Protein 3NYI (pdb70)

InterPro domains:
  IPR003797 DegV [PF02645] (3-288)
  IPR003797 DegV [PS51482] (2-288)
  IPR003797 DegV [TIGR00762] (3-286)
  IPR043168 DegV, C-terminal domain [G3DSA:3.30.1180.10] (157-293)
  IPR050270 DegV domain-containing [PTHR33434] (2-289)

Foldseek 3Di:
DQEEEECQQQFDPVLCVVLVYHYQFKWKAQVVPDIATFPPRDDQLVLLVVCVDPPTQMAIGAGALVSLLVVQQVCQVVVHAYEYEYAAVLLHCNQVSNVSSVVVNCVVVVPHHYHGDRLLHGHLLSLVLVVLVSCVVVVDDPVRSVLSVQLLQKKWWKWFDAQVLQVSVQCPQVDDPVRVDPQKIFGWMGSNHIHGDGMDRDPVVSLVSSLVSVLVSCVVVPVVQKAKEKEWFNDVVVQVVSCVNCVSNVHDHPHSSHRDRGPVVCSRRPRGMITMMMGGNSVVD/DAAAEEEECQQQFDPVLCVVLVYHYQFKWKAFPVPDIATFCPRDDQLVLQVVCVDPPTQMAIAAGALVSLLVVQQVQQVVVHAYEYEYAAPLLHCNLVSNVSSVVVNCVPVVPHHYHGDRLLHGHLLSLVLVVLLSCVVVVDDPVRSVLSVVLLQKKWWKWFQAQVLQVSVQCPQVDDPVRVDPQKIFTWMGSNHIHGDGIDHDPVVSLVSSLVSVLVSCVVVPVVFKAKEKEWFNDVVVQVVSCVNCVSNVHDHPHSSHGDRGDVVCSRRPRGMITMMMGGNSVRD

Sequence (572 aa):
YKIVSDSACDLSKEYLEKHDVTIVPLSVSFDGETYYRDGVDITRDECYQRRVDDPKLFPKTSLPSVESYADVFRRSFVEQGFPVVCFTITTLFSGSYNSAINAKSLVLEDYPDANICVIDSKQNTVTQALLIDQFVRLEDGLSFEQASKLDALASARIFFTVGSLDYLKGGRIGKVATAATGKLGVKPVIIKDGDIGLGGIGRNRNKLKNSVLQVAKKYLDENNKDNFIVSVGYGYDKEEGFEFKEVESTLDVKLDSETNVAIGIVSAVHTGPYPIGLGVIRKYETLNAYKIVSDSACDLSKEYLEKHDVTIVPLSVSFDGETYYRDGVDITRDECYQRVDDPKLFPKTSLPSVESYADVFRSFVEQGFPVVCFTITTLFSGSYNSAINAKSLVLEDYPDANICVIDSKQNTVTQALLIDQFVRLEDGLSFEQASKLDALASARIFFTVGSLDYLKGGRIGKVATAATGKLGVKPVIIKDDGDIGLGGIGRNRNKLKNSVLQVAKKYLDENNKDNFIVSVGYGYDKEEGFEFKEVESTLDVKLDSETNVAIGIVSAVHTGPYPIGLGVIRKYETL

Nearest PDB structures (foldseek):
  3pl5-assembly1_A  TM=8.726E-01  e=5.057E-24  Streptococcus mutans UA159
  5woo-assembly1_A  TM=8.268E-01  e=8.359E-23  Staphylococcus aureus
  7scl-assembly1_A  TM=8.276E-01  e=2.471E-22  Staphylococcus aureus
  7sg3-assembly1_A  TM=8.163E-01  e=9.425E-22  Staphylococcus aureus
  6nm1-assembly1_A  TM=7.911E-01  e=3.398E-22  Staphylococcus aureus

Secondary structure (DSSP, 8-state):
-EEEEEGGG---HHHHHHHTEEEE--EEESSSS-EEEBTTTB-HHHHHH----TT---EEEPPPHHHHHHHHHHHHTTT--EEEEES-TTT-SHHHHHHHHHHHHHHH-TT--EEEEE-S--HHHHHHHHHHHH--TT---TTT---TTT----EEEEE-S-STTT-----GGG--TGGGSTT-EEEE--TTS--EEEEESSHHHHHHHHHHHHHHHHHHH-GGGEEEEEEE-S-HHHHHH--HHHHHHT----GGG-EE--HHHHHHH-S--EEEEEEE-GGG-/---EEEEEGGG---HHHHHHHTEEEE--EEESSSS-EEEBTTTB-HHHHHH----TT---EEEPPPHHHHHHHHHHHHTTT--EEEEES-TTT-THHHHHHHHHHHHHHH-TT--EEEEE-S--HHHHHHHHHHHH--TTS--TTT---TTT----EEEEE-S-STTT-----GGG--HHHHSTT-EEEE--TTS--EEEEESSHHHHHHHHHHHHHHHHHHH-GGGEEEEEEE-S-HHHHHH--HHHHHHT----GGG-EE--HHHHHHH-S--EEEEEEE-GGG-

Structure (mmCIF, N/CA/C/O backbone):
data_3NYI
#
_entry.id   3NYI
#
_cell.length_a   56.725
_cell.length_b   110.221
_cell.length_c   57.127
_cell.angle_alpha   90.00
_cell.angle_beta   108.62
_cell.angle_gamma   90.00
#
_symmetry.space_group_name_H-M   'P 1 21 1'
#
loop_
_entity.id
_entity.type
_entity.pdbx_description
1 polymer 'fat acid-binding protein'
2 non-polymer 'STEARIC ACID'
3 water water
#
loop_
_atom_site.group_PDB
_atom_site.id
_atom_site.type_symbol
_atom_site.label_atom_id
_atom_site.label_alt_id
_atom_site.label_comp_id
_atom_site.label_asym_id
_atom_site.label_entity_id
_atom_site.label_seq_id
_atom_site.pdbx_PDB_ins_code
_atom_site.Cartn_x
_atom_site.Cartn_y
_atom_site.Cartn_z
_atom_site.occupancy
_atom_site.B_iso_or_equiv
_atom_site.auth_seq_id
_atom_site.auth_comp_id
_atom_site.auth_asym_id
_atom_site.auth_atom_id
_atom_site.pdbx_PDB_model_num
ATOM 9 N N . TYR A 1 5 ? 47.012 70.220 29.912 1.00 44.16 2 TYR A N 1
ATOM 10 C CA . TYR A 1 5 ? 46.012 69.355 29.306 1.00 48.33 2 TYR A CA 1
ATOM 11 C C . TYR A 1 5 ? 45.507 68.332 30.301 1.00 48.62 2 TYR A C 1
ATOM 12 O O . TYR A 1 5 ? 46.244 67.877 31.186 1.00 47.80 2 TYR A O 1
ATOM 21 N N . LYS A 1 6 ? 44.236 67.981 30.160 1.00 31.43 3 LYS A N 1
ATOM 22 C CA . LYS A 1 6 ? 43.703 66.872 30.908 1.00 30.85 3 LYS A CA 1
ATOM 23 C C . LYS A 1 6 ? 43.695 65.642 30.000 1.00 37.68 3 LYS A C 1
ATOM 24 O O . LYS A 1 6 ? 42.905 65.559 29.052 1.00 33.65 3 LYS A O 1
ATOM 30 N N . ILE A 1 7 ? 44.608 64.714 30.277 1.00 35.07 4 ILE A N 1
ATOM 31 C CA . ILE A 1 7 ? 44.712 63.468 29.515 1.00 32.69 4 ILE A CA 1
ATOM 32 C C . ILE A 1 7 ? 43.684 62.448 30.016 1.00 34.28 4 ILE A C 1
ATOM 33 O O . ILE A 1 7 ? 43.569 62.209 31.218 1.00 28.11 4 ILE A O 1
ATOM 38 N N . VAL A 1 8 ? 42.918 61.878 29.087 1.00 29.58 5 VAL A N 1
ATOM 39 C CA . VAL A 1 8 ? 41.915 60.873 29.410 1.00 23.92 5 VAL A CA 1
ATOM 40 C C . VAL A 1 8 ? 42.171 59.607 28.575 1.00 26.94 5 VAL A C 1
ATOM 41 O O . VAL A 1 8 ? 42.658 59.686 27.447 1.00 26.82 5 VAL A O 1
ATOM 45 N N . SER A 1 9 ? 41.883 58.443 29.145 1.00 26.20 6 SER A N 1
ATOM 46 C CA . SER A 1 9 ? 41.941 57.191 28.381 1.00 22.08 6 SER A CA 1
ATOM 47 C C . SER A 1 9 ? 40.817 56.290 28.840 1.00 21.42 6 SER A C 1
ATOM 48 O O . SER A 1 9 ? 40.312 56.459 29.956 1.00 23.78 6 SER A O 1
ATOM 51 N N . ASP A 1 10 ? 40.404 55.353 27.983 1.00 21.06 7 ASP A N 1
ATOM 52 C CA . ASP A 1 10 ? 39.502 54.301 28.421 1.00 25.69 7 ASP A CA 1
ATOM 53 C C . ASP A 1 10 ? 40.325 53.290 29.202 1.00 28.03 7 ASP A C 1
ATOM 54 O O . ASP A 1 10 ? 41.564 53.302 29.151 1.00 22.87 7 ASP A O 1
ATOM 59 N N . SER A 1 11 ? 39.651 52.425 29.943 1.00 20.12 8 SER A N 1
ATOM 60 C CA . SER A 1 11 ? 40.357 51.562 30.891 1.00 27.94 8 SER A CA 1
ATOM 61 C C . SER A 1 11 ? 41.171 50.442 30.245 1.00 27.55 8 SER A C 1
ATOM 62 O O . SER A 1 11 ? 41.813 49.661 30.948 1.00 25.26 8 SER A O 1
ATOM 65 N N . ALA A 1 12 ? 41.163 50.363 28.917 1.00 21.79 9 ALA A N 1
ATOM 66 C CA . ALA A 1 12 ? 41.926 49.313 28.241 1.00 22.15 9 ALA A CA 1
ATOM 67 C C . ALA A 1 12 ? 43.430 49.533 28.361 1.00 20.75 9 ALA A C 1
ATOM 68 O O . ALA A 1 12 ? 44.199 48.607 28.117 1.00 19.02 9 ALA A O 1
ATOM 70 N N . CYS A 1 13 ? 43.848 50.745 28.732 1.00 19.18 10 CYS A N 1
ATOM 71 C CA . CYS A 1 13 ? 45.291 51.074 28.777 1.00 21.12 10 CYS A CA 1
ATOM 72 C C . CYS A 1 13 ? 46.022 50.393 29.947 1.00 25.56 10 CYS A C 1
ATOM 73 O O . CYS A 1 13 ? 47.240 50.212 29.914 1.00 22.87 10 CYS A O 1
ATOM 76 N N . ASP A 1 14 ? 45.276 50.026 30.984 1.00 20.94 11 ASP A N 1
ATOM 77 C CA . ASP A 1 14 ? 45.843 49.261 32.109 1.00 23.65 11 ASP A CA 1
ATOM 78 C C . ASP A 1 14 ? 46.959 49.991 32.891 1.00 22.97 11 ASP A C 1
ATOM 79 O O . ASP A 1 14 ? 47.767 49.354 33.567 1.00 25.23 11 ASP A O 1
ATOM 84 N N . LEU A 1 15 ? 47.005 51.313 32.798 1.00 21.90 12 LEU A N 1
ATOM 85 C CA . LEU A 1 15 ? 47.989 52.087 33.548 1.00 26.40 12 LEU A CA 1
ATOM 86 C C . LEU A 1 15 ? 47.787 51.912 35.046 1.00 28.62 12 LEU A C 1
ATOM 87 O O . LEU A 1 15 ? 46.657 51.866 35.519 1.00 27.19 12 LEU A O 1
ATOM 92 N N . SER A 1 16 ? 48.885 51.816 35.791 1.00 26.89 13 SER A N 1
ATOM 93 C CA . SER A 1 16 ? 48.801 51.595 37.237 1.00 36.31 13 SER A CA 1
ATOM 94 C C . SER A 1 16 ? 48.116 52.738 37.992 1.00 35.52 13 SER A C 1
ATOM 95 O O . SER A 1 16 ? 48.126 53.889 37.544 1.00 27.65 13 SER A O 1
ATOM 98 N N . LYS A 1 17 ? 47.538 52.422 39.149 1.00 36.58 14 LYS A N 1
ATOM 99 C CA . LYS A 1 17 ? 46.979 53.447 40.033 1.00 42.76 14 LYS A CA 1
ATOM 100 C C . LYS A 1 17 ? 47.991 54.559 40.288 1.00 40.11 14 LYS A C 1
ATOM 101 O O . LYS A 1 17 ? 47.656 55.742 40.211 1.00 36.62 14 LYS A O 1
ATOM 107 N N . GLU A 1 18 ? 49.227 54.164 40.588 1.00 36.53 15 GLU A N 1
ATOM 108 C CA . GLU A 1 18 ? 50.318 55.111 40.829 1.00 42.22 15 GLU A CA 1
ATOM 109 C C . GLU A 1 18 ? 50.543 56.054 39.655 1.00 38.18 15 GLU A C 1
ATOM 110 O O . GLU A 1 18 ? 50.754 57.253 39.842 1.00 37.11 15 GLU A O 1
ATOM 116 N N . TYR A 1 19 ? 50.547 55.500 38.445 1.00 33.46 16 TYR A N 1
ATOM 117 C CA . TYR A 1 19 ? 50.842 56.294 37.263 1.00 29.90 16 TYR A CA 1
ATOM 118 C C . TYR A 1 19 ? 49.754 57.340 37.071 1.00 33.38 16 TYR A C 1
ATOM 119 O O . TYR A 1 19 ? 50.041 58.496 36.761 1.00 34.86 16 TYR A O 1
ATOM 128 N N . LEU A 1 20 ? 48.504 56.922 37.261 1.00 29.91 17 LEU A N 1
ATOM 129 C CA . LEU A 1 20 ? 47.362 57.808 37.067 1.00 36.70 17 LEU A CA 1
ATOM 130 C C . LEU A 1 20 ? 47.437 59.019 37.996 1.00 38.59 17 LEU A C 1
ATOM 131 O O . LEU A 1 20 ? 47.211 60.150 37.571 1.00 38.27 17 LEU A O 1
ATOM 136 N N . GLU A 1 21 ? 47.750 58.776 39.262 1.00 38.18 18 GLU A N 1
ATOM 137 C CA . GLU A 1 21 ? 47.868 59.865 40.222 1.00 44.56 18 GLU A CA 1
ATOM 138 C C . GLU A 1 21 ? 49.060 60.761 39.896 1.00 41.12 18 GLU A C 1
ATOM 139 O O . GLU A 1 21 ? 48.941 61.987 39.869 1.00 46.05 18 GLU A O 1
ATOM 145 N N . LYS A 1 22 ? 50.203 60.144 39.633 1.00 37.97 19 LYS A N 1
ATOM 146 C CA . LYS A 1 22 ? 51.422 60.889 39.354 1.00 40.36 19 LYS A CA 1
ATOM 147 C C . LYS A 1 22 ? 51.291 61.830 38.166 1.00 45.17 19 LYS A C 1
ATOM 148 O O . LYS A 1 22 ? 51.727 62.979 38.235 1.00 41.31 19 LYS A O 1
ATOM 154 N N . HIS A 1 23 ? 50.675 61.352 37.085 1.00 41.46 20 HIS A N 1
ATOM 155 C CA . HIS A 1 23 ? 50.627 62.116 35.841 1.00 38.82 20 HIS A CA 1
ATOM 156 C C . HIS A 1 23 ? 49.258 62.712 35.504 1.00 40.36 20 HIS A C 1
ATOM 157 O O . HIS A 1 23 ? 49.050 63.202 34.394 1.00 44.39 20 HIS A O 1
ATOM 164 N N . ASP A 1 24 ? 48.331 62.659 36.456 1.00 33.54 21 ASP A N 1
ATOM 165 C CA . ASP A 1 24 ? 47.007 63.251 36.296 1.00 39.21 21 ASP A CA 1
ATOM 166 C C . ASP A 1 24 ? 46.249 62.726 35.063 1.00 40.72 21 ASP A C 1
ATOM 167 O O . ASP A 1 24 ? 45.742 63.508 34.257 1.00 43.83 21 ASP A O 1
ATOM 172 N N . VAL A 1 25 ? 46.185 61.405 34.921 1.00 33.16 22 VAL A N 1
ATOM 173 C CA . VAL A 1 25 ? 45.438 60.779 33.829 1.00 33.94 22 VAL A CA 1
ATOM 174 C C . VAL A 1 25 ? 44.107 60.259 34.365 1.00 33.35 22 VAL A C 1
ATOM 175 O O . VAL A 1 25 ? 44.059 59.609 35.408 1.00 36.46 22 VAL A O 1
ATOM 179 N N . THR A 1 26 ? 43.033 60.562 33.650 1.00 28.74 23 THR A N 1
ATOM 180 C CA . THR A 1 26 ? 41.689 60.176 34.054 1.00 25.74 23 THR A CA 1
ATOM 181 C C . THR A 1 26 ? 41.234 58.994 33.202 1.00 28.64 23 THR A C 1
ATOM 182 O O . THR A 1 26 ? 41.434 58.989 31.986 1.00 27.53 23 THR A O 1
ATOM 186 N N . ILE A 1 27 ? 40.643 57.991 33.843 1.00 24.45 24 ILE A N 1
ATOM 187 C CA . ILE A 1 27 ? 40.190 56.790 33.139 1.00 25.93 24 ILE A CA 1
ATOM 188 C C . ILE A 1 27 ? 38.680 56.729 32.975 1.00 30.94 24 ILE A C 1
ATOM 189 O O . ILE A 1 27 ? 37.932 56.961 33.926 1.00 31.15 24 ILE A O 1
ATOM 194 N N . VAL A 1 28 ? 38.234 56.440 31.752 1.00 26.04 25 VAL A N 1
ATOM 195 C CA . VAL A 1 28 ? 36.824 56.129 31.490 1.00 24.53 25 VAL A CA 1
ATOM 196 C C . VAL A 1 28 ? 36.692 54.613 31.344 1.00 27.31 25 VAL A C 1
ATOM 197 O O . VAL A 1 28 ? 37.246 54.008 30.414 1.00 25.25 25 VAL A O 1
ATOM 201 N N . PRO A 1 29 ? 35.966 53.983 32.272 1.00 24.62 26 PRO A N 1
ATOM 202 C CA . PRO A 1 29 ? 35.923 52.512 32.327 1.00 24.06 26 PRO A CA 1
ATOM 203 C C . PRO A 1 29 ? 35.069 51.825 31.257 1.00 28.05 26 PRO A C 1
ATOM 204 O O . PRO A 1 29 ? 33.957 52.277 30.936 1.00 25.67 26 PRO A O 1
ATOM 208 N N . LEU A 1 30 ? 35.573 50.706 30.741 1.00 24.14 27 LEU A N 1
ATOM 209 C CA . LEU A 1 30 ? 34.711 49.751 30.048 1.00 23.89 27 LEU A CA 1
ATOM 210 C C . LEU A 1 30 ? 33.990 48.923 31.109 1.00 25.76 27 LEU A C 1
ATOM 211 O O . LEU A 1 30 ? 34.281 49.060 32.298 1.00 24.17 27 LEU A O 1
ATOM 216 N N . SER A 1 31 ? 33.053 48.075 30.693 1.00 23.23 28 SER A N 1
ATOM 217 C CA . SER A 1 31 ? 32.356 47.208 31.643 1.00 27.51 28 SER A CA 1
ATOM 218 C C . SER A 1 31 ? 32.525 45.741 31.284 1.00 28.84 28 SER A C 1
ATOM 219 O O . SER A 1 31 ? 32.830 45.391 30.136 1.00 25.84 28 SER A O 1
ATOM 222 N N . VAL A 1 32 ? 32.352 44.887 32.283 1.00 26.15 29 VAL A N 1
ATOM 223 C CA . VAL A 1 32 ? 32.359 43.447 32.072 1.00 22.18 29 VAL A CA 1
ATOM 224 C C . VAL A 1 32 ? 31.092 42.817 32.664 1.00 30.80 29 VAL A C 1
ATOM 225 O O . VAL A 1 32 ? 30.543 43.327 33.642 1.00 27.07 29 VAL A O 1
ATOM 229 N N . SER A 1 33 ? 30.611 41.740 32.042 1.00 27.24 30 SER A N 1
ATOM 230 C CA . SER A 1 33 ? 29.459 40.999 32.553 1.00 33.44 30 SER A CA 1
ATOM 231 C C . SER A 1 33 ? 29.762 39.512 32.524 1.00 33.76 30 SER A C 1
ATOM 232 O O . SER A 1 33 ? 30.358 39.012 31.575 1.00 32.30 30 SER A O 1
ATOM 235 N N . PHE A 1 34 ? 29.348 38.809 33.571 1.00 32.65 31 PHE A N 1
ATOM 236 C CA . PHE A 1 34 ? 29.537 37.368 33.635 1.00 30.40 31 PHE A CA 1
ATOM 237 C C . PHE A 1 34 ? 28.305 36.588 33.199 1.00 40.97 31 PHE A C 1
ATOM 238 O O . PHE A 1 34 ? 28.417 35.459 32.731 1.00 41.07 31 PHE A O 1
ATOM 246 N N . ASP A 1 35 ? 27.133 37.197 33.334 1.00 41.92 32 ASP A N 1
ATOM 247 C CA . ASP A 1 35 ? 25.894 36.523 32.963 1.00 45.65 32 ASP A CA 1
ATOM 248 C C . ASP A 1 35 ? 25.249 37.118 31.719 1.00 47.48 32 ASP A C 1
ATOM 249 O O . ASP A 1 35 ? 24.245 36.603 31.232 1.00 50.19 32 ASP A O 1
ATOM 254 N N . GLY A 1 36 ? 25.827 38.202 31.209 1.00 36.75 33 GLY A N 1
ATOM 255 C CA . GLY A 1 36 ? 25.266 38.888 30.059 1.00 40.81 33 GLY A CA 1
ATOM 256 C C . GLY A 1 36 ? 24.110 39.818 30.386 1.00 43.34 33 GLY A C 1
ATOM 257 O O . GLY A 1 36 ? 23.554 40.452 29.492 1.00 42.09 33 GLY A O 1
ATOM 258 N N . GLU A 1 37 ? 23.746 39.904 31.665 1.00 34.85 34 GLU A N 1
ATOM 259 C CA . GLU A 1 37 ? 22.666 40.788 32.097 1.00 37.89 34 GLU A CA 1
ATOM 260 C C . GLU A 1 37 ? 23.197 41.957 32.913 1.00 37.10 34 GLU A C 1
ATOM 261 O O . GLU A 1 37 ? 22.966 43.119 32.583 1.00 35.77 34 GLU A O 1
ATOM 267 N N . THR A 1 38 ? 23.909 41.638 33.986 1.00 33.02 35 THR A N 1
ATOM 268 C CA . THR A 1 38 ? 24.469 42.660 34.854 1.00 30.29 35 THR A CA 1
ATOM 269 C C . THR A 1 38 ? 25.908 42.979 34.444 1.00 27.26 35 THR A C 1
ATOM 270 O O . THR A 1 38 ? 26.720 42.069 34.292 1.00 31.08 35 THR A O 1
ATOM 274 N N . TYR A 1 39 ? 26.211 44.273 34.304 1.00 27.61 36 TYR A N 1
ATOM 275 C CA . TYR A 1 39 ? 27.557 44.740 33.954 1.00 32.26 36 TYR A CA 1
ATOM 276 C C . TYR A 1 39 ? 28.186 45.546 35.084 1.00 34.14 36 TYR A C 1
ATOM 277 O O . TYR A 1 39 ? 27.488 46.247 35.829 1.00 31.98 36 TYR A O 1
ATOM 286 N N . TYR A 1 40 ? 29.510 45.450 35.181 1.00 26.69 37 TYR A N 1
ATOM 287 C CA . TYR A 1 40 ? 30.311 46.113 36.206 1.00 30.14 37 TYR A CA 1
ATOM 288 C C . TYR A 1 40 ? 31.418 46.920 35.557 1.00 33.67 37 TYR A C 1
ATOM 289 O O . TYR A 1 40 ? 32.183 46.378 34.764 1.00 31.51 37 TYR A O 1
ATOM 298 N N . ARG A 1 41 ? 31.507 48.206 35.905 1.00 30.51 38 ARG A N 1
ATOM 299 C CA . ARG A 1 41 ? 32.555 49.069 35.390 1.00 28.11 38 ARG A CA 1
ATOM 300 C C . ARG A 1 41 ? 33.938 48.651 35.872 1.00 28.00 38 ARG A C 1
ATOM 301 O O . ARG A 1 41 ? 34.187 48.506 37.072 1.00 31.00 38 ARG A O 1
ATOM 309 N N . ASP A 1 42 ? 34.814 48.445 34.892 1.00 24.45 39 ASP A N 1
ATOM 310 C CA . ASP A 1 42 ? 36.191 47.995 35.079 1.00 25.57 39 ASP A CA 1
ATOM 311 C C . ASP A 1 42 ? 36.906 48.806 36.156 1.00 28.72 39 ASP A C 1
ATOM 312 O O . ASP A 1 42 ? 37.052 50.017 36.044 1.00 34.57 39 ASP A O 1
ATOM 317 N N . GLY A 1 43 ? 37.354 48.137 37.206 1.00 29.96 40 GLY A N 1
ATOM 318 C CA . GLY A 1 43 ? 38.129 48.815 38.225 1.00 31.68 40 GLY A CA 1
ATOM 319 C C . GLY A 1 43 ? 37.295 49.616 39.214 1.00 44.65 40 GLY A C 1
ATOM 320 O O . GLY A 1 43 ? 37.764 49.919 40.308 1.00 45.67 40 GLY A O 1
ATOM 321 N N . VAL A 1 44 ? 36.068 49.968 38.833 1.00 38.48 41 VAL A N 1
ATOM 322 C CA . VAL A 1 44 ? 35.206 50.779 39.694 1.00 41.99 41 VAL A CA 1
ATOM 323 C C . VAL A 1 44 ? 34.200 49.909 40.446 1.00 46.64 41 VAL A C 1
ATOM 324 O O . VAL A 1 44 ? 34.142 49.953 41.677 1.00 50.89 41 VAL A O 1
ATOM 328 N N . ASP A 1 45 ? 33.419 49.119 39.711 1.00 41.12 42 ASP A N 1
ATOM 329 C CA . ASP A 1 45 ? 32.413 48.241 40.322 1.00 46.66 42 ASP A CA 1
ATOM 330 C C . ASP A 1 45 ? 32.962 46.840 40.591 1.00 40.99 42 ASP A C 1
ATOM 331 O O . ASP A 1 45 ? 32.299 46.006 41.203 1.00 37.39 42 ASP A O 1
ATOM 336 N N . ILE A 1 46 ? 34.173 46.579 40.120 1.00 37.02 43 ILE A N 1
ATOM 337 C CA . ILE A 1 46 ? 34.787 45.265 40.263 1.00 38.08 43 ILE A CA 1
ATOM 338 C C . ILE A 1 46 ? 36.276 45.428 40.042 1.00 37.15 43 ILE A C 1
ATOM 339 O O . ILE A 1 46 ? 36.696 46.359 39.361 1.00 37.21 43 ILE A O 1
ATOM 344 N N . THR A 1 47 ? 37.078 44.541 40.620 1.00 40.01 44 THR A N 1
ATOM 345 C CA . THR A 1 47 ? 38.530 44.675 40.497 1.00 39.69 44 THR A CA 1
ATOM 346 C C . THR A 1 47 ? 39.116 43.702 39.490 1.00 35.48 44 THR A C 1
ATOM 347 O O . THR A 1 47 ? 38.540 42.649 39.188 1.00 36.14 44 THR A O 1
ATOM 351 N N . ARG A 1 48 ? 40.292 44.060 38.994 1.00 36.74 45 ARG A N 1
ATOM 352 C CA . ARG A 1 48 ? 40.978 43.260 38.007 1.00 31.65 45 ARG A CA 1
ATOM 353 C C . ARG A 1 48 ? 41.238 41.852 38.541 1.00 40.81 45 ARG A C 1
ATOM 354 O O . ARG A 1 48 ? 40.971 40.857 37.865 1.00 31.19 45 ARG A O 1
ATOM 362 N N . ASP A 1 49 ? 41.740 41.761 39.768 1.00 39.54 46 ASP A N 1
ATOM 363 C CA . ASP A 1 49 ? 42.040 40.454 40.339 1.00 38.27 46 ASP A CA 1
ATOM 364 C C . ASP A 1 49 ? 40.803 39.555 40.483 1.00 41.68 46 ASP A C 1
ATOM 365 O O . ASP A 1 49 ? 40.886 38.353 40.223 1.00 43.94 46 ASP A O 1
ATOM 370 N N . GLU A 1 50 ? 39.664 40.132 40.875 1.00 39.47 47 GLU A N 1
ATOM 371 C CA . GLU A 1 50 ? 38.428 39.360 41.032 1.00 48.71 47 GLU A CA 1
ATOM 372 C C . GLU A 1 50 ? 37.995 38.752 39.710 1.00 46.60 47 GLU A C 1
ATOM 373 O O . GLU A 1 50 ? 37.549 37.607 39.653 1.00 44.46 47 GLU A O 1
ATOM 379 N N . CYS A 1 51 ? 38.088 39.544 38.649 1.00 38.04 48 CYS A N 1
ATOM 380 C CA . CYS A 1 51 ? 37.685 39.073 37.335 1.00 38.30 48 CYS A CA 1
ATOM 381 C C . CYS A 1 51 ? 38.529 37.882 36.889 1.00 40.61 48 CYS A C 1
ATOM 382 O O . CYS A 1 51 ? 37.998 36.897 36.382 1.00 38.96 48 CYS A O 1
ATOM 385 N N . TYR A 1 52 ? 39.846 37.975 37.060 1.00 35.59 49 TYR A N 1
ATOM 386 C CA . TYR A 1 52 ? 40.711 36.874 36.673 1.00 33.09 49 TYR A CA 1
ATOM 387 C C . TYR A 1 52 ? 40.317 35.620 37.456 1.00 39.45 49 TYR A C 1
ATOM 388 O O . TYR A 1 52 ? 40.324 34.507 36.921 1.00 38.23 49 TYR A O 1
ATOM 397 N N . GLN A 1 53 ? 39.988 35.809 38.730 1.00 43.81 50 GLN A N 1
ATOM 398 C CA . GLN A 1 53 ? 39.595 34.694 39.592 1.00 54.84 50 GLN A CA 1
ATOM 399 C C . GLN A 1 53 ? 38.365 33.969 39.064 1.00 51.54 50 GLN A C 1
ATOM 400 O O . GLN A 1 53 ? 38.358 32.739 38.978 1.00 53.14 50 GLN A O 1
ATOM 406 N N . ARG A 1 54 ? 37.328 34.725 38.711 1.00 43.71 51 ARG A N 1
ATOM 407 C CA A ARG A 1 54 ? 36.113 34.125 38.174 0.53 45.85 51 ARG A CA 1
ATOM 408 C CA B ARG A 1 54 ? 36.110 34.129 38.174 0.47 45.89 51 ARG A CA 1
ATOM 409 C C . ARG A 1 54 ? 36.441 33.230 36.988 1.00 42.61 51 ARG A C 1
ATOM 410 O O . ARG A 1 54 ? 35.914 32.137 36.865 1.00 40.19 51 ARG A O 1
ATOM 433 N N . VAL A 1 56 ? 39.447 31.861 36.240 1.00 42.57 53 VAL A N 1
ATOM 434 C CA . VAL A 1 56 ? 40.315 30.765 36.659 1.00 43.23 53 VAL A CA 1
ATOM 435 C C . VAL A 1 56 ? 39.519 29.677 37.394 1.00 51.99 53 VAL A C 1
ATOM 436 O O . VAL A 1 56 ? 39.761 28.481 37.211 1.00 50.74 53 VAL A O 1
ATOM 440 N N . ASP A 1 57 ? 38.563 30.101 38.214 1.00 52.98 54 ASP A N 1
ATOM 441 C CA . ASP A 1 57 ? 37.705 29.167 38.942 1.00 56.56 54 ASP A CA 1
ATOM 442 C C . ASP A 1 57 ? 36.752 28.416 38.016 1.00 57.57 54 ASP A C 1
ATOM 443 O O . ASP A 1 57 ? 36.264 27.346 38.363 1.00 61.04 54 ASP A O 1
ATOM 448 N N . ASP A 1 58 ? 36.478 28.976 36.842 1.00 57.41 55 ASP A N 1
ATOM 449 C CA . ASP A 1 58 ? 35.489 28.381 35.945 1.00 56.84 55 ASP A CA 1
ATOM 450 C C . ASP A 1 58 ? 35.892 28.491 34.474 1.00 49.43 55 ASP A C 1
ATOM 451 O O . ASP A 1 58 ? 35.543 29.461 33.796 1.00 40.81 55 ASP A O 1
ATOM 456 N N . PRO A 1 59 ? 36.612 27.479 33.972 1.00 53.73 56 PRO A N 1
ATOM 457 C CA . PRO A 1 59 ? 37.184 27.447 32.620 1.00 56.84 56 PRO A CA 1
ATOM 458 C C . PRO A 1 59 ? 36.131 27.474 31.518 1.00 56.52 56 PRO A C 1
ATOM 459 O O . PRO A 1 59 ? 36.482 27.591 30.341 1.00 52.60 56 PRO A O 1
ATOM 463 N N . LYS A 1 60 ? 34.862 27.361 31.894 1.00 55.59 57 LYS A N 1
ATOM 464 C CA . LYS A 1 60 ? 33.768 27.357 30.926 1.00 55.64 57 LYS A CA 1
ATOM 465 C C . LYS A 1 60 ? 33.071 28.712 30.863 1.00 47.50 57 LYS A C 1
ATOM 466 O O . LYS A 1 60 ? 32.184 28.927 30.038 1.00 46.21 57 LYS A O 1
ATOM 472 N N . LEU A 1 61 ? 33.461 29.609 31.762 1.00 48.00 58 LEU A N 1
ATOM 473 C CA . LEU A 1 61 ? 32.872 30.941 31.861 1.00 47.27 58 LEU A CA 1
ATOM 474 C C . LEU A 1 61 ? 33.490 31.871 30.815 1.00 40.98 58 LEU A C 1
ATOM 475 O O . LEU A 1 61 ? 34.690 32.109 30.840 1.00 37.41 58 LEU A O 1
ATOM 480 N N . PHE A 1 62 ? 32.678 32.385 29.897 1.00 37.65 59 PHE A N 1
ATOM 481 C CA . PHE A 1 62 ? 33.148 33.398 28.950 1.00 38.24 59 PHE A CA 1
ATOM 482 C C . PHE A 1 62 ? 32.440 34.736 29.187 1.00 35.18 59 PHE A C 1
ATOM 483 O O . PHE A 1 62 ? 31.295 34.931 28.755 1.00 37.12 59 PHE A O 1
ATOM 491 N N . PRO A 1 63 ? 33.111 35.656 29.902 1.00 31.91 60 PRO A N 1
ATOM 492 C CA . PRO A 1 63 ? 32.496 36.955 30.198 1.00 33.69 60 PRO A CA 1
ATOM 493 C C . PRO A 1 63 ? 32.367 37.804 28.946 1.00 33.67 60 PRO A C 1
ATOM 494 O O . PRO A 1 63 ? 32.966 37.473 27.915 1.00 25.61 60 PRO A O 1
ATOM 498 N N . LYS A 1 64 ? 31.602 38.888 29.043 1.00 29.71 61 LYS A N 1
ATOM 499 C CA . LYS A 1 64 ? 31.460 39.824 27.936 1.00 29.94 61 LYS A CA 1
ATOM 500 C C . LYS A 1 64 ? 31.945 41.200 28.355 1.00 33.01 61 LYS A C 1
ATOM 501 O O . LYS A 1 64 ? 31.807 41.583 29.511 1.00 26.68 61 LYS A O 1
ATOM 507 N N . THR A 1 65 ? 32.544 41.927 27.418 1.00 23.33 62 THR A N 1
ATOM 508 C CA . THR A 1 65 ? 32.929 43.310 27.674 1.00 25.49 62 THR A CA 1
ATOM 509 C C . THR A 1 65 ? 31.919 44.208 27.000 1.00 24.35 62 THR A C 1
ATOM 510 O O . THR A 1 65 ? 31.195 43.790 26.089 1.00 21.46 62 THR A O 1
ATOM 514 N N . SER A 1 66 ? 31.903 45.463 27.421 1.00 27.00 63 SER A N 1
ATOM 515 C CA . SER A 1 66 ? 31.066 46.450 26.781 1.00 21.47 63 SER A CA 1
ATOM 516 C C . SER A 1 66 ? 31.818 47.772 26.753 1.00 29.16 63 SER A C 1
ATOM 517 O O . SER A 1 66 ? 32.466 48.139 27.733 1.00 22.71 63 SER A O 1
ATOM 520 N N . LEU A 1 67 ? 31.763 48.454 25.607 1.00 26.43 64 LEU A N 1
ATOM 521 C CA . LEU A 1 67 ? 32.370 49.769 25.427 1.00 29.12 64 LEU A CA 1
ATOM 522 C C . LEU A 1 67 ? 31.795 50.790 26.421 1.00 27.96 64 LEU A C 1
ATOM 523 O O . LEU A 1 67 ? 30.684 50.598 26.922 1.00 26.42 64 LEU A O 1
ATOM 528 N N . PRO A 1 68 ? 32.528 51.889 26.699 1.00 27.04 65 PRO A N 1
ATOM 529 C CA . PRO A 1 68 ? 31.946 52.878 27.626 1.00 27.03 65 PRO A CA 1
ATOM 530 C C . PRO A 1 68 ? 30.799 53.594 26.945 1.00 25.32 65 PRO A C 1
ATOM 531 O O . PRO A 1 68 ? 30.820 53.735 25.716 1.00 26.53 65 PRO A O 1
ATOM 535 N N . SER A 1 69 ? 29.811 54.038 27.717 1.00 25.63 66 SER A N 1
ATOM 536 C CA . SER A 1 69 ? 28.670 54.723 27.139 1.00 33.05 66 SER A CA 1
ATOM 537 C C . SER A 1 69 ? 29.125 56.101 26.686 1.00 28.61 66 SER A C 1
ATOM 538 O O . SER A 1 69 ? 30.028 56.677 27.280 1.00 28.27 66 SER A O 1
ATOM 541 N N . VAL A 1 70 ? 28.475 56.637 25.661 1.00 24.72 67 VAL A N 1
ATOM 542 C CA . VAL A 1 70 ? 28.665 58.038 25.289 1.00 26.09 67 VAL A CA 1
ATOM 543 C C . VAL A 1 70 ? 28.546 58.993 26.504 1.00 32.72 67 VAL A C 1
ATOM 544 O O . VAL A 1 70 ? 29.331 59.932 26.646 1.00 25.99 67 VAL A O 1
ATOM 548 N N . GLU A 1 71 ? 27.565 58.764 27.373 1.00 27.58 68 GLU A N 1
ATOM 549 C CA . GLU A 1 71 ? 27.366 59.649 28.530 1.00 29.23 68 GLU A CA 1
ATOM 550 C C . GLU A 1 71 ? 28.541 59.642 29.507 1.00 27.40 68 GLU A C 1
ATOM 551 O O . GLU A 1 71 ? 28.860 60.675 30.108 1.00 30.91 68 GLU A O 1
ATOM 557 N N . SER A 1 72 ? 29.180 58.482 29.672 1.00 29.71 69 SER A N 1
ATOM 558 C CA . SER A 1 72 ? 30.355 58.354 30.547 1.00 30.54 69 SER A CA 1
ATOM 559 C C . SER A 1 72 ? 31.525 59.232 30.102 1.00 31.42 69 SER A C 1
ATOM 560 O O . SER A 1 72 ? 32.145 59.929 30.908 1.00 36.05 69 SER A O 1
ATOM 563 N N . TYR A 1 73 ? 31.841 59.171 28.819 1.00 24.37 70 TYR A N 1
ATOM 564 C CA . TYR A 1 73 ? 32.826 60.082 28.247 1.00 29.09 70 TYR A CA 1
ATOM 565 C C . TYR A 1 73 ? 32.363 61.533 28.391 1.00 24.60 70 TYR A C 1
ATOM 566 O O . TYR A 1 73 ? 33.126 62.395 28.804 1.00 33.59 70 TYR A O 1
ATOM 575 N N . ALA A 1 74 ? 31.107 61.792 28.033 1.00 28.57 71 ALA A N 1
ATOM 576 C CA . ALA A 1 74 ? 30.597 63.159 27.988 1.00 29.72 71 ALA A CA 1
ATOM 577 C C . ALA A 1 74 ? 30.697 63.860 29.346 1.00 34.28 71 ALA A C 1
ATOM 578 O O . ALA A 1 74 ? 31.083 65.020 29.416 1.00 39.04 71 ALA A O 1
ATOM 580 N N . ASP A 1 75 ? 30.333 63.162 30.416 1.00 35.85 72 ASP A N 1
ATOM 581 C CA . ASP A 1 75 ? 30.426 63.738 31.758 1.00 41.04 72 ASP A CA 1
ATOM 582 C C . ASP A 1 75 ? 31.874 64.097 32.140 1.00 39.21 72 ASP A C 1
ATOM 583 O O . ASP A 1 75 ? 32.126 65.122 32.775 1.00 43.29 72 ASP A O 1
ATOM 588 N N . VAL A 1 76 ? 32.831 63.265 31.746 1.00 38.63 73 VAL A N 1
ATOM 589 C CA . VAL A 1 76 ? 34.237 63.592 31.984 1.00 32.61 73 VAL A CA 1
ATOM 590 C C . VAL A 1 76 ? 34.665 64.794 31.139 1.00 37.69 73 VAL A C 1
ATOM 591 O O . VAL A 1 76 ? 35.230 65.762 31.664 1.00 37.76 73 VAL A O 1
ATOM 595 N N . PHE A 1 77 ? 34.385 64.750 29.836 1.00 30.39 74 PHE A N 1
ATOM 596 C CA . PHE A 1 77 ? 34.749 65.871 28.970 1.00 39.94 74 PHE A CA 1
ATOM 597 C C . PHE A 1 77 ? 34.146 67.176 29.491 1.00 42.24 74 PHE A C 1
ATOM 598 O O . PHE A 1 77 ? 34.822 68.202 29.561 1.00 39.91 74 PHE A O 1
ATOM 606 N N . ARG A 1 78 ? 32.869 67.124 29.852 1.00 39.43 75 ARG A N 1
ATOM 607 C CA A ARG A 1 78 ? 32.139 68.307 30.292 0.47 40.92 75 ARG A CA 1
ATOM 608 C CA B ARG A 1 78 ? 32.143 68.309 30.293 0.53 40.86 75 ARG A CA 1
ATOM 609 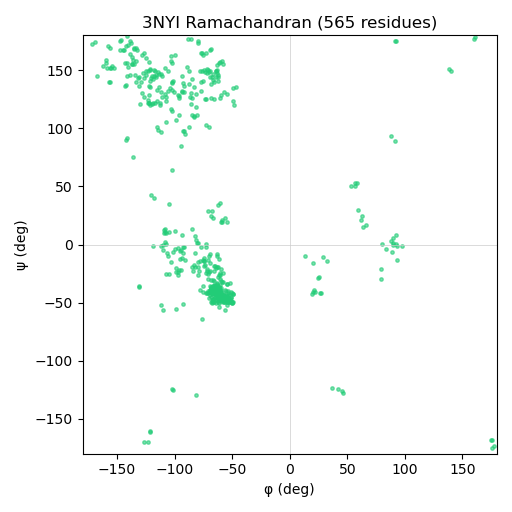C C . ARG A 1 78 ? 32.760 68.947 31.535 1.00 44.32 75 ARG A C 1
ATOM 610 O O . ARG A 1 78 ? 32.951 70.162 31.590 1.00 43.22 75 ARG A O 1
ATOM 625 N N . SER A 1 79 ? 33.080 68.131 32.532 1.00 45.17 76 SER A N 1
ATOM 626 C CA . SER A 1 79 ? 33.609 68.659 33.785 1.00 46.70 76 SER A CA 1
ATOM 627 C C . SER A 1 79 ? 34.956 69.360 33.597 1.00 52.42 76 SER A C 1
ATOM 628 O O . SER A 1 79 ? 35.216 70.390 34.220 1.00 54.59 76 SER A O 1
ATOM 631 N N . PHE A 1 80 ? 35.812 68.811 32.739 1.00 40.74 77 PHE A N 1
ATOM 632 C CA . PHE A 1 80 ? 37.082 69.461 32.440 1.00 40.96 77 PHE A CA 1
ATOM 633 C C . PHE A 1 80 ? 36.874 70.739 31.624 1.00 44.29 77 PHE A C 1
ATOM 634 O O . PHE A 1 80 ? 37.458 71.781 31.931 1.00 42.54 77 PHE A O 1
ATOM 642 N N . VAL A 1 81 ? 36.036 70.654 30.592 1.00 40.66 78 VAL A N 1
ATOM 643 C CA . VAL A 1 81 ? 35.806 71.776 29.678 1.00 45.52 78 VAL A CA 1
ATOM 644 C C . VAL A 1 81 ? 35.185 73.019 30.345 1.00 48.61 78 VAL A C 1
ATOM 645 O O . VAL A 1 81 ? 35.523 74.157 30.006 1.00 45.24 78 VAL A O 1
ATOM 649 N N . GLU A 1 82 ? 34.276 72.811 31.287 1.00 48.66 79 GLU A N 1
ATOM 650 C CA . GLU A 1 82 ? 33.679 73.956 31.965 1.00 56.41 79 GLU A CA 1
ATOM 651 C C . GLU A 1 82 ? 34.697 74.618 32.892 1.00 57.11 79 GLU A C 1
ATOM 652 O O . GLU A 1 82 ? 34.488 75.737 33.365 1.00 63.05 79 GLU A O 1
ATOM 658 N N . GLN A 1 83 ? 35.804 73.925 33.136 1.00 50.16 80 GLN A N 1
ATOM 659 C CA . GLN A 1 83 ? 36.911 74.491 33.900 1.00 58.62 80 GLN A CA 1
ATOM 660 C C . GLN A 1 83 ? 37.936 75.158 32.985 1.00 58.01 80 GLN A C 1
ATOM 661 O O . GLN A 1 83 ? 38.930 75.710 33.457 1.00 58.25 80 GLN A O 1
ATOM 667 N N . GLY A 1 84 ? 37.706 75.085 31.677 1.00 54.17 81 GLY A N 1
ATOM 668 C CA . GLY A 1 84 ? 38.592 75.714 30.714 1.00 52.10 81 GLY A CA 1
ATOM 669 C C . GLY A 1 84 ? 39.760 74.850 30.272 1.00 54.00 81 GLY A C 1
ATOM 670 O O . GLY A 1 84 ? 40.619 75.303 29.507 1.00 48.07 81 GLY A O 1
ATOM 671 N N . PHE A 1 85 ? 39.800 73.610 30.753 1.00 51.91 82 PHE A N 1
ATOM 672 C CA . PHE A 1 85 ? 40.873 72.683 30.388 1.00 45.65 82 PHE A CA 1
ATOM 673 C C . PHE A 1 85 ? 40.668 72.107 28.989 1.00 47.25 82 PHE A C 1
ATOM 674 O O . PHE A 1 85 ? 39.572 71.636 28.663 1.00 47.89 82 PHE A O 1
ATOM 682 N N . PRO A 1 86 ? 41.729 72.122 28.163 1.00 43.21 83 PRO A N 1
ATOM 683 C CA . PRO A 1 86 ? 41.706 71.375 26.904 1.00 34.85 83 PRO A CA 1
ATOM 684 C C . PRO A 1 86 ? 41.798 69.887 27.247 1.00 28.34 83 PRO A C 1
ATOM 685 O O . PRO A 1 86 ? 42.433 69.533 28.234 1.00 36.25 83 PRO A O 1
ATOM 689 N N . VAL A 1 87 ? 41.172 69.032 26.450 1.00 36.70 84 VAL A N 1
ATOM 690 C CA . VAL A 1 87 ? 41.128 67.606 26.760 1.00 31.08 84 VAL A CA 1
ATOM 691 C C . VAL A 1 87 ? 41.748 66.776 25.645 1.00 29.97 84 VAL A C 1
ATOM 692 O O . VAL A 1 87 ? 41.494 67.019 24.468 1.00 33.98 84 VAL A O 1
ATOM 696 N N . VAL A 1 88 ? 42.567 65.794 26.011 1.00 29.25 85 VAL A N 1
ATOM 697 C CA . VAL A 1 88 ? 43.037 64.817 25.043 1.00 23.40 85 VAL A CA 1
ATOM 698 C C . VAL A 1 88 ? 42.676 63.419 25.503 1.00 27.42 85 VAL A C 1
ATOM 699 O O . VAL A 1 88 ? 43.051 63.003 26.592 1.00 31.51 85 VAL A O 1
ATOM 703 N N . CYS A 1 89 ? 41.962 62.684 24.657 1.00 28.84 86 CYS A N 1
ATOM 704 C CA . CYS A 1 89 ? 41.401 61.402 25.058 1.00 24.34 86 CYS A CA 1
ATOM 705 C C . CYS A 1 89 ? 41.864 60.246 24.163 1.00 24.69 86 CYS A C 1
ATOM 706 O O . CYS A 1 89 ? 41.636 60.277 22.956 1.00 27.21 86 CYS A O 1
ATOM 709 N N . PHE A 1 90 ? 42.499 59.232 24.761 1.00 22.23 87 PHE A N 1
ATOM 710 C CA . PHE A 1 90 ? 42.965 58.046 24.023 1.00 23.90 87 PHE A CA 1
ATOM 711 C C . PHE A 1 90 ? 42.025 56.861 24.221 1.00 24.16 87 PHE A C 1
ATOM 712 O O . PHE A 1 90 ? 41.538 56.618 25.321 1.00 23.48 87 PHE A O 1
ATOM 720 N N . THR A 1 91 ? 41.790 56.102 23.158 1.00 18.65 88 THR A N 1
ATOM 721 C CA . THR A 1 91 ? 40.946 54.925 23.275 1.00 17.83 88 THR A CA 1
ATOM 722 C C . THR A 1 91 ? 41.666 53.729 22.705 1.00 25.93 88 THR A C 1
ATOM 723 O O . THR A 1 91 ? 42.643 53.864 21.955 1.00 22.84 88 THR A O 1
ATOM 727 N N . ILE A 1 92 ? 41.165 52.556 23.066 1.00 18.12 89 ILE A N 1
ATOM 728 C CA . ILE A 1 92 ? 41.628 51.309 22.476 1.00 16.62 89 ILE A CA 1
ATOM 729 C C . ILE A 1 92 ? 41.418 51.379 20.952 1.00 20.14 89 ILE A C 1
ATOM 730 O O . ILE A 1 92 ? 40.553 52.126 20.471 1.00 20.99 89 ILE A O 1
ATOM 735 N N . THR A 1 93 ? 42.204 50.614 20.194 1.00 19.34 90 THR A N 1
ATOM 736 C CA . THR A 1 93 ? 42.044 50.550 18.735 1.00 14.39 90 THR A CA 1
ATOM 737 C C . THR A 1 93 ? 40.593 50.367 18.280 1.00 17.34 90 THR A C 1
ATOM 738 O O . THR A 1 93 ? 39.853 49.555 18.830 1.00 20.38 90 THR A O 1
ATOM 742 N N . THR A 1 94 ? 40.194 51.128 17.262 1.00 16.12 91 THR A N 1
ATOM 743 C CA . THR A 1 94 ? 38.836 51.046 16.731 1.00 18.04 91 THR A CA 1
ATOM 744 C C . THR A 1 94 ? 38.553 49.682 16.142 1.00 23.66 91 THR A C 1
ATOM 745 O O . THR A 1 94 ? 37.399 49.325 15.940 1.00 21.69 91 THR A O 1
ATOM 749 N N . LEU A 1 95 ? 39.606 48.934 15.825 1.00 21.38 92 LEU A N 1
ATOM 750 C CA . LEU A 1 95 ? 39.423 47.582 15.284 1.00 18.05 92 LEU A CA 1
ATOM 751 C C . LEU A 1 95 ? 38.994 46.554 16.334 1.00 24.24 92 LEU A C 1
ATOM 752 O O . LEU A 1 95 ? 38.572 45.463 15.960 1.00 24.43 92 LEU A O 1
ATOM 757 N N . PHE A 1 96 ? 39.107 46.882 17.631 1.00 19.86 93 PHE A N 1
ATOM 758 C CA . PHE A 1 96 ? 38.667 45.970 18.695 1.00 17.92 93 PHE A CA 1
ATOM 759 C C . PHE A 1 96 ? 37.345 46.411 19.331 1.00 21.54 93 PHE A C 1
ATOM 760 O O . PHE A 1 96 ? 36.651 45.603 19.929 1.00 20.74 93 PHE A O 1
ATOM 768 N N . SER A 1 97 ? 37.041 47.703 19.280 1.00 22.61 94 SER A N 1
ATOM 769 C CA . SER A 1 97 ? 35.967 48.223 20.126 1.00 24.39 94 SER A CA 1
ATOM 770 C C . SER A 1 97 ? 35.379 49.488 19.548 1.00 23.74 94 SER A C 1
ATOM 771 O O . SER A 1 97 ? 36.067 50.237 18.870 1.00 21.06 94 SER A O 1
ATOM 774 N N . GLY A 1 98 ? 34.110 49.742 19.846 1.00 20.85 95 GLY A N 1
ATOM 775 C CA . GLY A 1 98 ? 33.506 51.004 19.474 1.00 19.78 95 GLY A CA 1
ATOM 776 C C . GLY A 1 98 ? 33.751 52.112 20.493 1.00 18.35 95 GLY A C 1
ATOM 777 O O . GLY A 1 98 ? 33.130 53.169 20.421 1.00 21.16 95 GLY A O 1
ATOM 778 N N . SER A 1 99 ? 34.676 51.882 21.423 1.00 19.20 96 SER A N 1
ATOM 779 C CA . SER A 1 99 ? 35.037 52.893 22.416 1.00 17.93 96 SER A CA 1
ATOM 780 C C . SER A 1 99 ? 35.358 54.259 21.794 1.00 22.68 96 SER A C 1
ATOM 781 O O . SER A 1 99 ? 34.865 55.290 22.245 1.00 20.80 96 SER A O 1
ATOM 784 N N . TYR A 1 100 ? 36.212 54.270 20.770 1.00 22.52 97 TYR A N 1
ATOM 785 C CA . TYR A 1 100 ? 36.567 55.501 20.093 1.00 20.17 97 TYR A CA 1
ATOM 786 C C . TYR A 1 100 ? 35.333 56.246 19.603 1.00 23.40 97 TYR A C 1
ATOM 787 O O . TYR A 1 100 ? 35.217 57.465 19.761 1.00 19.42 97 TYR A O 1
ATOM 796 N N . ASN A 1 101 ? 34.404 55.527 18.992 1.00 17.05 98 ASN A N 1
ATOM 797 C CA . ASN A 1 101 ? 33.246 56.214 18.447 1.00 22.28 98 ASN A CA 1
ATOM 798 C C . ASN A 1 101 ? 32.262 56.707 19.514 1.00 20.80 98 ASN A C 1
ATOM 799 O O . ASN A 1 101 ? 31.533 57.668 19.282 1.00 21.10 98 ASN A O 1
ATOM 804 N N . SER A 1 102 ? 32.262 56.068 20.680 1.00 21.49 99 SER A N 1
ATOM 805 C CA . SER A 1 102 ? 31.509 56.630 21.811 1.00 23.83 99 SER A CA 1
ATOM 806 C C . SER A 1 102 ? 32.109 57.960 22.217 1.00 18.44 99 SER A C 1
ATOM 807 O O . SER A 1 102 ? 31.395 58.924 22.491 1.00 20.76 99 SER A O 1
ATOM 810 N N . ALA A 1 103 ? 33.442 58.031 22.230 1.00 22.92 100 ALA A N 1
ATOM 811 C CA . ALA A 1 103 ? 34.097 59.266 22.637 1.00 21.36 100 ALA A CA 1
ATOM 812 C C . ALA A 1 103 ? 33.865 60.370 21.607 1.00 19.22 100 ALA A C 1
ATOM 813 O O . ALA A 1 103 ? 33.735 61.539 21.957 1.00 24.09 100 ALA A O 1
ATOM 815 N N . ILE A 1 104 ? 33.837 60.005 20.329 1.00 23.78 101 ILE A N 1
ATOM 816 C CA . ILE A 1 104 ? 33.557 60.984 19.284 1.00 22.78 101 ILE A CA 1
ATOM 817 C C . ILE A 1 104 ? 32.144 61.545 19.475 1.00 25.00 101 ILE A C 1
ATOM 818 O O . ILE A 1 104 ? 31.923 62.762 19.429 1.00 27.65 101 ILE A O 1
ATOM 823 N N . ASN A 1 105 ? 31.183 60.657 19.675 1.00 21.60 102 ASN A N 1
ATOM 824 C CA . ASN A 1 105 ? 29.817 61.121 19.943 1.00 27.31 102 ASN A CA 1
ATOM 825 C C . ASN A 1 105 ? 29.740 61.981 21.201 1.00 30.54 102 ASN A C 1
ATOM 826 O O . ASN A 1 105 ? 28.979 62.942 21.254 1.00 29.37 102 ASN A O 1
ATOM 831 N N . ALA A 1 106 ? 30.552 61.654 22.201 1.00 29.87 103 ALA A N 1
ATOM 832 C CA . ALA A 1 106 ? 30.532 62.406 23.456 1.00 28.84 103 ALA A CA 1
ATOM 833 C C . ALA A 1 106 ? 31.129 63.800 23.279 1.00 32.62 103 ALA A C 1
ATOM 834 O O . ALA A 1 106 ? 30.627 64.781 23.844 1.00 30.00 103 ALA A O 1
ATOM 836 N N . LYS A 1 107 ? 32.210 63.893 22.503 1.00 26.11 104 LYS A N 1
ATOM 837 C CA . LYS A 1 107 ? 32.771 65.196 22.160 1.00 26.11 104 LYS A CA 1
ATOM 838 C C . LYS A 1 107 ? 31.703 66.088 21.512 1.00 35.87 104 LYS A C 1
ATOM 839 O O . LYS A 1 107 ? 31.550 67.265 21.869 1.00 35.43 104 LYS A O 1
ATOM 845 N N . SER A 1 108 ? 30.955 65.523 20.569 1.00 30.74 105 SER A N 1
ATOM 846 C CA . SER A 1 108 ? 29.903 66.281 19.890 1.00 36.09 105 SER A CA 1
ATOM 847 C C . SER A 1 108 ? 28.823 66.745 20.861 1.00 35.62 105 SER A C 1
ATOM 848 O O . SER A 1 108 ? 28.391 67.893 20.813 1.00 41.03 105 SER A O 1
ATOM 851 N N . LEU A 1 109 ? 28.393 65.848 21.742 1.00 37.84 106 LEU A N 1
ATOM 852 C CA . LEU A 1 109 ? 27.431 66.194 22.787 1.00 36.37 106 LEU A CA 1
ATOM 853 C C . LEU A 1 109 ? 27.882 67.414 23.598 1.00 41.41 106 LEU A C 1
ATOM 854 O O . LEU A 1 109 ? 27.106 68.346 23.829 1.00 39.37 106 LEU A O 1
ATOM 859 N N . VAL A 1 110 ? 29.140 67.409 24.038 1.00 35.47 107 VAL A N 1
ATOM 860 C CA . VAL A 1 110 ? 29.631 68.455 24.932 1.00 32.30 107 VAL A CA 1
ATOM 861 C C . VAL A 1 110 ? 29.739 69.782 24.199 1.00 42.27 107 VAL A C 1
ATOM 862 O O . VAL A 1 110 ? 29.481 70.842 24.769 1.00 46.97 107 VAL A O 1
ATOM 866 N N . LEU A 1 111 ? 30.105 69.718 22.925 1.00 48.18 108 LEU A N 1
ATOM 867 C CA . LEU A 1 111 ? 30.232 70.915 22.107 1.00 54.10 108 LEU A CA 1
ATOM 868 C C . LEU A 1 111 ? 28.945 71.742 22.104 1.00 66.02 108 LEU A C 1
ATOM 869 O O . LEU A 1 111 ? 28.990 72.975 22.158 1.00 67.39 108 LEU A O 1
ATOM 874 N N . GLU A 1 112 ? 27.803 71.062 22.040 1.00 66.61 109 GLU A N 1
ATOM 875 C CA . GLU A 1 112 ? 26.510 71.737 22.076 1.00 65.26 109 GLU A CA 1
ATOM 876 C C . GLU A 1 112 ? 26.432 72.715 23.240 1.00 67.61 109 GLU A C 1
ATOM 877 O O . GLU A 1 112 ? 26.064 73.873 23.065 1.00 75.33 109 GLU A O 1
ATOM 883 N N . ASP A 1 113 ? 26.785 72.241 24.430 1.00 63.21 110 ASP A N 1
ATOM 884 C CA . ASP A 1 113 ? 26.707 73.056 25.636 1.00 64.27 110 ASP A CA 1
ATOM 885 C C . ASP A 1 113 ? 27.939 73.945 25.850 1.00 68.22 110 ASP A C 1
ATOM 886 O O . ASP A 1 113 ? 27.862 74.956 26.550 1.00 73.70 110 ASP A O 1
ATOM 891 N N . TYR A 1 114 ? 29.072 73.570 25.258 1.00 60.81 111 TYR A N 1
ATOM 892 C CA . TYR A 1 114 ? 30.298 74.362 25.392 1.00 60.44 111 TYR A CA 1
ATOM 893 C C . TYR A 1 114 ? 31.032 74.506 24.060 1.00 58.82 111 TYR A C 1
ATOM 894 O O . TYR A 1 114 ? 32.069 73.880 23.847 1.00 55.81 111 TYR A O 1
ATOM 903 N N . PRO A 1 115 ? 30.513 75.364 23.171 1.00 62.19 112 PRO A N 1
ATOM 904 C CA . PRO A 1 115 ? 30.964 75.470 21.776 1.00 65.03 112 PRO A CA 1
ATOM 905 C C . PRO A 1 115 ? 32.428 75.897 21.620 1.00 63.19 112 PRO A C 1
ATOM 906 O O . PRO A 1 115 ? 33.009 75.707 20.550 1.00 52.16 112 PRO A O 1
ATOM 910 N N . ASP A 1 116 ? 33.012 76.486 22.656 1.00 66.00 113 ASP A N 1
ATOM 911 C CA . ASP A 1 116 ? 34.415 76.889 22.578 1.00 83.19 113 ASP A CA 1
ATOM 912 C C . ASP A 1 116 ? 35.323 75.945 23.368 1.00 84.33 113 ASP A C 1
ATOM 913 O O . ASP A 1 116 ? 36.317 76.367 23.958 1.00 93.86 113 ASP A O 1
ATOM 918 N N . ALA A 1 117 ? 34.975 74.662 23.366 1.00 69.06 114 ALA A N 1
ATOM 919 C CA . ALA A 1 117 ? 35.724 73.663 24.118 1.00 66.29 114 ALA A CA 1
ATOM 920 C C . ALA A 1 117 ? 36.772 72.999 23.239 1.00 55.27 114 ALA A C 1
ATOM 921 O O . ALA A 1 117 ? 36.545 72.792 22.047 1.00 47.77 114 ALA A O 1
ATOM 923 N N . ASN A 1 118 ? 37.917 72.663 23.826 1.00 52.04 115 ASN A N 1
ATOM 924 C CA . ASN A 1 118 ? 38.953 71.945 23.086 1.00 46.18 115 ASN A CA 1
ATOM 925 C C . ASN A 1 118 ? 39.069 70.479 23.509 1.00 39.81 115 ASN A C 1
ATOM 926 O O . ASN A 1 118 ? 39.598 70.170 24.573 1.00 37.91 115 ASN A O 1
ATOM 931 N N . ILE A 1 119 ? 38.569 69.587 22.664 1.00 35.74 116 ILE A N 1
ATOM 932 C CA . ILE A 1 119 ? 38.574 68.160 22.952 1.00 31.94 116 ILE A CA 1
ATOM 933 C C . ILE A 1 119 ? 39.154 67.430 21.752 1.00 39.34 116 ILE A C 1
ATOM 934 O O . ILE A 1 119 ? 38.630 67.532 20.647 1.00 40.21 116 ILE A O 1
ATOM 939 N N . CYS A 1 120 ? 40.243 66.703 21.976 1.00 30.53 117 CYS A N 1
ATOM 940 C CA . CYS A 1 120 ? 40.880 65.910 20.931 1.00 29.86 117 CYS A CA 1
ATOM 941 C C . CYS A 1 120 ? 40.735 64.414 21.257 1.00 32.15 117 CYS A C 1
ATOM 942 O O . CYS A 1 120 ? 41.177 63.962 22.310 1.00 34.30 117 CYS A O 1
ATOM 945 N N . VAL A 1 121 ? 40.094 63.656 20.372 1.00 31.16 118 VAL A N 1
ATOM 946 C CA . VAL A 1 121 ? 39.880 62.225 20.618 1.00 25.75 118 VAL A CA 1
ATOM 947 C C . VAL A 1 121 ? 40.808 61.450 19.695 1.00 30.18 118 VAL A C 1
ATOM 948 O O . VAL A 1 121 ? 40.827 61.682 18.487 1.00 31.91 118 VAL A O 1
ATOM 952 N N . ILE A 1 122 ? 41.595 60.551 20.276 1.00 22.89 119 ILE A N 1
ATOM 953 C CA . ILE A 1 122 ? 42.571 59.790 19.517 1.00 21.46 119 ILE A CA 1
ATOM 954 C C . ILE A 1 122 ? 42.314 58.287 19.565 1.00 22.45 119 ILE A C 1
ATOM 955 O O . ILE A 1 122 ? 42.286 57.685 20.643 1.00 25.94 119 ILE A O 1
ATOM 960 N N . ASP A 1 123 ? 42.130 57.692 18.390 1.00 18.54 120 ASP A N 1
ATOM 961 C CA . ASP A 1 123 ? 42.201 56.235 18.221 1.00 20.00 120 ASP A CA 1
ATOM 962 C C . ASP A 1 123 ? 43.663 55.818 18.389 1.00 28.07 120 ASP A C 1
ATOM 963 O O . ASP A 1 123 ? 44.477 55.978 17.476 1.00 28.24 120 ASP A O 1
ATOM 968 N N . SER A 1 124 ? 44.016 55.298 19.555 1.00 21.29 121 SER A N 1
ATOM 969 C CA . SER A 1 124 ? 45.420 54.983 19.826 1.00 22.79 121 SER A CA 1
ATOM 970 C C . SER A 1 124 ? 46.017 53.950 18.864 1.00 21.26 121 SER A C 1
ATOM 971 O O . SER A 1 124 ? 47.233 53.918 18.674 1.00 20.47 121 SER A O 1
ATOM 974 N N . LYS A 1 125 ? 45.152 53.120 18.278 1.00 19.08 122 LYS A N 1
ATOM 975 C CA . LYS A 1 125 ? 45.533 51.948 17.487 1.00 20.86 122 LYS A CA 1
ATOM 976 C C . LYS A 1 125 ? 46.270 50.907 18.325 1.00 23.70 122 LYS A C 1
ATOM 977 O O . LYS A 1 125 ? 46.888 49.993 17.783 1.00 20.34 122 LYS A O 1
ATOM 983 N N . GLN A 1 126 ? 46.195 51.043 19.644 1.00 18.78 123 GLN A N 1
ATOM 984 C CA . GLN A 1 126 ? 46.864 50.114 20.551 1.00 20.24 123 GLN A CA 1
ATOM 985 C C . GLN A 1 126 ? 45.874 49.470 21.531 1.00 22.02 123 GLN A C 1
ATOM 986 O O . GLN A 1 126 ? 44.646 49.616 21.411 1.00 20.96 123 GLN A O 1
ATOM 992 N N . ASN A 1 127 ? 46.431 48.772 22.512 1.00 19.48 124 ASN A N 1
ATOM 993 C CA . ASN A 1 127 ? 45.649 48.191 23.605 1.00 18.33 124 ASN A CA 1
ATOM 994 C C . ASN A 1 127 ? 46.627 47.937 24.731 1.00 21.94 124 ASN A C 1
ATOM 995 O O . ASN A 1 127 ? 47.851 47.848 24.498 1.00 19.75 124 ASN A O 1
ATOM 1000 N N . THR A 1 128 ? 46.102 47.832 25.947 1.00 18.36 125 THR A N 1
ATOM 1001 C CA . THR A 1 128 ? 46.904 47.476 27.117 1.00 22.29 125 THR A CA 1
ATOM 1002 C C . THR A 1 128 ? 48.323 48.095 27.061 1.00 20.49 125 THR A C 1
ATOM 1003 O O . THR A 1 128 ? 48.443 49.328 26.955 1.00 19.94 125 THR A O 1
ATOM 1007 N N . VAL A 1 129 ? 49.372 47.274 27.145 1.00 19.19 126 VAL A N 1
ATOM 1008 C CA . VAL A 1 129 ? 50.741 47.810 27.277 1.00 21.37 126 VAL A CA 1
ATOM 1009 C C . VAL A 1 129 ? 51.109 48.908 26.240 1.00 17.71 126 VAL A C 1
ATOM 1010 O O . VAL A 1 129 ? 51.746 49.895 26.600 1.00 19.13 126 VAL A O 1
ATOM 1014 N N . THR A 1 130 ? 50.723 48.742 24.971 1.00 18.60 127 THR A N 1
ATOM 1015 C CA . THR A 1 130 ? 51.116 49.734 23.971 1.00 22.78 127 THR A CA 1
ATOM 1016 C C . THR A 1 130 ? 50.230 50.965 24.039 1.00 19.31 127 THR A C 1
ATOM 1017 O O . THR A 1 130 ? 50.633 52.024 23.638 1.00 18.29 127 THR A O 1
ATOM 1021 N N . GLN A 1 131 ? 48.997 50.818 24.523 1.00 18.65 128 GLN A N 1
ATOM 1022 C CA . GLN A 1 131 ? 48.196 51.984 24.764 1.00 16.73 128 GLN A CA 1
ATOM 1023 C C . GLN A 1 131 ? 48.813 52.755 25.923 1.00 17.67 128 GLN A C 1
ATOM 1024 O O . GLN A 1 131 ? 48.898 53.978 25.871 1.00 17.45 128 GLN A O 1
ATOM 1030 N N . ALA A 1 132 ? 49.252 52.048 26.967 1.00 16.87 129 ALA A N 1
ATOM 1031 C CA . ALA A 1 132 ? 49.961 52.705 28.076 1.00 18.48 129 ALA A CA 1
ATOM 1032 C C . ALA A 1 132 ? 51.272 53.389 27.610 1.00 21.01 129 ALA A C 1
ATOM 1033 O O . ALA A 1 132 ? 51.570 54.535 27.994 1.00 18.91 129 ALA A O 1
ATOM 1035 N N . LEU A 1 133 ? 52.036 52.695 26.772 1.00 19.71 130 LEU A N 1
ATOM 1036 C CA . LEU A 1 133 ? 53.282 53.278 26.220 1.00 21.25 130 LEU A CA 1
ATOM 1037 C C . LEU A 1 133 ? 53.022 54.542 25.403 1.00 22.34 130 LEU A C 1
ATOM 1038 O O . LEU A 1 133 ? 53.779 55.512 25.493 1.00 22.87 130 LEU A O 1
ATOM 1043 N N . LEU A 1 134 ? 51.957 54.533 24.596 1.00 20.06 131 LEU A N 1
ATOM 1044 C CA . LEU A 1 134 ? 51.641 55.707 23.793 1.00 18.67 131 LEU A CA 1
ATOM 1045 C C . LEU A 1 134 ? 51.221 56.879 24.674 1.00 22.53 131 LEU A C 1
ATOM 1046 O O . LEU A 1 134 ? 51.677 58.000 24.486 1.00 21.22 131 LEU A O 1
ATOM 1051 N N . ILE A 1 135 ? 50.330 56.627 25.629 1.00 20.76 132 ILE A N 1
ATOM 1052 C CA . ILE A 1 135 ? 49.929 57.680 26.531 1.00 19.03 132 ILE A CA 1
ATOM 1053 C C . ILE A 1 135 ? 51.148 58.256 27.242 1.00 21.07 132 ILE A C 1
ATOM 1054 O O . ILE A 1 135 ? 51.310 59.468 27.355 1.00 23.53 132 ILE A O 1
ATOM 1059 N N . ASP A 1 136 ? 52.013 57.371 27.703 1.00 22.53 133 ASP A N 1
ATOM 1060 C CA . ASP A 1 136 ? 53.230 57.802 28.384 1.00 24.01 133 ASP A CA 1
ATOM 1061 C C . ASP A 1 136 ? 54.165 58.635 27.491 1.00 26.53 133 ASP A C 1
ATOM 1062 O O . ASP A 1 136 ? 54.772 59.595 27.957 1.00 25.39 133 ASP A O 1
ATOM 1067 N N . GLN A 1 137 ? 54.273 58.297 26.211 1.00 24.38 134 GLN A N 1
ATOM 1068 C CA . GLN A 1 137 ? 55.056 59.151 25.316 1.00 23.24 134 GLN A CA 1
ATOM 1069 C C . GLN A 1 137 ? 54.423 60.540 25.261 1.00 27.04 134 GLN A C 1
ATOM 1070 O O . GLN A 1 137 ? 55.119 61.543 25.284 1.00 25.36 134 GLN A O 1
ATOM 1076 N N . PHE A 1 138 ? 53.092 60.597 25.218 1.00 25.38 135 PHE A N 1
ATOM 1077 C CA . PHE A 1 138 ? 52.393 61.875 25.182 1.00 24.34 135 PHE A CA 1
ATOM 1078 C C . PHE A 1 138 ? 52.612 62.653 26.478 1.00 24.68 135 PHE A C 1
ATOM 1079 O O . PHE A 1 138 ? 52.886 63.848 26.450 1.00 26.11 135 PHE A O 1
ATOM 1087 N N . VAL A 1 139 ? 52.483 61.967 27.612 1.00 23.20 136 VAL A N 1
ATOM 1088 C CA . VAL A 1 139 ? 52.754 62.577 28.914 1.00 28.45 136 VAL A CA 1
ATOM 1089 C C . VAL A 1 139 ? 54.180 63.132 28.964 1.00 33.04 136 VAL A C 1
ATOM 1090 O O . VAL A 1 139 ? 54.407 64.250 29.437 1.00 36.77 136 VAL A O 1
ATOM 1094 N N . ARG A 1 140 ? 55.130 62.354 28.461 1.00 33.21 137 ARG A N 1
ATOM 1095 C CA . ARG A 1 140 ? 56.530 62.797 28.393 1.00 36.25 137 ARG A CA 1
ATOM 1096 C C . ARG A 1 140 ? 56.697 64.072 27.568 1.00 36.14 137 ARG A C 1
ATOM 1097 O O . ARG A 1 140 ? 57.340 65.030 28.010 1.00 32.86 137 ARG A O 1
ATOM 1113 N N . LEU A 1 142 ? 54.581 66.465 26.702 1.00 30.81 139 LEU A N 1
ATOM 1114 C CA . LEU A 1 142 ? 54.003 67.622 27.363 1.00 36.82 139 LEU A CA 1
ATOM 1115 C C . LEU A 1 142 ? 54.812 68.053 28.578 1.00 36.53 139 LEU A C 1
ATOM 1116 O O . LEU A 1 142 ? 55.009 69.239 28.793 1.00 39.55 139 LEU A O 1
ATOM 1121 N N . GLU A 1 143 ? 55.289 67.100 29.370 1.00 37.15 140 GLU A N 1
ATOM 1122 C CA . GLU A 1 143 ? 56.120 67.452 30.519 1.00 49.25 140 GLU A CA 1
ATOM 1123 C C . GLU A 1 143 ? 57.477 68.016 30.092 1.00 49.60 140 GLU A C 1
ATOM 1124 O O . GLU A 1 143 ? 58.048 68.871 30.776 1.00 49.79 140 GLU A O 1
ATOM 1130 N N . ASP A 1 144 ? 57.981 67.561 28.950 1.00 39.48 141 ASP A N 1
ATOM 1131 C CA . ASP A 1 144 ? 59.248 68.080 28.431 1.00 44.08 141 ASP A CA 1
ATOM 1132 C C . ASP A 1 144 ? 59.059 69.425 27.719 1.00 45.05 141 ASP A C 1
ATOM 1133 O O . ASP A 1 144 ? 60.007 69.997 27.185 1.00 43.35 141 ASP A O 1
ATOM 1138 N N . GLY A 1 145 ? 57.826 69.923 27.702 1.00 44.97 142 GLY A N 1
ATOM 1139 C CA . GLY A 1 145 ? 57.575 71.266 27.211 1.00 44.64 142 GLY A CA 1
ATOM 1140 C C . GLY A 1 145 ? 57.227 71.409 25.740 1.00 43.72 142 GLY A C 1
ATOM 1141 O O . GLY A 1 145 ? 57.154 72.523 25.231 1.00 43.85 142 GLY A O 1
ATOM 1142 N N . LEU A 1 146 ? 57.011 70.297 25.046 1.00 36.38 143 LEU A N 1
ATOM 1143 C CA . LEU A 1 146 ? 56.488 70.368 23.684 1.00 36.26 143 LEU A CA 1
ATOM 1144 C C . LEU A 1 146 ? 55.068 70.906 23.720 1.00 43.59 143 LEU A C 1
ATOM 1145 O O . LEU A 1 146 ? 54.329 70.637 24.664 1.00 38.70 143 LEU A O 1
ATOM 1150 N N . SER A 1 147 ? 54.686 71.654 22.688 1.00 48.54 144 SER A N 1
ATOM 1151 C CA . SER A 1 147 ? 53.305 72.108 22.536 1.00 41.49 144 SER A CA 1
ATOM 1152 C C . SER A 1 147 ? 52.425 70.955 22.072 1.00 41.82 144 SER A C 1
ATOM 1153 O O . SER A 1 147 ? 52.927 69.956 21.556 1.00 33.36 144 SER A O 1
ATOM 1156 N N . PHE A 1 148 ? 51.107 71.100 22.222 1.00 38.95 145 PHE A N 1
ATOM 1157 C CA . PHE A 1 148 ? 50.199 70.079 21.724 1.00 39.66 145 PHE A CA 1
ATOM 1158 C C . PHE A 1 148 ? 50.462 69.785 20.247 1.00 39.42 145 PHE A C 1
ATOM 1159 O O . PHE A 1 148 ? 50.484 68.630 19.832 1.00 35.28 145 PHE A O 1
ATOM 1167 N N . GLU A 1 149 ? 50.670 70.831 19.456 1.00 41.77 146 GLU A N 1
ATOM 1168 C CA . GLU A 1 149 ? 50.902 70.653 18.025 1.00 47.41 146 GLU A CA 1
ATOM 1169 C C . GLU A 1 149 ? 52.178 69.863 17.739 1.00 41.19 146 GLU A C 1
ATOM 1170 O O . GLU A 1 149 ? 52.194 68.993 16.869 1.00 40.33 146 GLU A O 1
ATOM 1176 N N . GLN A 1 150 ? 53.243 70.172 18.470 1.00 33.34 147 GLN A N 1
ATOM 1177 C CA . GLN A 1 150 ? 54.506 69.461 18.292 1.00 36.99 147 GLN A CA 1
ATOM 1178 C C . GLN A 1 150 ? 54.349 67.980 18.624 1.00 36.99 147 GLN A C 1
ATOM 1179 O O . GLN A 1 150 ? 54.939 67.122 17.968 1.00 33.28 147 GLN A O 1
ATOM 1185 N N . ALA A 1 151 ? 53.552 67.684 19.648 1.00 35.15 148 ALA A N 1
ATOM 1186 C CA . ALA A 1 151 ? 53.361 66.304 20.070 1.00 33.91 148 ALA A CA 1
ATOM 1187 C C . ALA A 1 151 ? 52.538 65.554 19.029 1.00 30.99 148 ALA A C 1
ATOM 1188 O O . ALA A 1 151 ? 52.827 64.404 18.698 1.00 28.51 148 ALA A O 1
ATOM 1198 N N . SER A 1 153 ? 52.375 66.075 15.914 1.00 36.33 150 SER A N 1
ATOM 1199 C CA . SER A 1 153 ? 53.173 65.829 14.713 1.00 41.35 150 SER A CA 1
ATOM 1200 C C . SER A 1 153 ? 54.053 64.581 14.834 1.00 38.14 150 SER A C 1
ATOM 1201 O O . SER A 1 153 ? 54.654 64.140 13.851 1.00 44.46 150 SER A O 1
ATOM 1204 N N . LYS A 1 154 ? 54.157 64.027 16.036 1.00 30.67 151 LYS A N 1
ATOM 1205 C CA . LYS A 1 154 ? 54.932 62.795 16.229 1.00 30.70 151 LYS A CA 1
ATOM 1206 C C . LYS A 1 154 ? 54.041 61.582 16.442 1.00 30.73 151 LYS A C 1
ATOM 1207 O O . LYS A 1 154 ? 54.510 60.437 16.426 1.00 26.65 151 LYS A O 1
ATOM 1213 N N . LEU A 1 155 ? 52.750 61.830 16.634 1.00 30.29 152 LEU A N 1
ATOM 1214 C CA . LEU A 1 155 ? 51.827 60.757 16.985 1.00 27.91 152 LEU A CA 1
ATOM 1215 C C . LEU A 1 155 ? 51.774 59.599 15.976 1.00 24.87 152 LEU A C 1
ATOM 1216 O O . LEU A 1 155 ? 51.810 58.442 16.370 1.00 26.22 152 LEU A O 1
ATOM 1221 N N . ASP A 1 156 ? 51.676 59.900 14.684 1.00 29.36 153 ASP A N 1
ATOM 1222 C CA . ASP A 1 156 ? 51.577 58.838 13.681 1.00 26.54 153 ASP A CA 1
ATOM 1223 C C . ASP A 1 156 ? 52.760 57.878 13.734 1.00 29.39 153 ASP A C 1
ATOM 1224 O O . ASP A 1 156 ? 52.586 56.657 13.722 1.00 29.35 153 ASP A O 1
ATOM 1229 N N . ALA A 1 157 ? 53.965 58.434 13.750 1.00 27.92 154 ALA A N 1
ATOM 1230 C CA . ALA A 1 157 ? 55.169 57.625 13.796 1.00 25.71 154 ALA A CA 1
ATOM 1231 C C . ALA A 1 157 ? 55.235 56.794 15.083 1.00 24.08 154 ALA A C 1
ATOM 1232 O O . ALA A 1 157 ? 55.627 55.621 15.058 1.00 24.25 154 ALA A O 1
ATOM 1234 N N . LEU A 1 158 ? 54.835 57.393 16.202 1.00 26.08 155 LEU A N 1
ATOM 1235 C CA . LEU A 1 158 ? 54.809 56.657 17.467 1.00 24.34 155 LEU A CA 1
ATOM 1236 C C . LEU A 1 158 ? 53.875 55.453 17.368 1.00 18.99 155 LEU A C 1
ATOM 1237 O O . LEU A 1 158 ? 54.233 54.323 17.735 1.00 19.37 155 LEU A O 1
ATOM 1250 N N . ALA A 1 160 ? 52.737 53.884 14.699 1.00 24.59 157 ALA A N 1
ATOM 1251 C CA . ALA A 1 160 ? 53.246 52.907 13.730 1.00 30.50 157 ALA A CA 1
ATOM 1252 C C . ALA A 1 160 ? 54.376 52.031 14.303 1.00 26.93 157 ALA A C 1
ATOM 1253 O O . ALA A 1 160 ? 54.557 50.879 13.889 1.00 22.55 157 ALA A O 1
ATOM 1255 N N . SER A 1 161 ? 55.125 52.574 15.261 1.00 22.34 158 SER A N 1
ATOM 1256 C CA . SER A 1 161 ? 56.292 51.883 15.805 1.00 23.95 158 SER A CA 1
ATOM 1257 C C . SER A 1 161 ? 55.906 50.922 16.915 1.00 20.49 158 SER A C 1
ATOM 1258 O O . SER A 1 161 ? 56.676 50.018 17.246 1.00 19.64 158 SER A O 1
ATOM 1261 N N . ALA A 1 162 ? 54.718 51.108 17.503 1.00 20.56 159 ALA A N 1
ATOM 1262 C CA . ALA A 1 162 ? 54.322 50.293 18.637 1.00 17.08 159 ALA A CA 1
ATOM 1263 C C . ALA A 1 162 ? 54.115 48.831 18.263 1.00 16.50 159 ALA A C 1
ATOM 1264 O O . ALA A 1 162 ? 53.567 48.524 17.197 1.00 18.37 159 ALA A O 1
ATOM 1266 N N . ARG A 1 163 ? 54.526 47.922 19.146 1.00 15.14 160 ARG A N 1
ATOM 1267 C CA . ARG A 1 163 ? 54.255 46.491 18.953 1.00 23.26 160 ARG A CA 1
ATOM 1268 C C . ARG A 1 163 ? 53.928 45.832 20.282 1.00 22.16 160 ARG A C 1
ATOM 1269 O O . ARG A 1 163 ? 54.534 46.163 21.300 1.00 20.97 160 ARG A O 1
ATOM 1277 N N . ILE A 1 164 ? 53.020 44.859 20.268 1.00 17.02 161 ILE A N 1
ATOM 1278 C CA . ILE A 1 164 ? 52.935 43.930 21.383 1.00 22.06 161 ILE A CA 1
ATOM 1279 C C . ILE A 1 164 ? 53.332 42.564 20.876 1.00 19.44 161 ILE A C 1
ATOM 1280 O O . ILE A 1 164 ? 52.877 42.138 19.814 1.00 19.56 161 ILE A O 1
ATOM 1285 N N . PHE A 1 165 ? 54.161 41.871 21.645 1.00 17.36 162 PHE A N 1
ATOM 1286 C CA . PHE A 1 165 ? 54.529 40.497 21.351 1.00 19.74 162 PHE A CA 1
ATOM 1287 C C . PHE A 1 165 ? 54.087 39.658 22.535 1.00 22.42 162 PHE A C 1
ATOM 1288 O O . PHE A 1 165 ? 54.506 39.908 23.658 1.00 21.50 162 PHE A O 1
ATOM 1296 N N . PHE A 1 166 ? 53.229 38.676 22.306 1.00 23.98 163 PHE A N 1
ATOM 1297 C CA . PHE A 1 166 ? 52.646 37.978 23.450 1.00 21.35 163 PHE A CA 1
ATOM 1298 C C . PHE A 1 166 ? 52.129 36.603 23.131 1.00 21.22 163 PHE A C 1
ATOM 1299 O O . PHE A 1 166 ? 52.058 36.204 21.960 1.00 21.41 163 PHE A O 1
ATOM 1307 N N . THR A 1 167 ? 51.776 35.876 24.188 1.00 21.09 164 THR A N 1
ATOM 1308 C CA . THR A 1 167 ? 51.124 34.592 24.025 1.00 22.71 164 THR A CA 1
ATOM 1309 C C . THR A 1 167 ? 49.954 34.486 25.006 1.00 26.56 164 THR A C 1
ATOM 1310 O O . THR A 1 167 ? 49.805 35.325 25.892 1.00 27.35 164 THR A O 1
ATOM 1314 N N . VAL A 1 168 ? 49.106 33.481 24.813 1.00 24.29 165 VAL A N 1
ATOM 1315 C CA . VAL A 1 168 ? 47.934 33.279 25.667 1.00 25.70 165 VAL A CA 1
ATOM 1316 C C . VAL A 1 168 ? 47.784 31.789 25.977 1.00 31.48 165 VAL A C 1
ATOM 1317 O O . VAL A 1 168 ? 48.521 30.979 25.437 1.00 28.46 165 VAL A O 1
ATOM 1321 N N . GLY A 1 169 ? 46.843 31.426 26.847 1.00 34.19 166 GLY A N 1
ATOM 1322 C CA . GLY A 1 169 ? 46.717 30.037 27.273 1.00 34.84 166 GLY A CA 1
ATOM 1323 C C . GLY A 1 169 ? 45.934 29.131 26.334 1.00 35.26 166 GLY A C 1
ATOM 1324 O O . GLY A 1 169 ? 46.038 27.907 26.408 1.00 35.97 166 GLY A O 1
ATOM 1325 N N . SER A 1 170 ? 45.153 29.730 25.443 1.00 32.37 167 SER A N 1
ATOM 1326 C CA . SER A 1 170 ? 44.289 28.982 24.533 1.00 29.94 167 SER A CA 1
ATOM 1327 C C . SER A 1 170 ? 43.703 29.968 23.544 1.00 33.02 167 SER A C 1
ATOM 1328 O O . SER A 1 170 ? 43.864 31.177 23.708 1.00 34.20 167 SER A O 1
ATOM 1331 N N . LEU A 1 171 ? 43.008 29.465 22.530 1.00 29.29 168 LEU A N 1
ATOM 1332 C CA . LEU A 1 171 ? 42.331 30.340 21.578 1.00 34.90 168 LEU A CA 1
ATOM 1333 C C . LEU A 1 171 ? 40.861 30.552 21.948 1.00 34.19 168 LEU A C 1
ATOM 1334 O O . LEU A 1 171 ? 40.166 31.324 21.293 1.00 32.62 168 LEU A O 1
ATOM 1339 N N . ASP A 1 172 ? 40.397 29.849 22.980 1.00 29.28 169 ASP A N 1
ATOM 1340 C CA . ASP A 1 172 ? 38.971 29.820 23.330 1.00 36.51 169 ASP A CA 1
ATOM 1341 C C . ASP A 1 172 ? 38.356 31.207 23.526 1.00 30.66 169 ASP A C 1
ATOM 1342 O O . ASP A 1 172 ? 37.296 31.512 22.978 1.00 29.07 169 ASP A O 1
ATOM 1347 N N . TYR A 1 173 ? 39.016 32.044 24.318 1.00 28.47 170 TYR A N 1
ATOM 1348 C CA . TYR A 1 173 ? 38.473 33.371 24.613 1.00 21.93 170 TYR A CA 1
ATOM 1349 C C . TYR A 1 173 ? 38.530 34.324 23.425 1.00 26.07 170 TYR A C 1
ATOM 1350 O O . TYR A 1 173 ? 37.581 35.072 23.184 1.00 24.85 170 TYR A O 1
ATOM 1359 N N . LEU A 1 174 ? 39.644 34.309 22.688 1.00 24.33 171 LEU A N 1
ATOM 1360 C CA . LEU A 1 174 ? 39.768 35.120 21.484 1.00 26.10 171 LEU A CA 1
ATOM 1361 C C . LEU A 1 174 ? 38.660 34.807 20.489 1.00 25.43 171 LEU A C 1
ATOM 1362 O O . LEU A 1 174 ? 38.059 35.717 19.934 1.00 26.48 171 LEU A O 1
ATOM 1367 N N . LYS A 1 175 ? 38.398 33.522 20.252 1.00 26.49 172 LYS A N 1
ATOM 1368 C CA . LYS A 1 175 ? 37.373 33.153 19.283 1.00 30.85 172 LYS A CA 1
ATOM 1369 C C . LYS A 1 175 ? 35.987 33.540 19.798 1.00 27.04 172 LYS A C 1
ATOM 1370 O O . LYS A 1 175 ? 35.195 34.146 19.081 1.00 32.09 172 LYS A O 1
ATOM 1384 N N . GLY A 1 177 ? 35.081 35.781 21.899 1.00 29.43 174 GLY A N 1
ATOM 1385 C CA . GLY A 1 177 ? 34.871 37.220 21.997 1.00 26.08 174 GLY A CA 1
ATOM 1386 C C . GLY A 1 177 ? 34.838 37.956 20.659 1.00 34.04 174 GLY A C 1
ATOM 1387 O O . GLY A 1 177 ? 34.522 39.148 20.610 1.00 31.34 174 GLY A O 1
ATOM 1388 N N . GLY A 1 178 ? 35.191 37.266 19.577 1.00 28.87 175 GLY A N 1
ATOM 1389 C CA . GLY A 1 178 ? 35.052 37.819 18.235 1.00 30.36 175 GLY A CA 1
ATOM 1390 C C . GLY A 1 178 ? 36.227 38.610 17.658 1.00 31.22 175 GLY A C 1
ATOM 1391 O O . GLY A 1 178 ? 36.152 39.091 16.525 1.00 26.50 175 GLY A O 1
ATOM 1392 N N . ARG A 1 179 ? 37.311 38.757 18.412 1.00 26.88 176 ARG A N 1
ATOM 1393 C CA . ARG A 1 179 ? 38.430 39.584 17.929 1.00 23.49 176 ARG A CA 1
ATOM 1394 C C . ARG A 1 179 ? 39.634 38.771 17.455 1.00 26.10 176 ARG A C 1
ATOM 1395 O O . ARG A 1 179 ? 40.699 39.321 17.207 1.00 25.89 176 ARG A O 1
ATOM 1403 N N . ILE A 1 180 ? 39.460 37.464 17.318 1.00 31.27 177 ILE A N 1
ATOM 1404 C CA . ILE A 1 180 ? 40.588 36.601 17.004 1.00 28.46 177 ILE A CA 1
ATOM 1405 C C . ILE A 1 180 ? 41.206 36.945 15.642 1.00 34.11 177 ILE A C 1
ATOM 1406 O O . ILE A 1 180 ? 42.421 36.904 15.468 1.00 27.63 177 ILE A O 1
ATOM 1411 N N . GLY A 1 181 ? 40.360 37.306 14.685 1.00 31.26 178 GLY A N 1
ATOM 1412 C CA . GLY A 1 181 ? 40.812 37.663 13.355 1.00 31.46 178 GLY A CA 1
ATOM 1413 C C . GLY A 1 181 ? 41.852 36.732 12.747 1.00 28.78 178 GLY A C 1
ATOM 1414 O O . GLY A 1 181 ? 41.671 35.507 12.673 1.00 30.00 178 GLY A O 1
ATOM 1415 N N . LYS A 1 182 ? 42.961 37.320 12.320 1.00 27.14 179 LYS A N 1
ATOM 1416 C CA . LYS A 1 182 ? 43.994 36.571 11.594 1.00 32.30 179 LYS A CA 1
ATOM 1417 C C . LYS A 1 182 ? 44.771 35.549 12.434 1.00 39.19 179 LYS A C 1
ATOM 1418 O O . LYS A 1 182 ? 45.566 34.760 11.904 1.00 34.43 179 LYS A O 1
ATOM 1424 N N . VAL A 1 183 ? 44.558 35.566 13.743 1.00 29.41 180 VAL A N 1
ATOM 1425 C CA . VAL A 1 183 ? 45.195 34.572 14.602 1.00 30.71 180 VAL A CA 1
ATOM 1426 C C . VAL A 1 183 ? 44.521 33.194 14.447 1.00 36.10 180 VAL A C 1
ATOM 1427 O O . VAL A 1 183 ? 45.104 32.170 14.798 1.00 35.75 180 VAL A O 1
ATOM 1431 N N . ALA A 1 184 ? 43.299 33.164 13.915 1.00 32.68 181 ALA A N 1
ATOM 1432 C CA . ALA A 1 184 ? 42.643 31.879 13.628 1.00 35.04 181 ALA A CA 1
ATOM 1433 C C . ALA A 1 184 ? 43.110 31.336 12.282 1.00 40.84 181 ALA A C 1
ATOM 1434 O O . ALA A 1 184 ? 42.789 31.896 11.235 1.00 44.16 181 ALA A O 1
ATOM 1436 N N . THR A 1 185 ? 43.883 30.257 12.311 1.00 40.27 182 THR A N 1
ATOM 1437 C CA . THR A 1 185 ? 44.319 29.608 11.077 1.00 45.05 182 THR A CA 1
ATOM 1438 C C . THR A 1 185 ? 44.232 28.095 11.245 1.00 48.78 182 THR A C 1
ATOM 1439 O O . THR A 1 185 ? 43.915 27.604 12.327 1.00 47.09 182 THR A O 1
ATOM 1443 N N . ALA A 1 186 ? 44.506 27.357 10.177 1.00 52.21 183 ALA A N 1
ATOM 1444 C CA . ALA A 1 186 ? 44.459 25.906 10.256 1.00 54.11 183 ALA A CA 1
ATOM 1445 C C . ALA A 1 186 ? 45.431 25.434 11.331 1.00 56.57 183 ALA A C 1
ATOM 1446 O O . ALA A 1 186 ? 45.077 24.618 12.181 1.00 59.79 183 ALA A O 1
ATOM 1448 N N . ALA A 1 187 ? 46.646 25.977 11.304 1.00 49.11 184 ALA A N 1
ATOM 1449 C CA . ALA A 1 187 ? 47.680 25.601 12.262 1.00 46.32 184 ALA A CA 1
ATOM 1450 C C . ALA A 1 187 ? 47.301 25.865 13.729 1.00 41.76 184 ALA A C 1
ATOM 1451 O O . ALA A 1 187 ? 47.548 25.027 14.593 1.00 52.19 184 ALA A O 1
ATOM 1453 N N . THR A 1 188 ? 46.707 27.017 14.016 1.00 40.59 185 THR A N 1
ATOM 1454 C CA . THR A 1 188 ? 46.393 27.354 15.406 1.00 40.45 185 THR A CA 1
ATOM 1455 C C . THR A 1 188 ? 45.149 26.627 15.907 1.00 40.50 185 THR A C 1
ATOM 1456 O O . THR A 1 188 ? 44.888 26.590 17.107 1.00 47.77 185 THR A O 1
ATOM 1460 N N . GLY A 1 189 ? 44.385 26.047 14.988 1.00 38.33 186 GLY A N 1
ATOM 1461 C CA . GLY A 1 189 ? 43.151 25.376 15.356 1.00 39.78 186 GLY A CA 1
ATOM 1462 C C . GLY A 1 189 ? 43.390 23.957 15.844 1.00 45.26 186 GLY A C 1
ATOM 1463 O O . GLY A 1 189 ? 42.477 23.288 16.325 1.00 48.55 186 GLY A O 1
ATOM 1464 N N . LYS A 1 190 ? 44.627 23.494 15.716 1.00 48.13 187 LYS A N 1
ATOM 1465 C CA . LYS A 1 190 ? 44.973 22.132 16.107 1.00 53.90 187 LYS A CA 1
ATOM 1466 C C . LYS A 1 190 ? 45.026 21.962 17.630 1.00 52.04 187 LYS A C 1
ATOM 1467 O O . LYS A 1 190 ? 45.346 22.893 18.367 1.00 49.78 187 LYS A O 1
ATOM 1473 N N . LEU A 1 191 ? 44.692 20.766 18.095 1.00 50.71 188 LEU A N 1
ATOM 1474 C CA . LEU A 1 191 ? 44.645 20.488 19.525 1.00 49.01 188 LEU A CA 1
ATOM 1475 C C . LEU A 1 191 ? 46.004 20.710 20.196 1.00 40.11 188 LEU A C 1
ATOM 1476 O O . LEU A 1 191 ? 47.026 20.180 19.754 1.00 43.25 188 LEU A O 1
ATOM 1481 N N . GLY A 1 192 ? 45.999 21.489 21.272 1.00 38.87 189 GLY A N 1
ATOM 1482 C CA . GLY A 1 192 ? 47.197 21.718 22.061 1.00 45.38 189 GLY A CA 1
ATOM 1483 C C . GLY A 1 192 ? 48.010 22.949 21.686 1.00 43.45 189 GLY A C 1
ATOM 1484 O O . GLY A 1 192 ? 48.893 23.359 22.437 1.00 41.18 189 GLY A O 1
ATOM 1485 N N . VAL A 1 193 ? 47.720 23.542 20.533 1.00 38.43 190 VAL A N 1
ATOM 1486 C CA . VAL A 1 193 ? 48.536 24.651 20.043 1.00 39.33 190 VAL A CA 1
ATOM 1487 C C . VAL A 1 193 ? 48.113 26.002 20.614 1.00 39.57 190 VAL A C 1
ATOM 1488 O O . VAL A 1 193 ? 46.927 26.259 20.828 1.00 39.74 190 VAL A O 1
ATOM 1492 N N . LYS A 1 194 ? 49.104 26.848 20.888 1.00 31.30 191 LYS A N 1
ATOM 1493 C CA . LYS A 1 194 ? 48.869 28.241 21.254 1.00 34.02 191 LYS A CA 1
ATOM 1494 C C . LYS A 1 194 ? 49.663 29.130 20.312 1.00 33.23 191 LYS A C 1
ATOM 1495 O O . LYS A 1 194 ? 50.724 28.736 19.809 1.00 33.77 191 LYS A O 1
ATOM 1501 N N . PRO A 1 195 ? 49.140 30.330 20.056 1.00 29.86 192 PRO A N 1
ATOM 1502 C CA . PRO A 1 195 ? 49.783 31.294 19.157 1.00 26.04 192 PRO A CA 1
ATOM 1503 C C . PRO A 1 195 ? 50.791 32.189 19.854 1.00 30.56 192 PRO A C 1
ATOM 1504 O O . PRO A 1 195 ? 50.673 32.482 21.046 1.00 29.01 192 PRO A O 1
ATOM 1508 N N . VAL A 1 196 ? 51.812 32.592 19.102 1.00 26.76 193 VAL A N 1
ATOM 1509 C CA . VAL A 1 196 ? 52.578 33.766 19.458 1.00 20.97 193 VAL A CA 1
ATOM 1510 C C . VAL A 1 196 ? 51.916 34.845 18.620 1.00 25.44 193 VAL A C 1
ATOM 1511 O O . VAL A 1 196 ? 51.753 34.682 17.407 1.00 26.14 193 VAL A O 1
ATOM 1515 N N . ILE A 1 197 ? 51.525 35.937 19.260 1.00 23.54 194 ILE A N 1
ATOM 1516 C CA . ILE A 1 197 ? 50.709 36.943 18.598 1.00 19.10 194 ILE A CA 1
ATOM 1517 C C . ILE A 1 197 ? 51.444 38.273 18.545 1.00 21.50 194 ILE A C 1
ATOM 1518 O O . ILE A 1 197 ? 52.161 38.634 19.473 1.00 23.50 194 ILE A O 1
ATOM 1523 N N . ILE A 1 198 ? 51.246 39.012 17.459 1.00 20.68 195 ILE A N 1
ATOM 1524 C CA . ILE A 1 198 ? 51.823 40.331 17.330 1.00 21.69 195 ILE A CA 1
ATOM 1525 C C . ILE A 1 198 ? 50.711 41.331 17.126 1.00 21.90 195 ILE A C 1
ATOM 1526 O O . ILE A 1 198 ? 49.874 41.140 16.249 1.00 21.95 195 ILE A O 1
ATOM 1539 N N . LYS A 1 200 ? 50.062 45.006 15.785 1.00 20.41 197 LYS A N 1
ATOM 1540 C CA . LYS A 1 200 ? 50.674 46.112 15.080 1.00 22.02 197 LYS A CA 1
ATOM 1541 C C . LYS A 1 200 ? 49.659 46.712 14.150 1.00 21.69 197 LYS A C 1
ATOM 1542 O O . LYS A 1 200 ? 48.749 46.015 13.662 1.00 20.17 197 LYS A O 1
ATOM 1548 N N . ASP A 1 201 ? 49.798 48.011 13.924 1.00 19.70 198 ASP A N 1
ATOM 1549 C CA . ASP A 1 201 ? 48.917 48.694 12.993 1.00 23.36 198 ASP A CA 1
ATOM 1550 C C . ASP A 1 201 ? 47.447 48.571 13.423 1.00 24.15 198 ASP A C 1
ATOM 1551 O O . ASP A 1 201 ? 46.554 48.530 12.577 1.00 27.69 198 ASP A O 1
ATOM 1556 N N . GLY A 1 202 ? 47.202 48.472 14.727 1.00 22.83 199 GLY A N 1
ATOM 1557 C CA . GLY A 1 202 ? 45.830 48.478 15.231 1.00 19.01 199 GLY A CA 1
ATOM 1558 C C . GLY A 1 202 ? 45.112 47.148 15.355 1.00 24.87 199 GLY A C 1
ATOM 1559 O O . GLY A 1 202 ? 43.944 47.105 15.791 1.00 20.65 199 GLY A O 1
ATOM 1560 N N . ASP A 1 203 ? 45.792 46.054 15.013 1.00 20.32 200 ASP A N 1
ATOM 1561 C CA . ASP A 1 203 ? 45.151 44.746 15.015 1.00 22.13 200 ASP A CA 1
ATOM 1562 C C . ASP A 1 203 ? 46.143 43.634 15.397 1.00 23.66 200 ASP A C 1
ATOM 1563 O O . ASP A 1 203 ? 47.343 43.887 15.522 1.00 24.60 200 ASP A O 1
ATOM 1568 N N . ILE A 1 204 ? 45.654 42.400 15.539 1.00 20.41 201 ILE A N 1
ATOM 1569 C CA . ILE A 1 204 ? 46.533 41.256 15.839 1.00 22.01 201 ILE A CA 1
ATOM 1570 C C . ILE A 1 204 ? 46.766 40.317 14.658 1.00 27.32 201 ILE A C 1
ATOM 1571 O O . ILE A 1 204 ? 45.905 40.150 13.795 1.00 24.39 201 ILE A O 1
ATOM 1576 N N . GLY A 1 205 ? 47.947 39.707 14.639 1.00 22.55 202 GLY A N 1
ATOM 1577 C CA . GLY A 1 205 ? 48.319 38.750 13.615 1.00 26.13 202 GLY A CA 1
ATOM 1578 C C . GLY A 1 205 ? 49.183 37.662 14.225 1.00 28.43 202 GLY A C 1
ATOM 1579 O O . GLY A 1 205 ? 49.657 37.793 15.356 1.00 22.90 202 GLY A O 1
ATOM 1580 N N . LEU A 1 206 ? 49.392 36.581 13.480 1.00 21.30 203 LEU A N 1
ATOM 1581 C CA . LEU A 1 206 ? 50.107 35.430 14.014 1.00 23.84 203 LEU A CA 1
ATOM 1582 C C . LEU A 1 206 ? 51.611 35.596 13.818 1.00 31.98 203 LEU A C 1
ATOM 1583 O O . LEU A 1 206 ? 52.065 35.869 12.709 1.00 32.58 203 LEU A O 1
ATOM 1588 N N . GLY A 1 207 ? 52.381 35.457 14.895 1.00 28.47 204 GLY A N 1
ATOM 1589 C CA . GLY A 1 207 ? 53.830 35.551 14.799 1.00 28.73 204 GLY A CA 1
ATOM 1590 C C . GLY A 1 207 ? 54.575 34.242 15.017 1.00 32.20 204 GLY A C 1
ATOM 1591 O O . GLY A 1 207 ? 55.801 34.210 14.959 1.00 35.80 204 GLY A O 1
ATOM 1592 N N . GLY A 1 208 ? 53.842 33.164 15.280 1.00 32.06 205 GLY A N 1
ATOM 1593 C CA . GLY A 1 208 ? 54.447 31.867 15.557 1.00 27.62 205 GLY A CA 1
ATOM 1594 C C . GLY A 1 208 ? 53.459 30.965 16.290 1.00 30.55 205 GLY A C 1
ATOM 1595 O O . GLY A 1 208 ? 52.344 31.388 16.595 1.00 29.30 205 GLY A O 1
ATOM 1596 N N . ILE A 1 209 ? 53.849 29.719 16.551 1.00 34.44 206 ILE A N 1
ATOM 1597 C CA . ILE A 1 209 ? 53.015 28.798 17.336 1.00 36.98 206 ILE A CA 1
ATOM 1598 C C . ILE A 1 209 ? 53.865 27.919 18.255 1.00 38.93 206 ILE A C 1
ATOM 1599 O O . ILE A 1 209 ? 55.092 27.902 18.157 1.00 37.12 206 ILE A O 1
ATOM 1604 N N . GLY A 1 210 ? 53.203 27.191 19.146 1.00 33.31 207 GLY A N 1
ATOM 1605 C CA . GLY A 1 210 ? 53.893 26.268 20.035 1.00 34.48 207 GLY A CA 1
ATOM 1606 C C . GLY A 1 210 ? 52.920 25.609 20.994 1.00 37.19 207 GLY A C 1
ATOM 1607 O O . GLY A 1 210 ? 51.708 25.815 20.890 1.00 35.86 207 GLY A O 1
ATOM 1608 N N . ARG A 1 211 ? 53.447 24.842 21.944 1.00 37.97 208 ARG A N 1
ATOM 1609 C CA . ARG A 1 211 ? 52.609 24.046 22.847 1.00 40.63 208 ARG A CA 1
ATOM 1610 C C . ARG A 1 211 ? 52.991 24.234 24.309 1.00 45.20 208 ARG A C 1
ATOM 1611 O O . ARG A 1 211 ? 52.135 24.239 25.191 1.00 48.60 208 ARG A O 1
ATOM 1619 N N . ASN A 1 212 ? 54.286 24.374 24.559 1.00 40.33 209 ASN A N 1
ATOM 1620 C CA . ASN A 1 212 ? 54.794 24.501 25.915 1.00 39.65 209 ASN A CA 1
ATOM 1621 C C . ASN A 1 212 ? 54.880 25.971 26.327 1.00 39.42 209 ASN A C 1
ATOM 1622 O O . ASN A 1 212 ? 55.413 26.792 25.591 1.00 37.72 209 ASN A O 1
ATOM 1627 N N . ARG A 1 213 ? 54.348 26.295 27.502 1.00 36.47 210 ARG A N 1
ATOM 1628 C CA . ARG A 1 213 ? 54.353 27.668 27.999 1.00 38.80 210 ARG A CA 1
ATOM 1629 C C . ARG A 1 213 ? 55.740 28.316 27.941 1.00 36.58 210 ARG A C 1
ATOM 1630 O O . ARG A 1 213 ? 55.894 29.428 27.429 1.00 37.84 210 ARG A O 1
ATOM 1638 N N . ASN A 1 214 ? 56.746 27.628 28.472 1.00 37.92 211 ASN A N 1
ATOM 1639 C CA . ASN A 1 214 ? 58.091 28.193 28.503 1.00 39.97 211 ASN A CA 1
ATOM 1640 C C . ASN A 1 214 ? 58.680 28.404 27.114 1.00 35.02 211 ASN A C 1
ATOM 1641 O O . ASN A 1 214 ? 59.343 29.411 26.861 1.00 38.46 211 ASN A O 1
ATOM 1646 N N . LYS A 1 215 ? 58.443 27.455 26.215 1.00 32.54 212 LYS A N 1
ATOM 1647 C CA . LYS A 1 215 ? 58.914 27.594 24.839 1.00 36.62 212 LYS A CA 1
ATOM 1648 C C . LYS A 1 215 ? 58.184 28.732 24.117 1.00 36.04 212 LYS A C 1
ATOM 1649 O O . LYS A 1 215 ? 58.773 29.465 23.324 1.00 31.71 212 LYS A O 1
ATOM 1655 N N . LEU A 1 216 ? 56.895 28.878 24.389 1.00 28.12 213 LEU A N 1
ATOM 1656 C CA . LEU A 1 216 ? 56.137 29.966 23.782 1.00 27.20 213 LEU A CA 1
ATOM 1657 C C . LEU A 1 216 ? 56.670 31.316 24.238 1.00 28.51 213 LEU A C 1
ATOM 1658 O O . LEU A 1 216 ? 56.778 32.234 23.436 1.00 29.08 213 LEU A O 1
ATOM 1663 N N . LYS A 1 217 ? 57.001 31.441 25.523 1.00 29.75 214 LYS A N 1
ATOM 1664 C CA . LYS A 1 217 ? 57.539 32.702 26.025 1.00 28.73 214 LYS A CA 1
ATOM 1665 C C . LYS A 1 217 ? 58.906 32.974 25.400 1.00 29.21 214 LYS A C 1
ATOM 1666 O O . LYS A 1 217 ? 59.252 34.122 25.121 1.00 30.17 214 LYS A O 1
ATOM 1672 N N . ASN A 1 218 ? 59.680 31.926 25.164 1.00 29.99 215 ASN A N 1
ATOM 1673 C CA . ASN A 1 218 ? 60.954 32.117 24.478 1.00 35.54 215 ASN A CA 1
ATOM 1674 C C . ASN A 1 218 ? 60.753 32.577 23.036 1.00 34.56 215 ASN A C 1
ATOM 1675 O O . ASN A 1 218 ? 61.519 33.385 22.527 1.00 32.25 215 ASN A O 1
ATOM 1680 N N . SER A 1 219 ? 59.710 32.075 22.384 1.00 32.07 216 SER A N 1
ATOM 1681 C CA . SER A 1 219 ? 59.422 32.489 21.014 1.00 32.47 216 SER A CA 1
ATOM 1682 C C . SER A 1 219 ? 58.952 33.933 20.963 1.00 38.14 216 SER A C 1
ATOM 1683 O O . SER A 1 219 ? 59.326 34.664 20.044 1.00 32.30 216 SER A O 1
ATOM 1686 N N . VAL A 1 220 ? 58.114 34.330 21.927 1.00 28.06 217 VAL A N 1
ATOM 1687 C CA . VAL A 1 220 ? 57.730 35.735 22.058 1.00 27.37 217 VAL A CA 1
ATOM 1688 C C . VAL A 1 220 ? 58.975 36.623 22.073 1.00 26.49 217 VAL A C 1
ATOM 1689 O O . VAL A 1 220 ? 59.040 37.614 21.347 1.00 26.74 217 VAL A O 1
ATOM 1693 N N . LEU A 1 221 ? 59.957 36.262 22.899 1.00 29.21 218 LEU A N 1
ATOM 1694 C CA . LEU A 1 221 ? 61.189 37.044 23.025 1.00 28.07 218 LEU A CA 1
ATOM 1695 C C . LEU A 1 221 ? 61.983 37.076 21.721 1.00 29.19 218 LEU A C 1
ATOM 1696 O O . LEU A 1 221 ? 62.555 38.104 21.35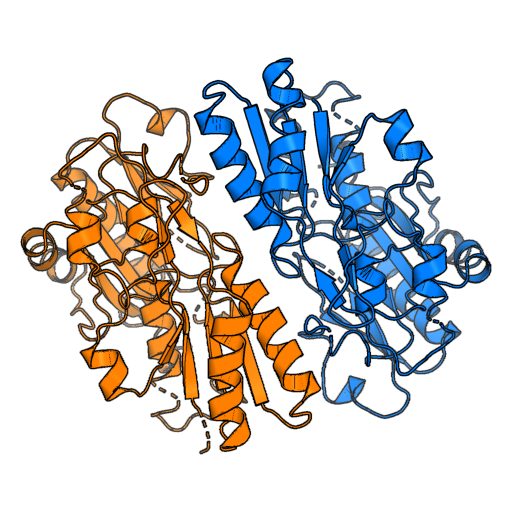6 1.00 28.09 218 LEU A O 1
ATOM 1701 N N . GLN A 1 222 ? 62.016 35.959 21.011 1.00 26.74 219 GLN A N 1
ATOM 1702 C CA . GLN A 1 222 ? 62.772 35.928 19.764 1.00 31.11 219 GLN A CA 1
ATOM 1703 C C . GLN A 1 222 ? 62.118 36.799 18.694 1.00 33.34 219 GLN A C 1
ATOM 1704 O O . GLN A 1 222 ? 62.806 37.485 17.938 1.00 25.17 219 GLN A O 1
ATOM 1710 N N . VAL A 1 223 ? 60.788 36.797 18.640 1.00 28.51 220 VAL A N 1
ATOM 1711 C CA . VAL A 1 223 ? 60.096 37.664 17.700 1.00 24.24 220 VAL A CA 1
ATOM 1712 C C . VAL A 1 223 ? 60.316 39.151 18.041 1.00 26.01 220 VAL A C 1
ATOM 1713 O O . VAL A 1 223 ? 60.499 39.995 17.152 1.00 23.47 220 VAL A O 1
ATOM 1717 N N . ALA A 1 224 ? 60.296 39.483 19.326 1.00 25.72 221 ALA A N 1
ATOM 1718 C CA . ALA A 1 224 ? 60.511 40.877 19.710 1.00 28.12 221 ALA A CA 1
ATOM 1719 C C . ALA A 1 224 ? 61.951 41.275 19.371 1.00 28.13 221 ALA A C 1
ATOM 1720 O O . ALA A 1 224 ? 62.202 42.383 18.911 1.00 27.43 221 ALA A O 1
ATOM 1722 N N . LYS A 1 225 ? 62.881 40.363 19.618 1.00 29.09 222 LYS A N 1
ATOM 1723 C CA . LYS A 1 225 ? 64.306 40.660 19.440 1.00 28.55 222 LYS A CA 1
ATOM 1724 C C . LYS A 1 225 ? 64.616 41.009 17.987 1.00 31.27 222 LYS A C 1
ATOM 1725 O O . LYS A 1 225 ? 65.345 41.966 17.710 1.00 35.29 222 LYS A O 1
ATOM 1731 N N . LYS A 1 226 ? 64.034 40.241 17.072 1.00 30.97 223 LYS A N 1
ATOM 1732 C CA . LYS A 1 226 ? 64.153 40.500 15.646 1.00 34.31 223 LYS A CA 1
ATOM 1733 C C . LYS A 1 226 ? 63.650 41.898 15.274 1.00 27.68 223 LYS A C 1
ATOM 1734 O O . LYS A 1 226 ? 64.294 42.626 14.530 1.00 28.12 223 LYS A O 1
ATOM 1740 N N . TYR A 1 227 ? 62.485 42.278 15.787 1.00 23.58 224 TYR A N 1
ATOM 1741 C CA . TYR A 1 227 ? 61.950 43.593 15.506 1.00 20.50 224 TYR A CA 1
ATOM 1742 C C . TYR A 1 227 ? 62.827 44.709 16.090 1.00 28.31 224 TYR A C 1
ATOM 1743 O O . TYR A 1 227 ? 63.105 45.717 15.425 1.00 30.00 224 TYR A O 1
ATOM 1752 N N . LEU A 1 228 ? 63.258 44.542 17.336 1.00 24.70 225 LEU A N 1
ATOM 1753 C CA . LEU A 1 228 ? 64.088 45.567 17.961 1.00 30.40 225 LEU A CA 1
ATOM 1754 C C . LEU A 1 228 ? 65.439 45.696 17.260 1.00 38.36 225 LEU A C 1
ATOM 1755 O O . LEU A 1 228 ? 65.923 46.804 17.036 1.00 41.23 225 LEU A O 1
ATOM 1760 N N . ASP A 1 229 ? 66.038 44.566 16.908 1.00 31.33 226 ASP A N 1
ATOM 1761 C CA . ASP A 1 229 ? 67.322 44.591 16.212 1.00 38.76 226 ASP A CA 1
ATOM 1762 C C . ASP A 1 229 ? 67.227 45.274 14.854 1.00 41.18 226 ASP A C 1
ATOM 1763 O O . ASP A 1 229 ? 68.118 46.033 14.468 1.00 44.70 226 ASP A O 1
ATOM 1768 N N . GLU A 1 230 ? 66.139 45.018 14.135 1.00 35.98 227 GLU A N 1
ATOM 1769 C CA . GLU A 1 230 ? 65.917 45.659 12.846 1.00 42.60 227 GLU A CA 1
ATOM 1770 C C . GLU A 1 230 ? 65.809 47.170 12.977 1.00 41.05 227 GLU A C 1
ATOM 1771 O O . GLU A 1 230 ? 66.311 47.897 12.127 1.00 36.65 227 GLU A O 1
ATOM 1777 N N . ASN A 1 231 ? 65.178 47.634 14.055 1.00 27.71 228 ASN A N 1
ATOM 1778 C CA . ASN A 1 231 ? 64.758 49.027 14.153 1.00 29.62 228 ASN A CA 1
ATOM 1779 C C . ASN A 1 231 ? 65.556 49.914 15.118 1.00 30.18 228 ASN A C 1
ATOM 1780 O O . ASN A 1 231 ? 65.252 51.097 15.282 1.00 43.04 228 ASN A O 1
ATOM 1785 N N . ASN A 1 232 ? 66.556 49.320 15.753 1.00 28.30 229 ASN A N 1
ATOM 1786 C CA . ASN A 1 232 ? 67.487 50.042 16.611 1.00 37.34 229 ASN A CA 1
ATOM 1787 C C . ASN A 1 232 ? 66.946 49.999 18.027 1.00 33.73 229 ASN A C 1
ATOM 1788 O O . ASN A 1 232 ? 66.191 50.867 18.442 1.00 34.21 229 ASN A O 1
ATOM 1793 N N . LYS A 1 233 ? 67.332 48.957 18.742 1.00 26.90 230 LYS A N 1
ATOM 1794 C CA . LYS A 1 233 ? 66.822 48.690 20.071 1.00 36.28 230 LYS A CA 1
ATOM 1795 C C . LYS A 1 233 ? 66.982 49.879 21.032 1.00 32.06 230 LYS A C 1
ATOM 1796 O O . LYS A 1 233 ? 66.126 50.104 21.894 1.00 29.37 230 LYS A O 1
ATOM 1802 N N . ASP A 1 234 ? 68.065 50.638 20.866 1.00 29.35 231 ASP A N 1
ATOM 1803 C CA . ASP A 1 234 ? 68.359 51.755 21.764 1.00 28.44 231 ASP A CA 1
ATOM 1804 C C . ASP A 1 234 ? 67.296 52.838 21.661 1.00 28.52 231 ASP A C 1
ATOM 1805 O O . ASP A 1 234 ? 67.165 53.673 22.555 1.00 24.50 231 ASP A O 1
ATOM 1810 N N . ASN A 1 235 ? 66.553 52.842 20.560 1.00 27.83 232 ASN A N 1
ATOM 1811 C CA . ASN A 1 235 ? 65.585 53.900 20.327 1.00 29.78 232 ASN A CA 1
ATOM 1812 C C . ASN A 1 235 ? 64.175 53.574 20.809 1.00 26.10 232 ASN A C 1
ATOM 1813 O O . ASN A 1 235 ? 63.259 54.339 20.545 1.00 26.94 232 ASN A O 1
ATOM 1818 N N . PHE A 1 236 ? 64.025 52.460 21.521 1.00 20.57 233 PHE A N 1
ATOM 1819 C CA . PHE A 1 236 ? 62.701 52.010 22.007 1.00 23.22 233 PHE A CA 1
ATOM 1820 C C . PHE A 1 236 ? 62.574 51.967 23.528 1.00 22.99 233 PHE A C 1
ATOM 1821 O O . PHE A 1 236 ? 63.556 51.746 24.238 1.00 25.74 233 PHE A O 1
ATOM 1829 N N . ILE A 1 237 ? 61.353 52.196 24.005 1.00 23.30 234 ILE A N 1
ATOM 1830 C CA . ILE A 1 237 ? 60.947 51.917 25.380 1.00 24.18 234 ILE A CA 1
ATOM 1831 C C . ILE A 1 237 ? 60.351 50.512 25.419 1.00 26.50 234 ILE A C 1
ATOM 1832 O O . ILE A 1 237 ? 59.622 50.132 24.519 1.00 24.39 234 ILE A O 1
ATOM 1837 N N . VAL A 1 238 ? 60.650 49.734 26.452 1.00 21.58 235 VAL A N 1
ATOM 1838 C CA . VAL A 1 238 ? 60.131 48.373 26.530 1.00 22.76 235 VAL A CA 1
ATOM 1839 C C . VAL A 1 238 ? 59.454 48.134 27.890 1.00 29.63 235 VAL A C 1
ATOM 1840 O O . VAL A 1 238 ? 60.017 48.475 28.935 1.00 25.08 235 VAL A O 1
ATOM 1844 N N . SER A 1 239 ? 58.232 47.602 27.872 1.00 22.93 236 SER A N 1
ATOM 1845 C CA . SER A 1 239 ? 57.525 47.255 29.116 1.00 22.95 236 SER A CA 1
ATOM 1846 C C . SER A 1 239 ? 56.852 45.900 28.988 1.00 26.99 236 SER A C 1
ATOM 1847 O O . SER A 1 239 ? 56.626 45.417 27.873 1.00 26.89 236 SER A O 1
ATOM 1850 N N . VAL A 1 240 ? 56.520 45.298 30.130 1.00 28.73 237 VAL A N 1
ATOM 1851 C CA . VAL A 1 240 ? 55.932 43.958 30.162 1.00 24.18 237 VAL A CA 1
ATOM 1852 C C . VAL A 1 240 ? 54.486 43.988 30.678 1.00 26.45 237 VAL A C 1
ATOM 1853 O O . VAL A 1 240 ? 54.137 44.821 31.525 1.00 23.56 237 VAL A O 1
ATOM 1857 N N . GLY A 1 241 ? 53.654 43.084 30.157 1.00 21.99 238 GLY A N 1
ATOM 1858 C CA . GLY A 1 241 ? 52.312 42.852 30.693 1.00 25.39 238 GLY A CA 1
ATOM 1859 C C . GLY A 1 241 ? 52.142 41.402 31.134 1.00 25.11 238 GLY A C 1
ATOM 1860 O O . GLY A 1 241 ? 52.620 40.474 30.468 1.00 26.46 238 GLY A O 1
ATOM 1861 N N . TYR A 1 242 ? 51.459 41.197 32.255 1.00 25.12 239 TYR A N 1
ATOM 1862 C CA . TYR A 1 242 ? 51.249 39.853 32.782 1.00 23.24 239 TYR A CA 1
ATOM 1863 C C . TYR A 1 242 ? 49.796 39.648 33.193 1.00 24.23 239 TYR A C 1
ATOM 1864 O O . TYR A 1 242 ? 49.069 40.610 33.448 1.00 26.98 239 TYR A O 1
ATOM 1873 N N . GLY A 1 243 ? 49.388 38.387 33.255 1.00 25.77 240 GLY A N 1
ATOM 1874 C CA . GLY A 1 243 ? 48.009 38.039 33.534 1.00 24.73 240 GLY A CA 1
ATOM 1875 C C . GLY A 1 243 ? 47.827 37.600 34.971 1.00 31.65 240 GLY A C 1
ATOM 1876 O O . GLY A 1 243 ? 48.185 38.323 35.904 1.00 32.58 240 GLY A O 1
ATOM 1877 N N . TYR A 1 244 ? 47.283 36.403 35.144 1.00 27.53 241 TYR A N 1
ATOM 1878 C CA . TYR A 1 244 ? 46.878 35.928 36.461 1.00 34.14 241 TYR A CA 1
ATOM 1879 C C . TYR A 1 244 ? 48.063 35.716 37.398 1.00 38.89 241 TYR A C 1
ATOM 1880 O O . TYR A 1 244 ? 48.009 36.056 38.583 1.00 36.15 241 TYR A O 1
ATOM 1889 N N . ASP A 1 245 ? 49.137 35.155 36.858 1.00 39.95 242 ASP A N 1
ATOM 1890 C CA . ASP A 1 245 ? 50.292 34.779 37.666 1.00 43.99 242 ASP A CA 1
ATOM 1891 C C . ASP A 1 245 ? 51.335 35.892 37.704 1.00 39.84 242 ASP A C 1
ATOM 1892 O O . ASP A 1 245 ? 52.150 36.016 36.792 1.00 38.84 242 ASP A O 1
ATOM 1897 N N . LYS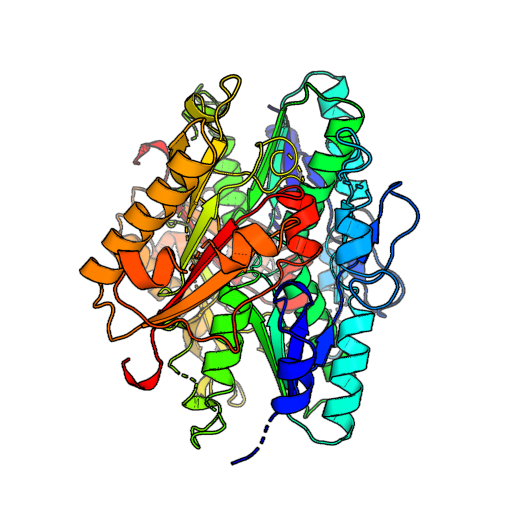 A 1 246 ? 51.307 36.686 38.772 1.00 40.11 243 LYS A N 1
ATOM 1898 C CA . LYS A 1 246 ? 52.239 37.798 38.940 1.00 39.38 243 LYS A CA 1
ATOM 1899 C C . LYS A 1 246 ? 53.705 37.357 39.009 1.00 39.87 243 LYS A C 1
ATOM 1900 O O . LYS A 1 246 ? 54.583 38.040 38.481 1.00 37.29 243 LYS A O 1
ATOM 1906 N N . GLU A 1 247 ? 53.960 36.219 39.656 1.00 41.76 244 GLU A N 1
ATOM 1907 C CA . GLU A 1 247 ? 55.322 35.710 39.813 1.00 43.67 244 GLU A CA 1
ATOM 1908 C C . GLU A 1 247 ? 55.943 35.389 38.469 1.00 41.85 244 GLU A C 1
ATOM 1909 O O . GLU A 1 247 ? 57.125 35.666 38.229 1.00 37.11 244 GLU A O 1
ATOM 1915 N N . GLU A 1 248 ? 55.144 34.768 37.609 1.00 43.04 245 GLU A N 1
ATOM 1916 C CA . GLU A 1 248 ? 55.576 34.459 36.257 1.00 37.23 245 GLU A CA 1
ATOM 1917 C C . GLU A 1 248 ? 55.916 35.762 35.561 1.00 35.05 245 GLU A C 1
ATOM 1918 O O . GLU A 1 248 ? 56.929 35.867 34.866 1.00 44.85 245 GLU A O 1
ATOM 1924 N N . GLY A 1 249 ? 55.065 36.761 35.756 1.00 32.59 246 GLY A N 1
ATOM 1925 C CA . GLY A 1 249 ? 55.314 38.079 35.198 1.00 30.25 246 GLY A CA 1
ATOM 1926 C C . GLY A 1 249 ? 56.669 38.651 35.591 1.00 33.11 246 GLY A C 1
ATOM 1927 O O . GLY A 1 249 ? 57.443 39.084 34.732 1.00 31.09 246 GLY A O 1
ATOM 1928 N N . PHE A 1 250 ? 56.959 38.667 36.890 1.00 27.69 247 PHE A N 1
ATOM 1929 C CA . PHE A 1 250 ? 58.228 39.227 37.361 1.00 31.77 247 PHE A CA 1
ATOM 1930 C C . PHE A 1 250 ? 59.412 38.445 36.795 1.00 35.26 247 PHE A C 1
ATOM 1931 O O . PHE A 1 250 ? 60.433 39.025 36.432 1.00 38.66 247 PHE A O 1
ATOM 1939 N N . GLU A 1 251 ? 59.267 37.127 36.736 1.00 37.29 248 GLU A N 1
ATOM 1940 C CA . GLU A 1 251 ? 60.312 36.265 36.207 1.00 37.78 248 GLU A CA 1
ATOM 1941 C C . GLU A 1 251 ? 60.468 36.515 34.712 1.00 33.80 248 GLU A C 1
ATOM 1942 O O . GLU A 1 251 ? 61.573 36.519 34.177 1.00 35.60 248 GLU A O 1
ATOM 1948 N N . PHE A 1 252 ? 59.347 36.710 34.032 1.00 26.69 249 PHE A N 1
ATOM 1949 C CA . PHE A 1 252 ? 59.399 37.019 32.611 1.00 30.75 249 PHE A CA 1
ATOM 1950 C C . PHE A 1 252 ? 60.164 38.319 32.380 1.00 31.31 249 PHE A C 1
ATOM 1951 O O . PHE A 1 252 ? 60.949 38.420 31.435 1.00 35.88 249 PHE A O 1
ATOM 1967 N N . LYS A 1 254 ? 62.595 39.409 33.902 1.00 32.45 251 LYS A N 1
ATOM 1968 C CA . LYS A 1 254 ? 64.027 39.154 34.000 1.00 39.47 251 LYS A CA 1
ATOM 1969 C C . LYS A 1 254 ? 64.537 38.554 32.697 1.00 35.51 251 LYS A C 1
ATOM 1970 O O . LYS A 1 254 ? 65.606 38.924 32.209 1.00 36.99 251 LYS A O 1
ATOM 1976 N N . GLU A 1 255 ? 63.759 37.633 32.134 1.00 34.87 252 GLU A N 1
ATOM 1977 C CA . GLU A 1 255 ? 64.099 37.003 30.861 1.00 44.65 252 GLU A CA 1
ATOM 1978 C C . GLU A 1 255 ? 64.135 38.027 29.736 1.00 38.33 252 GLU A C 1
ATOM 1979 O O . GLU A 1 255 ? 64.982 37.946 28.846 1.00 38.22 252 GLU A O 1
ATOM 1985 N N . VAL A 1 256 ? 63.201 38.975 29.764 1.00 33.88 253 VAL A N 1
ATOM 1986 C CA . VAL A 1 256 ? 63.167 40.030 28.752 1.00 32.87 253 VAL A CA 1
ATOM 1987 C C . VAL A 1 256 ? 64.437 40.875 28.812 1.00 34.88 253 VAL A C 1
ATOM 1988 O O . VAL A 1 256 ? 65.086 41.113 27.790 1.00 33.03 253 VAL A O 1
ATOM 1992 N N . GLU A 1 257 ? 64.795 41.318 30.014 1.00 30.65 254 GLU A N 1
ATOM 1993 C CA . GLU A 1 257 ? 65.940 42.201 30.168 1.00 32.33 254 GLU A CA 1
ATOM 1994 C C . GLU A 1 257 ? 67.212 41.491 29.729 1.00 36.33 254 GLU A C 1
ATOM 1995 O O . GLU A 1 257 ? 68.056 42.073 29.049 1.00 38.07 254 GLU A O 1
ATOM 2001 N N . SER A 1 258 ? 67.324 40.227 30.124 1.00 30.25 255 SER A N 1
ATOM 2002 C CA . SER A 1 258 ? 68.470 39.394 29.810 1.00 37.20 255 SER A CA 1
ATOM 2003 C C . SER A 1 258 ? 68.552 39.102 28.312 1.00 40.10 255 SER A C 1
ATOM 2004 O O . SER A 1 258 ? 69.602 39.267 27.689 1.00 39.34 255 SER A O 1
ATOM 2007 N N . THR A 1 259 ? 67.438 38.675 27.732 1.00 30.73 256 THR A N 1
ATOM 2008 C CA . THR A 1 259 ? 67.440 38.269 26.329 1.00 35.09 256 THR A CA 1
ATOM 2009 C C . THR A 1 259 ? 67.630 39.449 25.378 1.00 34.86 256 THR A C 1
ATOM 2010 O O . THR A 1 259 ? 68.381 39.365 24.400 1.00 36.90 256 THR A O 1
ATOM 2014 N N . LEU A 1 260 ? 66.974 40.558 25.685 1.00 34.25 257 LEU A N 1
ATOM 2015 C CA . LEU A 1 260 ? 67.011 41.727 24.820 1.00 34.00 257 LEU A CA 1
ATOM 2016 C C . LEU A 1 260 ? 68.137 42.690 25.184 1.00 38.60 257 LEU A C 1
ATOM 2017 O O . LEU A 1 260 ? 68.456 43.591 24.408 1.00 40.88 257 LEU A O 1
ATOM 2022 N N . ASP A 1 261 ? 68.734 42.500 26.360 1.00 36.20 258 ASP A N 1
ATOM 2023 C CA . ASP A 1 261 ? 69.761 43.414 26.859 1.00 38.67 258 ASP A CA 1
ATOM 2024 C C . ASP A 1 261 ? 69.203 44.833 26.964 1.00 42.77 258 ASP A C 1
ATOM 2025 O O . ASP A 1 261 ? 69.762 45.787 26.418 1.00 42.88 258 ASP A O 1
ATOM 2030 N N . VAL A 1 262 ? 68.073 44.963 27.651 1.00 37.56 259 VAL A N 1
ATOM 2031 C CA . VAL A 1 262 ? 67.505 46.268 27.919 1.00 37.74 259 VAL A CA 1
ATOM 2032 C C . VAL A 1 262 ? 67.098 46.345 29.378 1.00 40.15 259 VAL A C 1
ATOM 2033 O O . VAL A 1 262 ? 67.083 45.340 30.086 1.00 34.14 259 VAL A O 1
ATOM 2037 N N . LYS A 1 263 ? 66.775 47.546 29.825 1.00 36.27 260 LYS A N 1
ATOM 2038 C CA . LYS A 1 263 ? 66.149 47.718 31.122 1.00 33.33 260 LYS A CA 1
ATOM 2039 C C . LYS A 1 263 ? 64.716 48.170 30.876 1.00 32.20 260 LYS A C 1
ATOM 2040 O O . LYS A 1 263 ? 64.481 49.133 30.149 1.00 36.31 260 LYS A O 1
ATOM 2046 N N . LEU A 1 264 ? 63.758 47.469 31.468 1.00 32.59 261 LEU A N 1
ATOM 2047 C CA . LEU A 1 264 ? 62.354 47.817 31.268 1.00 30.42 261 LEU A CA 1
ATOM 2048 C C . LEU A 1 264 ? 62.039 49.206 31.795 1.00 29.43 261 LEU A C 1
ATOM 2049 O O . LEU A 1 264 ? 62.623 49.652 32.784 1.00 30.39 261 LEU A O 1
ATOM 2054 N N . ASP A 1 265 ? 61.104 49.895 31.152 1.00 28.35 262 ASP A N 1
ATOM 2055 C CA . ASP A 1 265 ? 60.562 51.103 31.750 1.00 35.28 262 ASP A CA 1
ATOM 2056 C C . ASP A 1 265 ? 59.409 50.697 32.647 1.00 38.10 262 ASP A C 1
ATOM 2057 O O . ASP A 1 265 ? 58.311 50.426 32.175 1.00 32.95 262 ASP A O 1
ATOM 2062 N N . SER A 1 266 ? 59.673 50.644 33.948 1.00 31.12 263 SER A N 1
ATOM 2063 C CA . SER A 1 266 ? 58.755 49.997 34.874 1.00 32.37 263 SER A CA 1
ATOM 2064 C C . SER A 1 266 ? 57.453 50.759 35.063 1.00 34.10 263 SER A C 1
ATOM 2065 O O . SER A 1 266 ? 56.437 50.171 35.439 1.00 36.00 263 SER A O 1
ATOM 2068 N N . GLU A 1 267 ? 57.474 52.063 34.806 1.00 30.12 264 GLU A N 1
ATOM 2069 C CA . GLU A 1 267 ? 56.265 52.863 34.971 1.00 33.58 264 GLU A CA 1
ATOM 2070 C C . GLU A 1 267 ? 55.124 52.341 34.104 1.00 27.64 264 GLU A C 1
ATOM 2071 O O . GLU A 1 267 ? 53.953 52.433 34.484 1.00 24.27 264 GLU A O 1
ATOM 2077 N N . THR A 1 268 ? 55.475 51.789 32.945 1.00 25.99 265 THR A N 1
ATOM 2078 C CA . THR A 1 268 ? 54.470 51.328 31.981 1.00 27.69 265 THR A CA 1
ATOM 2079 C C . THR A 1 268 ? 54.351 49.809 31.865 1.00 26.93 265 THR A C 1
ATOM 2080 O O . THR A 1 268 ? 53.701 49.304 30.954 1.00 30.01 265 THR A O 1
ATOM 2084 N N . ASN A 1 269 ? 54.977 49.079 32.782 1.00 25.16 266 ASN A N 1
ATOM 2085 C CA . ASN A 1 269 ? 54.645 47.673 32.953 1.00 24.22 266 ASN A CA 1
ATOM 2086 C C . ASN A 1 269 ? 53.175 47.641 33.369 1.00 26.93 266 ASN A C 1
ATOM 2087 O O . ASN A 1 269 ? 52.718 48.542 34.057 1.00 24.67 266 ASN A O 1
ATOM 2092 N N . VAL A 1 270 ? 52.433 46.627 32.955 1.00 25.28 267 VAL A N 1
ATOM 2093 C CA . VAL A 1 270 ? 51.023 46.571 33.345 1.00 22.44 267 VAL A CA 1
ATOM 2094 C C . VAL A 1 270 ? 50.591 45.204 33.834 1.00 26.29 267 VAL A C 1
ATOM 2095 O O . VAL A 1 270 ? 51.062 44.174 33.350 1.00 25.61 267 VAL A O 1
ATOM 2099 N N . ALA A 1 271 ? 49.679 45.203 34.800 1.00 27.45 268 ALA A N 1
ATOM 2100 C CA . ALA A 1 271 ? 48.909 44.014 35.094 1.00 26.13 268 ALA A 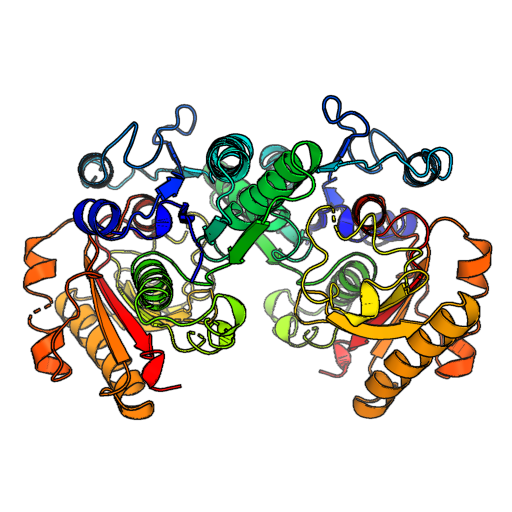CA 1
ATOM 2101 C C . ALA A 1 271 ? 47.779 44.048 34.072 1.00 25.05 268 ALA A C 1
ATOM 2102 O O . ALA A 1 271 ? 46.898 44.911 34.137 1.00 30.47 268 ALA A O 1
ATOM 2104 N N . ILE A 1 272 ? 47.823 43.137 33.110 1.00 23.96 269 ILE A N 1
ATOM 2105 C CA . ILE A 1 272 ? 46.891 43.189 31.985 1.00 19.12 269 ILE A CA 1
ATOM 2106 C C . ILE A 1 272 ? 45.466 43.218 32.536 1.00 22.65 269 ILE A C 1
ATOM 2107 O O . ILE A 1 272 ? 45.110 42.423 33.415 1.00 27.55 269 ILE A O 1
ATOM 2112 N N . GLY A 1 273 ? 44.672 44.164 32.057 1.00 22.03 270 GLY A N 1
ATOM 2113 C CA . GLY A 1 273 ? 43.370 44.402 32.658 1.00 23.58 270 GLY A CA 1
ATOM 2114 C C . GLY A 1 273 ? 42.242 43.547 32.139 1.00 25.57 270 GLY A C 1
ATOM 2115 O O . GLY A 1 273 ? 42.406 42.746 31.218 1.00 23.90 270 GLY A O 1
ATOM 2116 N N . ILE A 1 274 ? 41.080 43.746 32.759 1.00 23.74 271 ILE A N 1
ATOM 2117 C CA . ILE A 1 274 ? 39.841 43.080 32.410 1.00 24.07 271 ILE A CA 1
ATOM 2118 C C . ILE A 1 274 ? 39.482 43.164 30.934 1.00 25.27 271 ILE A C 1
ATOM 2119 O O . ILE A 1 274 ? 39.091 42.164 30.334 1.00 23.40 271 ILE A O 1
ATOM 2124 N N . VAL A 1 275 ? 39.602 44.349 30.341 1.00 20.90 272 VAL A N 1
ATOM 2125 C CA . VAL A 1 275 ? 39.250 44.502 28.918 1.00 20.24 272 VAL A CA 1
ATOM 2126 C C . VAL A 1 275 ? 39.969 43.453 28.034 1.00 24.73 272 VAL A C 1
ATOM 2127 O O . VAL A 1 275 ? 39.347 42.785 27.206 1.00 24.57 272 VAL A O 1
ATOM 2131 N N . SER A 1 276 ? 41.277 43.313 28.200 1.00 21.11 273 SER A N 1
ATOM 2132 C CA . SER A 1 276 ? 42.007 42.322 27.417 1.00 21.95 273 SER A CA 1
ATOM 2133 C C . SER A 1 276 ? 41.782 40.901 27.902 1.00 26.11 273 SER A C 1
ATOM 2134 O O . SER A 1 276 ? 41.636 39.971 27.097 1.00 22.90 273 SER A O 1
ATOM 2137 N N . ALA A 1 277 ? 41.764 40.722 29.219 1.00 24.83 274 ALA A N 1
ATOM 2138 C CA . ALA A 1 277 ? 41.693 39.375 29.773 1.00 26.91 274 ALA A CA 1
ATOM 2139 C C . ALA A 1 277 ? 40.402 38.644 29.410 1.00 29.29 274 ALA A C 1
ATOM 2140 O O . ALA A 1 277 ? 40.406 37.426 29.246 1.00 25.38 274 ALA A O 1
ATOM 2142 N N . VAL A 1 278 ? 39.298 39.374 29.297 1.00 24.02 275 VAL A N 1
ATOM 2143 C CA . VAL A 1 278 ? 38.051 38.734 28.903 1.00 23.73 275 VAL A CA 1
ATOM 2144 C C . VAL A 1 278 ? 38.246 38.074 27.538 1.00 29.14 275 VAL A C 1
ATOM 2145 O O . VAL A 1 278 ? 37.681 37.018 27.252 1.00 22.86 275 VAL A O 1
ATOM 2149 N N . HIS A 1 279 ? 39.095 38.682 26.717 1.00 23.86 276 HIS A N 1
ATOM 2150 C CA . HIS A 1 279 ? 39.293 38.216 25.357 1.00 20.97 276 HIS A CA 1
ATOM 2151 C C . HIS A 1 279 ? 40.505 37.299 25.170 1.00 28.99 276 HIS A C 1
ATOM 2152 O O . HIS A 1 279 ? 40.522 36.500 24.233 1.00 25.95 276 HIS A O 1
ATOM 2159 N N . THR A 1 280 ? 41.499 37.392 26.055 1.00 23.93 277 THR A N 1
ATOM 2160 C CA . THR A 1 280 ? 42.669 36.513 25.951 1.00 26.20 277 THR A CA 1
ATOM 2161 C C . THR A 1 280 ? 42.558 35.265 26.804 1.00 27.60 277 THR A C 1
ATOM 2162 O O . THR A 1 280 ? 43.240 34.276 26.540 1.00 26.05 277 THR A O 1
ATOM 2166 N N . GLY A 1 281 ? 41.704 35.318 27.828 1.00 23.21 278 GLY A N 1
ATOM 2167 C CA . GLY A 1 281 ? 41.749 34.346 28.896 1.00 23.57 278 GLY A CA 1
ATOM 2168 C C . GLY A 1 281 ? 42.650 34.878 29.990 1.00 25.10 278 GLY A C 1
ATOM 2169 O O . GLY A 1 281 ? 43.281 35.918 29.821 1.00 26.18 278 GLY A O 1
ATOM 2170 N N . PRO A 1 282 ? 42.736 34.159 31.117 1.00 28.85 279 PRO A N 1
ATOM 2171 C CA . PRO A 1 282 ? 43.486 34.675 32.263 1.00 25.37 279 PRO A CA 1
ATOM 2172 C C . PRO A 1 282 ? 45.002 34.488 32.156 1.00 27.72 279 PRO A C 1
ATOM 2173 O O . PRO A 1 282 ? 45.697 34.886 33.092 1.00 30.29 279 PRO A O 1
ATOM 2177 N N . TYR A 1 283 ? 45.519 33.923 31.065 1.00 27.18 280 TYR A N 1
ATOM 2178 C CA . TYR A 1 283 ? 46.970 33.671 31.004 1.00 23.89 280 TYR A CA 1
ATOM 2179 C C . TYR A 1 283 ? 47.769 34.386 29.903 1.00 30.46 280 TYR A C 1
ATOM 2180 O O . TYR A 1 283 ? 48.687 33.797 29.339 1.00 31.38 280 TYR A O 1
ATOM 2189 N N . PRO A 1 284 ? 47.461 35.664 29.622 1.00 31.10 281 PRO A N 1
ATOM 2190 C CA . PRO A 1 284 ? 48.296 36.349 28.627 1.00 24.91 281 PRO A CA 1
ATOM 2191 C C . PRO A 1 284 ? 49.626 36.777 29.240 1.00 26.62 281 PRO A C 1
ATOM 2192 O O . PRO A 1 284 ? 49.675 37.059 30.435 1.00 27.70 281 PRO A O 1
ATOM 2196 N N . ILE A 1 285 ? 50.686 36.828 28.439 1.00 23.79 282 ILE A N 1
ATOM 2197 C CA . ILE A 1 285 ? 51.960 37.343 28.929 1.00 21.79 282 ILE A CA 1
ATOM 2198 C C . ILE A 1 285 ? 52.782 37.812 27.739 1.00 22.58 282 ILE A C 1
ATOM 2199 O O . ILE A 1 285 ? 52.763 37.196 26.681 1.00 23.37 282 ILE A O 1
ATOM 2204 N N . GLY A 1 286 ? 53.465 38.934 27.888 1.00 21.69 283 GLY A N 1
ATOM 2205 C CA . GLY A 1 286 ? 54.163 39.485 26.742 1.00 25.86 283 GLY A CA 1
ATOM 2206 C C . GLY A 1 286 ? 54.806 40.808 27.041 1.00 26.51 283 GLY A C 1
ATOM 2207 O O . GLY A 1 286 ? 54.927 41.206 28.199 1.00 26.35 283 GLY A O 1
ATOM 2208 N N . LEU A 1 287 ? 55.241 41.481 25.985 1.00 25.02 284 LEU A N 1
ATOM 2209 C CA . LEU A 1 287 ? 55.911 42.758 26.132 1.00 23.40 284 LEU A CA 1
ATOM 2210 C C . LEU A 1 287 ? 55.447 43.692 25.034 1.00 21.15 284 LEU A C 1
ATOM 2211 O O . LEU A 1 287 ? 55.010 43.249 23.970 1.00 22.26 284 LEU A O 1
ATOM 2216 N N . GLY A 1 288 ? 55.502 44.988 25.326 1.00 20.90 285 GLY A N 1
ATOM 2217 C CA . GLY A 1 288 ? 55.192 46.025 24.363 1.00 21.21 285 GLY A CA 1
ATOM 2218 C C . GLY A 1 288 ? 56.392 46.933 24.182 1.00 25.52 285 GLY A C 1
ATOM 2219 O O . GLY A 1 288 ? 57.217 47.099 25.094 1.00 20.40 285 GLY A O 1
ATOM 2220 N N . VAL A 1 289 ? 56.514 47.509 22.995 1.00 19.62 286 VAL A N 1
ATOM 2221 C CA . VAL A 1 289 ? 57.610 48.431 22.735 1.00 21.21 286 VAL A CA 1
ATOM 2222 C C . VAL A 1 289 ? 57.059 49.613 21.970 1.00 20.74 286 VAL A C 1
ATOM 2223 O O . VAL A 1 289 ? 56.030 49.506 21.297 1.00 19.83 286 VAL A O 1
ATOM 2227 N N . ILE A 1 290 ? 57.738 50.742 22.075 1.00 21.60 287 ILE A N 1
ATOM 2228 C CA . ILE A 1 290 ? 57.373 51.910 21.288 1.00 18.34 287 ILE A CA 1
ATOM 2229 C C . ILE A 1 290 ? 58.602 52.775 21.123 1.00 17.16 287 ILE A C 1
ATOM 2230 O O . ILE A 1 290 ? 59.505 52.734 21.965 1.00 19.32 287 ILE A O 1
ATOM 2235 N N . ARG A 1 291 ? 58.644 53.561 20.049 1.00 20.48 288 ARG A N 1
ATOM 2236 C CA . ARG A 1 291 ? 59.791 54.433 19.801 1.00 29.41 288 ARG A CA 1
ATOM 2237 C C . ARG A 1 291 ? 59.806 55.552 20.830 1.00 30.62 288 ARG A C 1
ATOM 2238 O O . ARG A 1 291 ? 58.753 56.034 21.234 1.00 23.59 288 ARG A O 1
ATOM 2246 N N . LYS A 1 292 ? 60.998 55.966 21.253 1.00 21.82 289 LYS A N 1
ATOM 2247 C CA . LYS A 1 292 ? 61.112 57.175 22.073 1.00 23.08 289 LYS A CA 1
ATOM 2248 C C . LYS A 1 292 ? 60.887 58.386 21.181 1.00 29.19 289 LYS A C 1
ATOM 2249 O O . LYS A 1 292 ? 61.571 58.546 20.169 1.00 33.20 289 LYS A O 1
ATOM 2255 N N . TYR A 1 293 ? 59.935 59.243 21.544 1.00 21.34 290 TYR A N 1
ATOM 2256 C CA . TYR A 1 293 ? 59.625 60.395 20.690 1.00 26.63 290 TYR A CA 1
ATOM 2257 C C . TYR A 1 293 ? 60.865 61.228 20.325 1.00 32.47 290 TYR A C 1
ATOM 2258 O O . TYR A 1 293 ? 60.929 61.781 19.233 1.00 30.84 290 TYR A O 1
ATOM 2267 N N . GLU A 1 294 ? 61.830 61.310 21.241 1.00 26.84 291 GLU A N 1
ATOM 2268 C CA . GLU A 1 294 ? 63.047 62.121 21.045 1.00 38.66 291 GLU A CA 1
ATOM 2269 C C . GLU A 1 294 ? 63.828 61.715 19.808 1.00 36.11 291 GLU A C 1
ATOM 2270 O O . GLU A 1 294 ? 64.608 62.503 19.263 1.00 40.46 291 GLU A O 1
ATOM 2276 N N . THR A 1 295 ? 63.640 60.471 19.389 1.00 29.20 292 THR A N 1
ATOM 2277 C CA . THR A 1 295 ? 64.444 59.892 18.325 1.00 31.09 292 THR A CA 1
ATOM 2278 C C . THR A 1 295 ? 63.779 60.037 16.958 1.00 34.34 292 THR A C 1
ATOM 2279 O O . THR A 1 295 ? 64.368 59.703 15.927 1.00 36.96 292 THR A O 1
ATOM 2283 N N . LEU A 1 296 ? 62.556 60.556 16.944 1.00 33.17 293 LEU A N 1
ATOM 2284 C CA . LEU A 1 296 ? 61.786 60.603 15.706 1.00 41.66 293 LEU A CA 1
ATOM 2285 C C . LEU A 1 296 ? 62.182 61.769 14.812 1.00 57.88 293 LEU A C 1
ATOM 2286 O O . LEU A 1 296 ? 62.626 62.810 15.296 1.00 61.39 293 LEU A O 1
ATOM 2291 N N . ASN B 1 2 ? 29.225 25.915 -5.505 1.00 104.99 -1 ASN B N 1
ATOM 2292 C CA . ASN B 1 2 ? 28.998 27.272 -5.018 1.00 104.83 -1 ASN B CA 1
ATOM 2293 C C . ASN B 1 2 ? 27.921 27.347 -3.942 1.00 104.82 -1 ASN B C 1
ATOM 2294 O O . ASN B 1 2 ? 26.777 26.957 -4.169 1.00 109.03 -1 ASN B O 1
ATOM 2299 N N . ALA B 1 3 ? 28.292 27.854 -2.770 1.00 98.05 0 ALA B N 1
ATOM 2300 C CA . ALA B 1 3 ? 27.333 28.057 -1.691 1.00 90.37 0 ALA B CA 1
ATOM 2301 C C . ALA B 1 3 ? 26.572 29.362 -1.896 1.00 78.38 0 ALA B C 1
ATOM 2302 O O . ALA B 1 3 ? 27.080 30.288 -2.527 1.00 74.32 0 ALA B O 1
ATOM 2312 N N . TYR B 1 5 ? 25.438 32.657 -0.299 1.00 51.38 2 TYR B N 1
ATOM 2313 C CA . TYR B 1 5 ? 25.703 33.528 0.836 1.00 49.56 2 TYR B CA 1
ATOM 2314 C C . TYR B 1 5 ? 24.604 34.560 0.979 1.00 49.07 2 TYR B C 1
ATOM 2315 O O . TYR B 1 5 ? 24.036 35.018 -0.017 1.00 47.66 2 TYR B O 1
ATOM 2324 N N . LYS B 1 6 ? 24.290 34.905 2.224 1.00 33.14 3 LYS B N 1
ATOM 2325 C CA . LYS B 1 6 ? 23.420 36.030 2.476 1.00 34.18 3 LYS B CA 1
ATOM 2326 C C . LYS B 1 6 ? 24.297 37.251 2.750 1.00 38.56 3 LYS B C 1
ATOM 2327 O O . LYS B 1 6 ? 24.995 37.314 3.769 1.00 36.71 3 LYS B O 1
ATOM 2333 N N . ILE B 1 7 ? 24.280 38.203 1.822 1.00 33.21 4 ILE B N 1
ATOM 2334 C CA . ILE B 1 7 ? 25.051 39.439 1.972 1.00 32.40 4 ILE B CA 1
ATOM 2335 C C . ILE B 1 7 ? 24.243 40.452 2.780 1.00 30.76 4 ILE B C 1
ATOM 2336 O O . ILE B 1 7 ? 23.061 40.676 2.511 1.00 29.85 4 ILE B O 1
ATOM 2341 N N . VAL B 1 8 ? 24.875 41.031 3.802 1.00 28.97 5 VAL B N 1
ATOM 2342 C CA . VAL B 1 8 ? 24.228 42.005 4.676 1.00 24.26 5 VAL B CA 1
ATOM 2343 C C . VAL B 1 8 ? 25.103 43.262 4.719 1.00 28.76 5 VAL B C 1
ATOM 2344 O O . VAL B 1 8 ? 26.335 43.174 4.661 1.00 26.43 5 VAL B O 1
ATOM 2348 N N . SER B 1 9 ? 24.476 44.430 4.769 1.00 24.38 6 SER B N 1
ATOM 2349 C CA . SER B 1 9 ? 25.232 45.671 4.948 1.00 21.85 6 SER B CA 1
ATOM 2350 C C . SER B 1 9 ? 24.458 46.590 5.863 1.00 19.73 6 SER B C 1
ATOM 2351 O O . SER B 1 9 ? 23.244 46.453 5.991 1.00 24.12 6 SER B O 1
ATOM 2354 N N . ASP B 1 10 ? 25.155 47.510 6.523 1.00 20.28 7 ASP B N 1
ATOM 2355 C CA . ASP B 1 10 ? 24.464 48.574 7.228 1.00 21.90 7 ASP B CA 1
ATOM 2356 C C . ASP B 1 10 ? 23.983 49.578 6.183 1.00 26.63 7 ASP B C 1
ATOM 2357 O O . ASP B 1 10 ? 24.403 49.534 5.009 1.00 23.72 7 ASP B O 1
ATOM 2362 N N . SER B 1 11 ? 23.077 50.458 6.585 1.00 22.79 8 SER B N 1
ATOM 2363 C CA . SER B 1 11 ? 22.404 51.328 5.626 1.00 29.44 8 SER B CA 1
ATOM 2364 C C . SER B 1 11 ? 23.291 52.439 5.064 1.00 26.88 8 SER B C 1
ATOM 2365 O O . SER B 1 11 ? 22.857 53.201 4.200 1.00 22.71 8 SER B O 1
ATOM 2368 N N . ALA B 1 12 ? 24.537 52.520 5.523 1.00 21.84 9 ALA B N 1
ATOM 2369 C CA . ALA B 1 12 ? 25.445 53.538 5.001 1.00 21.62 9 ALA B CA 1
ATOM 2370 C C . ALA B 1 12 ? 25.787 53.321 3.527 1.00 21.96 9 ALA B C 1
ATOM 2371 O O . ALA B 1 12 ? 26.227 54.259 2.850 1.00 18.69 9 ALA B O 1
ATOM 2373 N N . CYS B 1 13 ? 25.572 52.103 3.024 1.00 19.00 10 CYS B N 1
ATOM 2374 C CA . CYS B 1 13 ? 25.972 51.776 1.644 1.00 22.18 10 CYS B CA 1
ATOM 2375 C C . CYS B 1 13 ? 25.103 52.464 0.589 1.00 28.85 10 CYS B C 1
ATOM 2376 O O . CYS B 1 13 ? 25.549 52.665 -0.537 1.00 22.77 10 CYS B O 1
ATOM 2379 N N . ASP B 1 14 ? 23.863 52.808 0.948 1.00 20.28 11 ASP B N 1
ATOM 2380 C CA . ASP B 1 14 ? 22.985 53.582 0.052 1.00 22.71 11 ASP B CA 1
ATOM 2381 C C . ASP B 1 14 ? 22.633 52.863 -1.258 1.00 21.11 11 ASP B C 1
ATOM 2382 O O . ASP B 1 14 ? 22.324 53.507 -2.268 1.00 25.19 11 ASP B O 1
ATOM 2387 N N . LEU B 1 15 ? 22.691 51.540 -1.256 1.00 21.66 12 LEU B N 1
ATOM 2388 C CA . LEU B 1 15 ? 22.309 50.782 -2.448 1.00 24.60 12 LEU B CA 1
ATOM 2389 C C . LEU B 1 15 ? 20.818 50.967 -2.723 1.00 27.52 12 LEU B C 1
ATOM 2390 O O . LEU B 1 15 ? 20.006 50.993 -1.797 1.00 25.82 12 LEU B O 1
ATOM 2395 N N . SER B 1 16 ? 20.466 51.102 -3.996 1.00 27.50 13 SER B N 1
ATOM 2396 C CA . SER B 1 16 ? 19.068 51.310 -4.372 1.00 36.32 13 SER B CA 1
ATOM 2397 C C . SER B 1 16 ? 18.194 50.115 -3.993 1.00 33.60 13 SER B C 1
ATOM 2398 O O . SER B 1 16 ? 18.663 48.974 -3.975 1.00 28.35 13 SER B O 1
ATOM 2401 N N . LYS B 1 17 ? 16.918 50.372 -3.710 1.00 35.47 14 LYS B N 1
ATOM 2402 C CA . LYS B 1 17 ? 15.964 49.295 -3.433 1.00 40.01 14 LYS B CA 1
ATOM 2403 C C . LYS B 1 17 ? 16.004 48.235 -4.536 1.00 39.71 14 LYS B C 1
ATOM 2404 O O . LYS B 1 17 ? 15.969 47.027 -4.274 1.00 33.45 14 LYS B O 1
ATOM 2410 N N . GLU B 1 18 ? 16.099 48.707 -5.770 1.00 32.71 15 GLU B N 1
ATOM 2411 C CA . GLU B 1 18 ? 16.156 47.832 -6.924 1.00 39.97 15 GLU B CA 1
ATOM 2412 C C . GLU B 1 18 ? 17.365 46.905 -6.853 1.00 39.75 15 GLU B C 1
ATOM 2413 O O . GLU B 1 18 ? 17.259 45.708 -7.127 1.00 36.85 15 GLU B O 1
ATOM 2419 N N . TYR B 1 19 ? 18.517 47.454 -6.477 1.00 32.26 16 TYR B N 1
ATOM 2420 C CA . TYR B 1 19 ? 19.718 46.646 -6.392 1.00 32.57 16 TYR B CA 1
ATOM 2421 C C . TYR B 1 19 ? 19.519 45.586 -5.320 1.00 33.89 16 TYR B C 1
ATOM 2422 O O . TYR B 1 19 ? 19.844 44.418 -5.524 1.00 31.80 16 TYR B O 1
ATOM 2431 N N . LEU B 1 20 ? 18.983 46.008 -4.177 1.00 29.66 17 LEU B N 1
ATOM 2432 C CA . LEU B 1 20 ? 18.797 45.115 -3.036 1.00 39.82 17 LEU B CA 1
ATOM 2433 C C . LEU B 1 20 ? 17.946 43.901 -3.400 1.00 39.37 17 LEU B C 1
ATOM 2434 O O . LEU B 1 20 ? 18.263 42.772 -3.029 1.00 37.75 17 LEU B O 1
ATOM 2439 N N . GLU B 1 21 ? 16.856 44.138 -4.119 1.00 38.10 18 GLU B N 1
ATOM 2440 C CA . GLU B 1 21 ? 15.978 43.049 -4.505 1.00 43.26 18 GLU B CA 1
ATOM 2441 C C . GLU B 1 21 ? 16.654 42.145 -5.527 1.00 43.94 18 GLU B C 1
ATOM 2442 O O . GLU B 1 21 ? 16.589 40.921 -5.419 1.00 48.50 18 GLU B O 1
ATOM 2448 N N . LYS B 1 22 ? 17.319 42.753 -6.504 1.00 41.82 19 LYS B N 1
ATOM 2449 C CA . LYS B 1 22 ? 17.948 41.999 -7.585 1.00 43.72 19 LYS B CA 1
ATOM 2450 C C . LYS B 1 22 ? 19.036 41.066 -7.085 1.00 44.92 19 LYS B C 1
ATOM 2451 O O . LYS B 1 22 ? 19.138 39.926 -7.538 1.00 39.10 19 LYS B O 1
ATOM 2457 N N . HIS B 1 23 ? 19.840 41.542 -6.138 1.00 40.17 20 HIS B N 1
ATOM 2458 C CA . HIS B 1 23 ? 21.008 40.788 -5.702 1.00 36.82 20 HIS B CA 1
ATOM 2459 C C . HIS B 1 23 ? 20.867 40.209 -4.296 1.00 37.59 20 HIS B C 1
ATOM 2460 O O . HIS B 1 23 ? 21.836 39.711 -3.729 1.00 43.34 20 HIS B O 1
ATOM 2467 N N . ASP B 1 24 ? 19.659 40.275 -3.743 1.00 35.61 21 ASP B N 1
ATOM 2468 C CA . ASP B 1 24 ? 19.367 39.708 -2.432 1.00 39.48 21 ASP B CA 1
ATOM 2469 C C . ASP B 1 24 ? 20.310 40.192 -1.313 1.00 39.00 21 ASP B C 1
ATOM 2470 O O . ASP B 1 24 ? 20.865 39.387 -0.562 1.00 43.93 21 ASP B O 1
ATOM 2475 N N . VAL B 1 25 ? 20.474 41.505 -1.207 1.00 37.69 22 VAL B N 1
ATOM 2476 C CA . VAL B 1 25 ? 21.287 42.112 -0.149 1.00 32.48 22 VAL B CA 1
ATOM 2477 C C . VAL B 1 25 ? 20.345 42.633 0.930 1.00 33.42 22 VAL B C 1
ATOM 2478 O O . VAL B 1 25 ? 19.357 43.292 0.626 1.00 34.42 22 VAL B O 1
ATOM 2482 N N . THR B 1 26 ? 20.641 42.307 2.185 1.00 27.84 23 THR B N 1
ATOM 2483 C CA . THR B 1 26 ? 19.821 42.712 3.316 1.00 23.43 23 THR B CA 1
ATOM 2484 C C . THR B 1 26 ? 20.487 43.881 4.037 1.00 29.29 23 THR B C 1
ATOM 2485 O O . THR B 1 26 ? 21.710 43.901 4.202 1.00 28.05 23 THR B O 1
ATOM 2489 N N . ILE B 1 27 ? 19.679 44.850 4.456 1.00 23.40 24 ILE B N 1
ATOM 2490 C CA . ILE B 1 27 ? 20.198 46.077 5.064 1.00 26.24 24 ILE B CA 1
ATOM 2491 C C . ILE B 1 27 ? 19.841 46.177 6.546 1.00 27.75 24 ILE B C 1
ATOM 2492 O O . ILE B 1 27 ? 18.683 45.960 6.938 1.00 30.21 24 ILE B O 1
ATOM 2497 N N . VAL B 1 28 ? 20.845 46.480 7.365 1.00 24.35 25 VAL B N 1
ATOM 2498 C CA . VAL B 1 28 ? 20.641 46.802 8.779 1.00 23.88 25 VAL B CA 1
ATOM 2499 C C . VAL B 1 28 ? 20.753 48.314 8.946 1.00 24.90 25 VAL B C 1
ATOM 2500 O O . VAL B 1 28 ? 21.812 48.910 8.699 1.00 25.02 25 VAL B O 1
ATOM 2504 N N . PRO B 1 29 ? 19.659 48.946 9.361 1.00 24.29 26 PRO B N 1
ATOM 2505 C CA . PRO B 1 29 ? 19.574 50.412 9.373 1.00 22.55 26 PRO B CA 1
ATOM 2506 C C . PRO B 1 29 ? 20.323 51.074 10.528 1.00 26.55 26 PRO B C 1
ATOM 2507 O O . PRO B 1 29 ? 20.299 50.575 11.667 1.00 24.52 26 PRO B O 1
ATOM 2511 N N . LEU B 1 30 ? 20.977 52.195 10.226 1.00 23.14 27 LEU B N 1
ATOM 2512 C CA . LEU B 1 30 ? 21.345 53.163 11.257 1.00 21.15 27 LEU B CA 1
ATOM 2513 C C . LEU B 1 30 ? 20.113 53.996 11.577 1.00 22.37 27 LEU B C 1
ATOM 2514 O O . LEU B 1 30 ? 19.077 53.844 10.922 1.00 24.56 27 LEU B O 1
ATOM 2519 N N . SER B 1 31 ? 20.211 54.871 12.573 1.00 22.49 28 SER B N 1
ATOM 2520 C CA . SER B 1 31 ? 19.085 55.737 12.922 1.00 28.46 28 SER B CA 1
ATOM 2521 C C . SER B 1 31 ? 19.499 57.202 12.901 1.00 26.22 28 SER B C 1
ATOM 2522 O O . SER B 1 31 ? 20.698 57.547 12.927 1.00 22.50 28 SER B O 1
ATOM 2525 N N . VAL B 1 32 ? 18.502 58.067 12.807 1.00 23.24 29 VAL B N 1
ATOM 2526 C CA . VAL B 1 32 ? 18.724 59.505 12.832 1.00 19.83 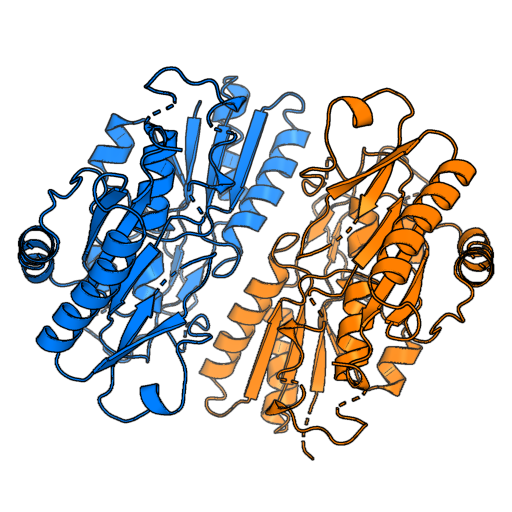29 VAL B CA 1
ATOM 2527 C C . VAL B 1 32 ? 17.753 60.148 13.815 1.00 31.65 29 VAL B C 1
ATOM 2528 O O . VAL B 1 32 ? 16.618 59.686 13.952 1.00 29.40 29 VAL B O 1
ATOM 2532 N N . SER B 1 33 ? 18.213 61.181 14.521 1.00 27.12 30 SER B N 1
ATOM 2533 C CA . SER B 1 33 ? 17.355 61.936 15.436 1.00 31.82 30 SER B CA 1
ATOM 2534 C C . SER B 1 33 ? 17.476 63.422 15.139 1.00 31.26 30 SER B C 1
ATOM 2535 O O . SER B 1 33 ? 18.569 63.923 14.865 1.00 30.14 30 SER B O 1
ATOM 2538 N N . PHE B 1 34 ? 16.347 64.126 15.194 1.00 29.91 31 PHE B N 1
ATOM 2539 C CA . PHE B 1 34 ? 16.349 65.566 14.971 1.00 31.17 31 PHE B CA 1
ATOM 2540 C C . PHE B 1 34 ? 16.344 66.367 16.270 1.00 37.89 31 PHE B C 1
ATOM 2541 O O . PHE B 1 34 ? 16.715 67.534 16.282 1.00 41.71 31 PHE B O 1
ATOM 2549 N N . ASP B 1 35 ? 15.932 65.739 17.364 1.00 42.15 32 ASP B N 1
ATOM 2550 C CA . ASP B 1 35 ? 15.843 66.443 18.638 1.00 41.78 32 ASP B CA 1
ATOM 2551 C C . ASP B 1 35 ? 16.753 65.836 19.690 1.00 40.96 32 ASP B C 1
ATOM 2552 O O . ASP B 1 35 ? 16.823 66.323 20.817 1.00 44.70 32 ASP B O 1
ATOM 2557 N N . GLY B 1 36 ? 17.448 64.766 19.319 1.00 39.55 33 GLY B N 1
ATOM 2558 C CA . GLY B 1 36 ? 18.366 64.109 20.230 1.00 38.41 33 GLY B CA 1
ATOM 2559 C C . GLY B 1 36 ? 17.718 63.114 21.174 1.00 39.03 33 GLY B C 1
ATOM 2560 O O . GLY B 1 36 ? 18.411 62.444 21.936 1.00 38.38 33 GLY B O 1
ATOM 2561 N N . GLU B 1 37 ? 16.390 63.011 21.128 1.00 33.33 34 GLU B N 1
ATOM 2562 C CA . GLU B 1 37 ? 15.665 62.102 22.017 1.00 41.08 34 GLU B CA 1
ATOM 2563 C C . GLU B 1 37 ? 15.036 60.953 21.246 1.00 42.34 34 GLU B C 1
ATOM 2564 O O . GLU B 1 37 ? 15.225 59.782 21.583 1.00 37.05 34 GLU B O 1
ATOM 2570 N N . THR B 1 38 ? 14.284 61.291 20.206 1.00 36.17 35 THR B N 1
ATOM 2571 C CA . THR B 1 38 ? 13.630 60.271 19.401 1.00 33.40 35 THR B CA 1
ATOM 2572 C C . THR B 1 38 ? 14.458 59.948 18.159 1.00 25.80 35 THR B C 1
ATOM 2573 O O . THR B 1 38 ? 14.817 60.848 17.401 1.00 31.91 35 THR B O 1
ATOM 2577 N N . TYR B 1 39 ? 14.715 58.655 17.955 1.00 28.00 36 TYR B N 1
ATOM 2578 C CA . TYR B 1 39 ? 15.444 58.159 16.787 1.00 30.75 36 TYR B CA 1
ATOM 2579 C C . TYR B 1 39 ? 14.556 57.372 15.822 1.00 34.40 36 TYR B C 1
ATOM 2580 O O . TYR B 1 39 ? 13.640 56.655 16.244 1.00 33.24 36 TYR B O 1
ATOM 2589 N N . TYR B 1 40 ? 14.850 57.516 14.533 1.00 24.81 37 TYR B N 1
ATOM 2590 C CA . TYR B 1 40 ? 14.149 56.838 13.445 1.00 27.78 37 TYR B CA 1
ATOM 2591 C C . TYR B 1 40 ? 15.121 56.009 12.610 1.00 30.60 37 TYR B C 1
ATOM 2592 O O . TYR B 1 40 ? 16.152 56.518 12.168 1.00 31.88 37 TYR B O 1
ATOM 2601 N N . ARG B 1 41 ? 14.782 54.740 12.395 1.00 28.72 38 ARG B N 1
ATOM 2602 C CA . ARG B 1 41 ? 15.612 53.857 11.596 1.00 29.70 38 ARG B CA 1
ATOM 2603 C C . ARG B 1 41 ? 15.606 54.265 10.129 1.00 29.34 38 ARG B C 1
ATOM 2604 O O . ARG B 1 41 ? 14.545 54.416 9.514 1.00 30.42 38 ARG B O 1
ATOM 2612 N N . ASP B 1 42 ? 16.817 54.461 9.604 1.00 24.04 39 ASP B N 1
ATOM 2613 C CA . ASP B 1 42 ? 17.082 54.907 8.249 1.00 26.76 39 ASP B CA 1
ATOM 2614 C C . ASP B 1 42 ? 16.289 54.096 7.229 1.00 29.77 39 ASP B C 1
ATOM 2615 O O . ASP B 1 42 ? 16.407 52.875 7.152 1.00 32.88 39 ASP B O 1
ATOM 2620 N N . GLY B 1 43 ? 15.497 54.782 6.424 1.00 27.14 40 GLY B N 1
ATOM 2621 C CA . GLY B 1 43 ? 14.731 54.110 5.393 1.00 28.56 40 GLY B CA 1
ATOM 2622 C C . GLY B 1 43 ? 13.465 53.418 5.895 1.00 43.00 40 GLY B C 1
ATOM 2623 O O . GLY B 1 43 ? 12.494 53.309 5.154 1.00 47.17 40 GLY B O 1
ATOM 2624 N N . VAL B 1 44 ? 13.471 52.954 7.144 1.00 38.89 41 VAL B N 1
ATOM 2625 C CA . VAL B 1 44 ? 12.356 52.166 7.678 1.00 37.92 41 VAL B CA 1
ATOM 2626 C C . VAL B 1 44 ? 11.322 53.041 8.391 1.00 42.07 41 VAL B C 1
ATOM 2627 O O . VAL B 1 44 ? 10.124 52.945 8.115 1.00 45.61 41 VAL B O 1
ATOM 2631 N N . ASP B 1 45 ? 11.785 53.886 9.310 1.00 39.80 42 ASP B N 1
ATOM 2632 C CA . ASP B 1 45 ? 10.899 54.770 10.074 1.00 42.66 42 ASP B CA 1
ATOM 2633 C C . ASP B 1 45 ? 10.811 56.151 9.442 1.00 38.16 42 ASP B C 1
ATOM 2634 O O . ASP B 1 45 ? 9.962 56.958 9.802 1.00 37.82 42 ASP B O 1
ATOM 2639 N N . ILE B 1 46 ? 11.706 56.425 8.503 1.00 34.25 43 ILE B N 1
ATOM 2640 C CA . ILE B 1 46 ? 11.831 57.756 7.921 1.00 40.13 43 ILE B CA 1
ATOM 2641 C C . ILE B 1 46 ? 12.447 57.566 6.547 1.00 39.55 43 ILE B C 1
ATOM 2642 O O . ILE B 1 46 ? 13.177 56.602 6.337 1.00 40.06 43 ILE B O 1
ATOM 2647 N N . THR B 1 47 ? 12.163 58.462 5.609 1.00 37.64 44 THR B N 1
ATOM 2648 C CA . THR B 1 47 ? 12.721 58.306 4.269 1.00 35.14 44 THR B CA 1
ATOM 2649 C C . THR B 1 47 ? 13.887 59.244 4.049 1.00 32.55 44 THR B C 1
ATOM 2650 O O . THR B 1 47 ? 14.006 60.294 4.695 1.00 32.18 44 THR B O 1
ATOM 2654 N N . ARG B 1 48 ? 14.743 58.864 3.111 1.00 36.95 45 ARG B N 1
ATOM 2655 C CA . ARG B 1 48 ? 15.907 59.659 2.798 1.00 34.10 45 ARG B CA 1
ATOM 2656 C C . ARG B 1 48 ? 15.494 61.082 2.413 1.00 39.11 45 ARG B C 1
ATOM 2657 O O . ARG B 1 48 ? 16.021 62.060 2.941 1.00 33.20 45 ARG B O 1
ATOM 2665 N N . ASP B 1 49 ? 14.529 61.196 1.505 1.00 37.21 46 ASP B N 1
ATOM 2666 C CA . ASP B 1 49 ? 14.073 62.509 1.058 1.00 42.57 46 ASP B CA 1
ATOM 2667 C C . ASP B 1 49 ? 13.515 63.405 2.179 1.00 41.09 46 ASP B C 1
ATOM 2668 O O . ASP B 1 49 ? 13.783 64.608 2.192 1.00 42.35 46 ASP B O 1
ATOM 2673 N N . GLU B 1 50 ? 12.750 62.829 3.108 1.00 40.23 47 GLU B N 1
ATOM 2674 C CA . GLU B 1 50 ? 12.199 63.593 4.233 1.00 46.92 47 GLU B CA 1
ATOM 2675 C C . GLU B 1 50 ? 13.320 64.187 5.065 1.00 47.16 47 GLU B C 1
ATOM 2676 O O . GLU B 1 50 ? 13.272 65.353 5.464 1.00 42.03 47 GLU B O 1
ATOM 2682 N N . CYS B 1 51 ? 14.319 63.359 5.358 1.00 42.70 48 CYS B N 1
ATOM 2683 C CA . CYS B 1 51 ? 15.462 63.820 6.132 1.00 42.22 48 CYS B CA 1
ATOM 2684 C C . CYS B 1 51 ? 16.151 64.993 5.436 1.00 41.82 48 CYS B C 1
ATOM 2685 O O . CYS B 1 51 ? 16.456 65.998 6.069 1.00 36.74 48 CYS B O 1
ATOM 2688 N N . TYR B 1 52 ? 16.396 64.875 4.133 1.00 37.29 49 TYR B N 1
ATOM 2689 C CA . TYR B 1 52 ? 17.044 65.964 3.414 1.00 33.10 49 TYR B CA 1
ATOM 2690 C C . TYR B 1 52 ? 16.209 67.233 3.520 1.00 38.51 49 TYR B C 1
ATOM 2691 O O . TYR B 1 52 ? 16.735 68.330 3.743 1.00 37.76 49 TYR B O 1
ATOM 2700 N N . GLN B 1 53 ? 14.902 67.077 3.340 1.00 37.85 50 GLN B N 1
ATOM 2701 C CA . GLN B 1 53 ? 14.004 68.226 3.361 1.00 47.20 50 GLN B CA 1
ATOM 2702 C C . GLN B 1 53 ? 14.046 68.931 4.717 1.00 46.24 50 GLN B C 1
ATOM 2703 O O . GLN B 1 53 ? 14.084 70.162 4.777 1.00 47.02 50 GLN B O 1
ATOM 2709 N N . ARG B 1 54 ? 14.060 68.157 5.801 1.00 38.88 51 ARG B N 1
ATOM 2710 C CA . ARG B 1 54 ? 14.190 68.749 7.132 1.00 40.55 51 ARG B CA 1
ATOM 2711 C C . ARG B 1 54 ? 15.417 69.649 7.231 1.00 39.38 51 ARG B C 1
ATOM 2712 O O . ARG B 1 54 ? 15.349 70.731 7.794 1.00 37.44 51 ARG B O 1
ATOM 2728 N N . VAL B 1 56 ? 17.139 71.063 4.690 1.00 39.34 53 VAL B N 1
ATOM 2729 C CA . VAL B 1 56 ? 17.009 72.178 3.765 1.00 38.34 53 VAL B CA 1
ATOM 2730 C C . VAL B 1 56 ? 16.039 73.222 4.330 1.00 47.65 53 VAL B C 1
ATOM 2731 O O . VAL B 1 56 ? 16.290 74.427 4.242 1.00 48.79 53 VAL B O 1
ATOM 2735 N N . ASP B 1 57 ? 14.946 72.753 4.927 1.00 45.08 54 ASP B N 1
ATOM 2736 C CA . ASP B 1 57 ? 13.949 73.649 5.528 1.00 52.47 54 ASP B CA 1
ATOM 2737 C C . ASP B 1 57 ? 14.529 74.467 6.681 1.00 56.15 54 ASP B C 1
ATOM 2738 O O . ASP B 1 57 ? 14.061 75.563 6.967 1.00 54.11 54 ASP B O 1
ATOM 2743 N N . ASP B 1 58 ? 15.543 73.927 7.350 1.00 56.35 55 ASP B N 1
ATOM 2744 C CA . ASP B 1 58 ? 16.080 74.560 8.547 1.00 53.53 55 ASP B CA 1
ATOM 2745 C C . ASP B 1 58 ? 17.600 74.440 8.611 1.00 49.82 55 ASP B C 1
ATOM 2746 O O . ASP B 1 58 ? 18.127 73.469 9.149 1.00 46.94 55 ASP B O 1
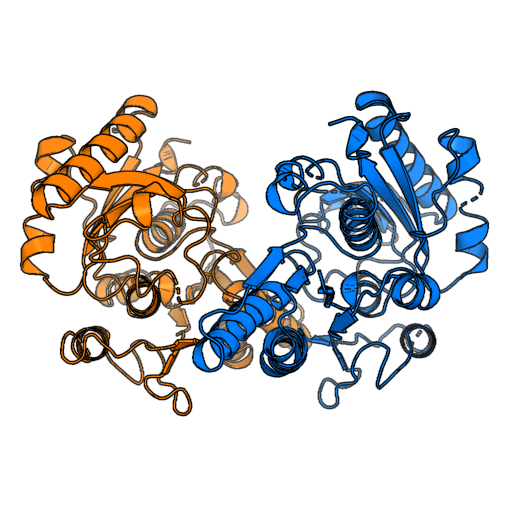ATOM 2751 N N . PRO B 1 59 ? 18.307 75.441 8.075 1.00 53.55 56 PRO B N 1
ATOM 2752 C CA . PRO B 1 59 ? 19.771 75.458 7.964 1.00 59.08 56 PRO B CA 1
ATOM 2753 C C . PRO B 1 59 ? 20.470 75.434 9.317 1.00 54.53 56 PRO B C 1
ATOM 2754 O O . PRO B 1 59 ? 21.689 75.258 9.373 1.00 50.27 56 PRO B O 1
ATOM 2758 N N . LYS B 1 60 ? 19.708 75.605 10.391 1.00 50.84 57 LYS B N 1
ATOM 2759 C CA . LYS B 1 60 ? 20.278 75.624 11.735 1.00 57.00 57 LYS B CA 1
ATOM 2760 C C . LYS B 1 60 ? 20.102 74.282 12.449 1.00 51.90 57 LYS B C 1
ATOM 2761 O O . LYS B 1 60 ? 20.579 74.098 13.569 1.00 47.72 57 LYS B O 1
ATOM 2767 N N . LEU B 1 61 ? 19.402 73.357 11.797 1.00 47.61 58 LEU B N 1
ATOM 2768 C CA . LEU B 1 61 ? 19.147 72.034 12.360 1.00 46.61 58 LEU B CA 1
ATOM 2769 C C . LEU B 1 61 ? 20.298 71.081 12.054 1.00 39.75 58 LEU B C 1
ATOM 2770 O O . LEU B 1 61 ? 20.611 70.843 10.891 1.00 42.55 58 LEU B O 1
ATOM 2775 N N . PHE B 1 62 ? 20.921 70.546 13.101 1.00 34.76 59 PHE B N 1
ATOM 2776 C CA . PHE B 1 62 ? 21.956 69.528 12.946 1.00 34.75 59 PHE B CA 1
ATOM 2777 C C . PHE B 1 62 ? 21.502 68.203 13.566 1.00 35.75 59 PHE B C 1
ATOM 2778 O O . PHE B 1 62 ? 21.534 68.039 14.789 1.00 37.28 59 PHE B O 1
ATOM 2786 N N . PRO B 1 63 ? 21.054 67.258 12.723 1.00 29.37 60 PRO B N 1
ATOM 2787 C CA . PRO B 1 63 ? 20.602 65.956 13.221 1.00 30.79 60 PRO B CA 1
ATOM 2788 C C . PRO B 1 63 ? 21.740 65.122 13.788 1.00 30.73 60 PRO B C 1
ATOM 2789 O O . PRO B 1 63 ? 22.921 65.447 13.607 1.00 25.06 60 PRO B O 1
ATOM 2793 N N . LYS B 1 64 ? 21.376 64.043 14.467 1.00 30.49 61 LYS B N 1
ATOM 2794 C CA . LYS B 1 64 ? 22.357 63.094 14.966 1.00 30.29 61 LYS B CA 1
ATOM 2795 C C . LYS B 1 64 ? 22.114 61.713 14.377 1.00 29.80 61 LYS B C 1
ATOM 2796 O O . LYS B 1 64 ? 20.970 61.315 14.171 1.00 25.71 61 LYS B O 1
ATOM 2802 N N . THR B 1 65 ? 23.195 60.992 14.086 1.00 19.58 62 THR B N 1
ATOM 2803 C CA . THR B 1 65 ? 23.064 59.604 13.668 1.00 21.30 62 THR B CA 1
ATOM 2804 C C . THR B 1 65 ? 23.352 58.705 14.850 1.00 21.97 62 THR B C 1
ATOM 2805 O O . THR B 1 65 ? 23.962 59.121 15.848 1.00 22.44 62 THR B O 1
ATOM 2809 N N . SER B 1 66 ? 22.942 57.454 14.725 1.00 21.06 63 SER B N 1
ATOM 2810 C CA . SER B 1 66 ? 23.272 56.465 15.735 1.00 18.92 63 SER B CA 1
ATOM 2811 C C . SER B 1 66 ? 23.549 55.161 15.022 1.00 27.21 63 SER B C 1
ATOM 2812 O O . SER B 1 66 ? 22.836 54.821 14.079 1.00 23.10 63 SER B O 1
ATOM 2815 N N . LEU B 1 67 ? 24.599 54.457 15.462 1.00 26.18 64 LEU B N 1
ATOM 2816 C CA . LEU B 1 67 ? 24.966 53.137 14.944 1.00 27.97 64 LEU B CA 1
ATOM 2817 C C . LEU B 1 67 ? 23.838 52.129 15.174 1.00 30.45 64 LEU B C 1
ATOM 2818 O O . LEU B 1 67 ? 23.019 52.314 16.080 1.00 25.49 64 LEU B O 1
ATOM 2823 N N . PRO B 1 68 ? 23.795 51.048 14.374 1.00 24.20 65 PRO B N 1
ATOM 2824 C CA . PRO B 1 68 ? 22.727 50.061 14.607 1.00 25.72 65 PRO B CA 1
ATOM 2825 C C . PRO B 1 68 ? 22.985 49.329 15.910 1.00 28.51 65 PRO B C 1
ATOM 2826 O O . PRO B 1 68 ? 24.146 49.133 16.299 1.00 24.51 65 PRO B O 1
ATOM 2830 N N . SER B 1 69 ? 21.918 48.928 16.589 1.00 26.79 66 SER B N 1
ATOM 2831 C CA . SER B 1 69 ? 22.056 48.208 17.843 1.00 32.73 66 SER B CA 1
ATOM 2832 C C . SER B 1 69 ? 22.614 46.814 17.588 1.00 28.97 66 SER B C 1
ATOM 2833 O O . SER B 1 69 ? 22.344 46.216 16.548 1.00 27.12 66 SER B O 1
ATOM 2836 N N . VAL B 1 70 ? 23.361 46.291 18.556 1.00 22.90 67 VAL B N 1
ATOM 2837 C CA . VAL B 1 70 ? 23.796 44.895 18.525 1.00 25.94 67 VAL B CA 1
ATOM 2838 C C . VAL B 1 70 ? 22.632 43.931 18.227 1.00 33.07 67 VAL B C 1
ATOM 2839 O O . VAL B 1 70 ? 22.763 42.988 17.440 1.00 25.36 67 VAL B O 1
ATOM 2843 N N . GLU B 1 71 ? 21.486 44.172 18.852 1.00 28.40 68 GLU B N 1
ATOM 2844 C CA . GLU B 1 71 ? 20.336 43.291 18.667 1.00 27.00 68 GLU B CA 1
ATOM 2845 C C . GLU B 1 71 ? 19.807 43.291 17.236 1.00 28.91 68 GLU B C 1
ATOM 2846 O O . GLU B 1 71 ? 19.403 42.245 16.714 1.00 27.23 68 GLU B O 1
ATOM 2852 N N . SER B 1 72 ? 19.809 44.459 16.597 1.00 30.82 69 SER B N 1
ATOM 2853 C CA . SER B 1 72 ? 19.332 44.555 15.219 1.00 29.03 69 SER B CA 1
ATOM 2854 C C . SER B 1 72 ? 20.171 43.705 14.247 1.00 33.59 69 SER B C 1
ATOM 2855 O O . SER B 1 72 ? 19.638 43.065 13.336 1.00 31.24 69 SER B O 1
ATOM 2858 N N . TYR B 1 73 ? 21.486 43.699 14.434 1.00 24.53 70 TYR B N 1
ATOM 2859 C CA . TYR B 1 73 ? 22.338 42.810 13.657 1.00 27.17 70 TYR B CA 1
ATOM 2860 C C . TYR B 1 73 ? 22.079 41.350 14.044 1.00 20.69 70 TYR B C 1
ATOM 2861 O O . TYR B 1 73 ? 21.903 40.492 13.188 1.00 29.19 70 TYR B O 1
ATOM 2870 N N . ALA B 1 74 ? 22.075 41.071 15.345 1.00 26.26 71 ALA B N 1
ATOM 2871 C CA . ALA B 1 74 ? 21.953 39.695 15.819 1.00 27.72 71 ALA B CA 1
ATOM 2872 C C . ALA B 1 74 ? 20.678 39.024 15.295 1.00 32.86 71 ALA B C 1
ATOM 2873 O O . ALA B 1 74 ? 20.713 37.870 14.881 1.00 35.97 71 ALA B O 1
ATOM 2875 N N . ASP B 1 75 ? 19.560 39.744 15.316 1.00 33.52 72 ASP B N 1
ATOM 2876 C CA . ASP B 1 75 ? 18.307 39.207 14.773 1.00 43.85 72 ASP B CA 1
ATOM 2877 C C . ASP B 1 75 ? 18.420 38.845 13.282 1.00 39.78 72 ASP B C 1
ATOM 2878 O O . ASP B 1 75 ? 17.910 37.816 12.843 1.00 42.36 72 ASP B O 1
ATOM 2883 N N . VAL B 1 76 ? 19.095 39.683 12.503 1.00 36.43 73 VAL B N 1
ATOM 2884 C CA . VAL B 1 76 ? 19.328 39.357 11.097 1.00 36.63 73 VAL B CA 1
ATOM 2885 C C . VAL B 1 76 ? 20.283 38.167 10.956 1.00 38.36 73 VAL B C 1
ATOM 2886 O O . VAL B 1 76 ? 19.982 37.209 10.239 1.00 41.72 73 VAL B O 1
ATOM 2890 N N . PHE B 1 77 ? 21.423 38.209 11.645 1.00 27.82 74 PHE B N 1
ATOM 2891 C CA . PHE B 1 77 ? 22.358 37.079 11.608 1.00 36.00 74 PHE B CA 1
ATOM 2892 C C . PHE B 1 77 ? 21.679 35.762 12.000 1.00 42.53 74 PHE B C 1
ATOM 2893 O O . PHE B 1 77 ? 21.856 34.738 11.335 1.00 39.63 74 PHE B O 1
ATOM 2901 N N . ARG B 1 78 ? 20.909 35.799 13.084 1.00 42.66 75 ARG B N 1
ATOM 2902 C CA . ARG B 1 78 ? 20.266 34.603 13.623 1.00 44.62 75 ARG B CA 1
ATOM 2903 C C . ARG B 1 78 ? 19.307 33.933 12.635 1.00 43.81 75 ARG B C 1
ATOM 2904 O O . ARG B 1 78 ? 19.331 32.715 12.470 1.00 50.43 75 ARG B O 1
ATOM 2912 N N . SER B 1 79 ? 18.463 34.722 11.982 1.00 42.72 76 SER B N 1
ATOM 2913 C CA . SER B 1 79 ? 17.477 34.158 11.073 1.00 48.39 76 SER B CA 1
ATOM 2914 C C . SER B 1 79 ? 18.145 33.418 9.913 1.00 50.44 76 SER B C 1
ATOM 2915 O O . SER B 1 79 ? 17.711 32.329 9.538 1.00 54.94 76 SER B O 1
ATOM 2918 N N . PHE B 1 80 ? 19.211 33.992 9.355 1.00 39.27 77 PHE B N 1
ATOM 2919 C CA . PHE B 1 80 ? 19.921 33.338 8.256 1.00 38.98 77 PHE B CA 1
ATOM 2920 C C . PHE B 1 80 ? 20.646 32.075 8.725 1.00 40.28 77 PHE B C 1
ATOM 2921 O O . PHE B 1 80 ? 20.581 31.036 8.073 1.00 44.99 77 PHE B O 1
ATOM 2929 N N . VAL B 1 81 ? 21.330 32.171 9.862 1.00 41.86 78 VAL B N 1
ATOM 2930 C CA . VAL B 1 81 ? 22.143 31.068 10.366 1.00 46.36 78 VAL B CA 1
ATOM 2931 C C . VAL B 1 81 ? 21.295 29.835 10.719 1.00 51.28 78 VAL B C 1
ATOM 2932 O O . VAL B 1 81 ? 21.708 28.692 10.510 1.00 47.36 78 VAL B O 1
ATOM 2936 N N . GLU B 1 82 ? 20.100 30.074 11.239 1.00 49.98 79 GLU B N 1
ATOM 2937 C CA . GLU B 1 82 ? 19.227 28.978 11.614 1.00 57.65 79 GLU B CA 1
ATOM 2938 C C . GLU B 1 82 ? 18.629 28.333 10.359 1.00 55.62 79 GLU B C 1
ATOM 2939 O O . GLU B 1 82 ? 18.083 27.233 10.417 1.00 61.25 79 GLU B O 1
ATOM 2945 N N . GLN B 1 83 ? 18.752 29.019 9.226 1.00 46.11 80 GLN B N 1
ATOM 2946 C CA . GLN B 1 83 ? 18.338 28.470 7.936 1.00 54.79 80 GLN B CA 1
ATOM 2947 C C . GLN B 1 83 ? 19.497 27.771 7.234 1.00 57.43 80 GLN B C 1
ATOM 2948 O O . GLN B 1 83 ? 19.335 27.232 6.137 1.00 58.82 80 GLN B O 1
ATOM 2954 N N . GLY B 1 84 ? 20.672 27.811 7.854 1.00 52.24 81 GLY B N 1
ATOM 2955 C CA . GLY B 1 84 ? 21.840 27.148 7.305 1.00 48.29 81 GLY B CA 1
ATOM 2956 C C . GLY B 1 84 ? 22.661 28.003 6.365 1.00 50.45 81 GLY B C 1
ATOM 2957 O O . GLY B 1 84 ? 23.613 27.508 5.755 1.00 49.96 81 GLY B O 1
ATOM 2958 N N . PHE B 1 85 ? 22.304 29.283 6.243 1.00 48.66 82 PHE B N 1
ATOM 2959 C CA . PHE B 1 85 ? 23.029 30.190 5.352 1.00 44.42 82 PHE B CA 1
ATOM 2960 C C . PHE B 1 85 ? 24.274 30.746 6.022 1.00 46.65 82 PHE B C 1
ATOM 2961 O O . PHE B 1 85 ? 24.219 31.183 7.178 1.00 47.05 82 PHE B O 1
ATOM 2969 N N . PRO B 1 86 ? 25.397 30.764 5.287 1.00 42.81 83 PRO B N 1
ATOM 2970 C CA . PRO B 1 86 ? 26.564 31.517 5.742 1.00 35.26 83 PRO B CA 1
ATOM 2971 C C . PRO B 1 86 ? 26.254 32.994 5.507 1.00 34.75 83 PRO B C 1
ATOM 2972 O O . PRO B 1 86 ? 25.503 33.319 4.588 1.00 32.67 83 PRO B O 1
ATOM 2976 N N . VAL B 1 87 ? 26.813 33.874 6.325 1.00 36.71 84 VAL B N 1
ATOM 2977 C CA . VAL B 1 87 ? 26.494 35.294 6.246 1.00 35.53 84 VAL B CA 1
ATOM 2978 C C . VAL B 1 87 ? 27.742 36.131 6.014 1.00 33.11 84 VAL B C 1
ATOM 2979 O O . VAL B 1 87 ? 28.777 35.898 6.635 1.00 32.60 84 VAL B O 1
ATOM 2983 N N . VAL B 1 88 ? 27.648 37.109 5.114 1.00 30.11 85 VAL B N 1
ATOM 2984 C CA . VAL B 1 88 ? 28.712 38.080 4.958 1.00 26.33 85 VAL B CA 1
ATOM 2985 C C . VAL B 1 88 ? 28.180 39.497 5.171 1.00 28.13 85 VAL B C 1
ATOM 2986 O O . VAL B 1 88 ? 27.290 39.948 4.455 1.00 31.18 85 VAL B O 1
ATOM 2990 N N . CYS B 1 89 ? 28.758 40.210 6.132 1.00 27.35 86 CYS B N 1
ATOM 2991 C CA . CYS B 1 89 ? 28.223 41.503 6.552 1.00 26.35 86 CYS B CA 1
ATOM 2992 C C . CYS B 1 89 ? 29.219 42.653 6.397 1.00 26.62 86 CYS B C 1
ATOM 2993 O O . CYS B 1 89 ? 30.285 42.631 7.006 1.00 26.59 86 CYS B O 1
ATOM 2996 N N . PHE B 1 90 ? 28.858 43.658 5.600 1.00 21.20 87 PHE B N 1
ATOM 2997 C CA . PHE B 1 90 ? 29.718 44.822 5.364 1.00 24.15 87 PHE B CA 1
ATOM 2998 C C . PHE B 1 90 ? 29.233 46.002 6.190 1.00 24.29 87 PHE B C 1
ATOM 2999 O O . PHE B 1 90 ? 28.033 46.247 6.282 1.00 23.43 87 PHE B O 1
ATOM 3007 N N . THR B 1 91 ? 30.162 46.745 6.776 1.00 20.12 88 THR B N 1
ATOM 3008 C CA . THR B 1 91 ? 29.782 47.932 7.529 1.00 16.28 88 THR B CA 1
ATOM 3009 C C . THR B 1 91 ? 30.555 49.128 7.032 1.00 23.06 88 THR B C 1
ATOM 3010 O O . THR B 1 91 ? 31.586 48.992 6.349 1.00 21.68 88 THR B O 1
ATOM 3014 N N . ILE B 1 92 ? 30.067 50.301 7.414 1.00 19.72 89 ILE B N 1
ATOM 3015 C CA . ILE B 1 92 ? 30.765 51.550 7.142 1.00 17.83 89 ILE B CA 1
ATOM 3016 C C . ILE B 1 92 ? 32.129 51.492 7.850 1.00 20.45 89 ILE B C 1
ATOM 3017 O O . ILE B 1 92 ? 32.291 50.749 8.823 1.00 19.19 89 ILE B O 1
ATOM 3022 N N . THR B 1 93 ? 33.101 52.264 7.358 1.00 18.70 90 THR B N 1
ATOM 3023 C CA . THR B 1 93 ? 34.441 52.308 7.962 1.00 15.40 90 THR B CA 1
ATOM 3024 C C . THR B 1 93 ? 34.416 52.509 9.476 1.00 18.21 90 THR B C 1
ATOM 3025 O O . THR B 1 93 ? 33.682 53.349 9.987 1.00 18.24 90 THR B O 1
ATOM 3029 N N . THR B 1 94 ? 35.223 51.728 10.192 1.00 19.09 91 THR B N 1
ATOM 3030 C CA . THR B 1 94 ? 35.306 51.840 11.649 1.00 21.08 91 THR B CA 1
ATOM 3031 C C . THR B 1 94 ? 35.754 53.212 12.101 1.00 24.77 91 THR B C 1
ATOM 3032 O O . THR B 1 94 ? 35.547 53.574 13.259 1.00 24.51 91 THR B O 1
ATOM 3036 N N . LEU B 1 95 ? 36.407 53.962 11.214 1.00 22.58 92 LEU B N 1
ATOM 3037 C CA . LEU B 1 95 ? 36.865 55.303 11.570 1.00 19.60 92 LEU B CA 1
ATOM 3038 C C . LEU B 1 95 ? 35.743 56.340 11.639 1.00 27.53 92 LEU B C 1
ATOM 3039 O O . LEU B 1 95 ? 35.966 57.438 12.154 1.00 28.26 92 LEU B O 1
ATOM 3044 N N . PHE B 1 96 ? 34.549 55.992 11.143 1.00 21.01 93 PHE B N 1
ATOM 3045 C CA . PHE B 1 96 ? 33.395 56.893 11.161 1.00 18.16 93 PHE B CA 1
ATOM 3046 C C . PHE B 1 96 ? 32.344 56.470 12.192 1.00 19.69 93 PHE B C 1
ATOM 3047 O O . PHE B 1 96 ? 31.535 57.287 12.614 1.00 20.38 93 PHE B O 1
ATOM 3055 N N . SER B 1 97 ? 32.305 55.187 12.538 1.00 19.97 94 SER B N 1
ATOM 3056 C CA . SER B 1 97 ? 31.148 54.658 13.280 1.00 24.62 94 SER B CA 1
ATOM 3057 C C . SER B 1 97 ? 31.486 53.377 14.025 1.00 27.34 94 SER B C 1
ATOM 3058 O O . SER B 1 97 ? 32.351 52.605 13.596 1.00 22.46 94 SER B O 1
ATOM 3061 N N . GLY B 1 98 ? 30.780 53.144 15.127 1.00 20.37 95 GLY B N 1
ATOM 3062 C CA . GLY B 1 98 ? 30.928 51.908 15.877 1.00 17.88 95 GLY B CA 1
ATOM 3063 C C . GLY B 1 98 ? 30.098 50.775 15.282 1.00 18.09 95 GLY B C 1
ATOM 3064 O O . GLY B 1 98 ? 29.992 49.701 15.872 1.00 19.57 95 GLY B O 1
ATOM 3065 N N . SER B 1 99 ? 29.504 51.013 14.114 1.00 19.88 96 SER B N 1
ATOM 3066 C CA . SER B 1 99 ? 28.706 49.984 13.429 1.00 20.47 96 SER B CA 1
ATOM 3067 C C . SER B 1 99 ? 29.407 48.614 13.303 1.00 21.78 96 SER B C 1
ATOM 3068 O O . SER B 1 99 ? 28.813 47.571 13.603 1.00 17.41 96 SER B O 1
ATOM 3071 N N . TYR B 1 100 ? 30.662 48.607 12.835 1.00 19.99 97 TYR B N 1
ATOM 3072 C CA . TYR B 1 100 ? 31.437 47.387 12.763 1.00 19.83 97 TYR B CA 1
ATOM 3073 C C . TYR B 1 100 ? 31.444 46.650 14.105 1.00 23.66 97 TYR B C 1
ATOM 3074 O O . TYR B 1 100 ? 31.242 45.436 14.168 1.00 18.70 97 TYR B O 1
ATOM 3083 N N . ASN B 1 101 ? 31.692 47.377 15.185 1.00 18.82 98 ASN B N 1
ATOM 3084 C CA . ASN B 1 101 ? 31.838 46.719 16.484 1.00 18.72 98 ASN B CA 1
ATOM 3085 C C . ASN B 1 101 ? 30.488 46.190 17.004 1.00 18.00 98 ASN B C 1
ATOM 3086 O O . ASN B 1 101 ? 30.440 45.191 17.730 1.00 20.27 98 ASN B O 1
ATOM 3091 N N . SER B 1 102 ? 29.399 46.858 16.636 1.00 18.77 99 SER B N 1
ATOM 3092 C CA . SER B 1 102 ? 28.074 46.287 16.953 1.00 21.84 99 SER B CA 1
ATOM 3093 C C . SER B 1 102 ? 27.877 44.942 16.256 1.00 17.85 99 SER B C 1
ATOM 3094 O O . SER B 1 102 ? 27.414 43.979 16.865 1.00 19.27 99 SER B O 1
ATOM 3097 N N . ALA B 1 103 ? 28.250 44.862 14.980 1.00 22.77 100 ALA B N 1
ATOM 3098 C CA . ALA B 1 103 ? 28.111 43.607 14.238 1.00 20.17 100 ALA B CA 1
ATOM 3099 C C . ALA B 1 103 ? 29.013 42.504 14.799 1.00 21.83 100 ALA B C 1
ATOM 3100 O O . ALA B 1 103 ? 28.635 41.333 14.832 1.00 24.23 100 ALA B O 1
ATOM 3102 N N . ILE B 1 104 ? 30.219 42.870 15.221 1.00 25.45 101 ILE B N 1
ATOM 3103 C CA . ILE B 1 104 ? 31.096 41.902 15.856 1.00 24.91 101 ILE B CA 1
ATOM 3104 C C . ILE B 1 104 ? 30.460 41.386 17.146 1.00 26.11 101 ILE B C 1
ATOM 3105 O O . ILE B 1 104 ? 30.468 40.181 17.425 1.00 26.78 101 ILE B O 1
ATOM 3110 N N . ASN B 1 105 ? 29.933 42.297 17.953 1.00 24.39 102 ASN B N 1
ATOM 3111 C CA . ASN B 1 105 ? 29.243 41.855 19.163 1.00 30.98 102 ASN B CA 1
ATOM 3112 C C . ASN B 1 105 ? 28.044 40.973 18.826 1.00 31.24 102 ASN B C 1
ATOM 3113 O O . ASN B 1 105 ? 27.774 39.999 19.525 1.00 27.83 102 ASN B O 1
ATOM 3118 N N . ALA B 1 106 ? 27.347 41.293 17.738 1.00 27.25 103 ALA B N 1
ATOM 3119 C CA . ALA B 1 106 ? 26.179 40.492 17.336 1.00 28.22 103 ALA B CA 1
ATOM 3120 C C . ALA B 1 106 ? 26.562 39.085 16.880 1.00 29.11 103 ALA B C 1
ATOM 3121 O O . ALA B 1 106 ? 25.888 38.099 17.218 1.00 26.84 103 ALA B O 1
ATOM 3123 N N . LYS B 1 107 ? 27.637 38.988 16.098 1.00 23.84 104 LYS B N 1
ATOM 3124 C CA . LYS B 1 107 ? 28.145 37.689 15.684 1.00 25.80 104 LYS B CA 1
ATOM 3125 C C . LYS B 1 107 ? 28.418 36.803 16.902 1.00 29.48 104 LYS B C 1
ATOM 3126 O O . LYS B 1 107 ? 28.053 35.623 16.924 1.00 33.33 104 LYS B O 1
ATOM 3132 N N . SER B 1 108 ? 29.047 37.374 17.924 1.00 27.85 105 SER B N 1
ATOM 3133 C CA . SER B 1 108 ? 29.308 36.616 19.152 1.00 33.13 105 SER B CA 1
ATOM 3134 C C . SER B 1 108 ? 28.031 36.159 19.859 1.00 34.40 105 SER B C 1
ATOM 3135 O O . SER B 1 108 ? 27.938 35.014 20.292 1.00 39.01 105 SER B O 1
ATOM 3138 N N . LEU B 1 109 ? 27.055 37.053 19.971 1.00 34.53 106 LEU B N 1
ATOM 3139 C CA . LEU B 1 109 ? 25.764 36.717 20.564 1.00 33.50 106 LEU B CA 1
ATOM 3140 C C . LEU B 1 109 ? 25.175 35.492 19.875 1.00 40.90 106 LEU B C 1
ATOM 3141 O O . LEU B 1 109 ? 24.621 34.597 20.524 1.00 40.73 106 LEU B O 1
ATOM 3146 N N . VAL B 1 110 ? 25.294 35.453 18.549 1.00 34.89 107 VAL B N 1
ATOM 3147 C CA . VAL B 1 110 ? 24.731 34.353 17.779 1.00 34.04 107 VAL B CA 1
ATOM 3148 C C . VAL B 1 110 ? 25.557 33.073 17.904 1.00 41.47 107 VAL B C 1
ATOM 3149 O O . VAL B 1 110 ? 24.999 31.981 17.942 1.00 44.93 107 VAL B O 1
ATOM 3153 N N . LEU B 1 111 ? 26.877 33.208 17.994 1.00 50.39 108 LEU B N 1
ATOM 3154 C CA . LEU B 1 111 ? 27.751 32.051 18.195 1.00 53.65 108 LEU B CA 1
ATOM 3155 C C . LEU B 1 111 ? 27.530 31.393 19.558 1.00 64.68 108 LEU B C 1
ATOM 3156 O O . LEU B 1 111 ? 27.867 30.221 19.749 1.00 65.13 108 LEU B O 1
ATOM 3161 N N . GLU B 1 112 ? 26.987 32.154 20.506 1.00 61.44 109 GLU B N 1
ATOM 3162 C CA . GLU B 1 112 ? 26.570 31.592 21.785 1.00 61.76 109 GLU B CA 1
ATOM 3163 C C . GLU B 1 112 ? 25.597 30.464 21.525 1.00 65.79 109 GLU B C 1
ATOM 3164 O O . GLU B 1 112 ? 25.803 29.333 21.960 1.00 73.93 109 GLU B O 1
ATOM 3170 N N . ASP B 1 113 ? 24.526 30.784 20.809 1.00 60.57 110 ASP B N 1
ATOM 3171 C CA . ASP B 1 113 ? 23.507 29.796 20.493 1.00 62.89 110 ASP B CA 1
ATOM 3172 C C . ASP B 1 113 ? 23.951 28.838 19.385 1.00 66.14 110 ASP B C 1
ATOM 3173 O O . ASP B 1 113 ? 24.107 27.645 19.628 1.00 72.93 110 ASP B O 1
ATOM 3178 N N . TYR B 1 114 ? 24.169 29.355 18.179 1.00 58.80 111 TYR B N 1
ATOM 3179 C CA . TYR B 1 114 ? 24.470 28.502 17.025 1.00 60.48 111 TYR B CA 1
ATOM 3180 C C . TYR B 1 114 ? 25.967 28.325 16.779 1.00 56.46 111 TYR B C 1
ATOM 3181 O O . TYR B 1 114 ? 26.550 29.015 15.945 1.00 54.25 111 TYR B O 1
ATOM 3190 N N . PRO B 1 115 ? 26.581 27.357 17.473 1.00 59.65 112 PRO B N 1
ATOM 3191 C CA . PRO B 1 115 ? 28.038 27.212 17.545 1.00 62.12 112 PRO B CA 1
ATOM 3192 C C . PRO B 1 115 ? 28.680 26.925 16.190 1.00 60.57 112 PRO B C 1
ATOM 3193 O O . PRO B 1 115 ? 29.814 27.346 15.969 1.00 54.76 112 PRO B O 1
ATOM 3197 N N . ASP B 1 116 ? 27.991 26.200 15.313 1.00 66.37 113 ASP B N 1
ATOM 3198 C CA . ASP B 1 116 ? 28.506 26.009 13.958 1.00 84.77 113 ASP B CA 1
ATOM 3199 C C . ASP B 1 116 ? 27.773 26.910 12.966 1.00 88.06 113 ASP B C 1
ATOM 3200 O O . ASP B 1 116 ? 27.076 26.442 12.066 1.00 98.02 113 ASP B O 1
ATOM 3205 N N . ALA B 1 117 ? 27.935 28.215 13.164 1.00 72.80 114 ALA B N 1
ATOM 3206 C CA . ALA B 1 117 ? 27.371 29.213 12.270 1.00 66.55 114 ALA B CA 1
ATOM 3207 C C . ALA B 1 117 ? 28.503 29.912 11.535 1.00 54.45 114 ALA B C 1
ATOM 3208 O O . ALA B 1 117 ? 29.590 30.092 12.085 1.00 43.43 114 ALA B O 1
ATOM 3210 N N . ASN B 1 118 ? 28.251 30.306 10.292 1.00 51.85 115 ASN B N 1
ATOM 3211 C CA . ASN B 1 118 ? 29.280 30.959 9.493 1.00 45.97 115 ASN B CA 1
ATOM 3212 C C . ASN B 1 118 ? 28.953 32.437 9.232 1.00 37.78 115 ASN B C 1
ATOM 3213 O O . ASN B 1 118 ? 28.192 32.756 8.323 1.00 40.48 115 ASN B O 1
ATOM 3218 N N . ILE B 1 119 ? 29.515 33.327 10.048 1.00 33.26 116 ILE B N 1
ATOM 3219 C CA . ILE B 1 119 ? 29.279 34.770 9.920 1.00 34.80 116 ILE B CA 1
ATOM 3220 C C . ILE B 1 119 ? 30.616 35.477 9.738 1.00 38.30 116 ILE B C 1
ATOM 3221 O O . ILE B 1 119 ? 31.503 35.346 10.576 1.00 37.09 116 ILE B O 1
ATOM 3226 N N . CYS B 1 120 ? 30.759 36.203 8.632 1.00 28.42 117 CYS B N 1
ATOM 3227 C CA . CYS B 1 120 ? 31.944 37.013 8.373 1.00 28.30 117 CYS B CA 1
ATOM 3228 C C . CYS B 1 120 ? 31.552 38.495 8.399 1.00 33.29 117 CYS B C 1
ATOM 3229 O O . CYS B 1 120 ? 30.671 38.926 7.655 1.00 32.70 117 CYS B O 1
ATOM 3232 N N . VAL B 1 121 ? 32.181 39.262 9.283 1.00 28.67 118 VAL B N 1
ATOM 3233 C CA . VAL B 1 121 ? 31.893 40.695 9.419 1.00 23.49 118 VAL B CA 1
ATOM 3234 C C . VAL B 1 121 ? 33.078 41.457 8.832 1.00 26.78 118 VAL B C 1
ATOM 3235 O O . VAL B 1 121 ? 34.221 41.234 9.228 1.00 29.70 118 VAL B O 1
ATOM 3239 N N . ILE B 1 122 ? 32.807 42.316 7.856 1.00 19.88 119 ILE B N 1
ATOM 3240 C CA . ILE B 1 122 ? 33.856 43.067 7.187 1.00 23.51 119 ILE B CA 1
ATOM 3241 C C . ILE B 1 122 ? 33.731 44.571 7.437 1.00 26.64 119 ILE B C 1
ATOM 3242 O O . ILE B 1 122 ? 32.691 45.174 7.159 1.00 26.04 119 ILE B O 1
ATOM 3247 N N . ASP B 1 123 ? 34.792 45.165 7.975 1.00 18.68 120 ASP B N 1
ATOM 3248 C CA . ASP B 1 123 ? 34.939 46.626 7.984 1.00 21.20 120 ASP B CA 1
ATOM 3249 C C . ASP B 1 123 ? 35.261 47.041 6.552 1.00 25.17 120 ASP B C 1
ATOM 3250 O O . ASP B 1 123 ? 36.385 46.849 6.080 1.00 22.84 120 ASP B O 1
ATOM 3255 N N . SER B 1 124 ? 34.282 47.573 5.835 1.00 22.96 121 SER B N 1
ATOM 3256 C CA . SER B 1 124 ? 34.485 47.885 4.414 1.00 23.77 121 SER B CA 1
ATOM 3257 C C . SER B 1 124 ? 35.604 48.903 4.174 1.00 27.88 121 SER B C 1
ATOM 3258 O O . SER B 1 124 ? 36.227 48.917 3.098 1.00 20.64 121 SER B O 1
ATOM 3261 N N . LYS B 1 125 ? 35.843 49.744 5.181 1.00 21.39 122 LYS B N 1
ATOM 3262 C CA . LYS B 1 125 ? 36.734 50.889 5.073 1.00 19.65 122 LYS B CA 1
ATOM 3263 C C . LYS B 1 125 ? 36.170 51.909 4.103 1.00 22.81 122 LYS B C 1
ATOM 3264 O O . LYS B 1 125 ? 36.891 52.771 3.647 1.00 19.90 122 LYS B O 1
ATOM 3270 N N . GLN B 1 126 ? 34.880 51.813 3.791 1.00 17.72 123 GLN B N 1
ATOM 3271 C CA . GLN B 1 126 ? 34.262 52.757 2.865 1.00 20.84 123 GLN B CA 1
ATOM 3272 C C . GLN B 1 126 ? 33.011 53.396 3.479 1.00 19.35 123 GLN B C 1
ATOM 3273 O O . GLN B 1 126 ? 32.717 53.251 4.678 1.00 19.45 123 GLN B O 1
ATOM 3279 N N . ASN B 1 127 ? 32.275 54.096 2.627 1.00 17.47 124 ASN B N 1
ATOM 3280 C CA . ASN B 1 127 ? 30.981 54.667 3.003 1.00 18.15 124 ASN B CA 1
ATOM 3281 C C . ASN B 1 127 ? 30.247 54.927 1.709 1.00 22.03 124 ASN B C 1
ATOM 3282 O O . ASN B 1 127 ? 30.883 55.062 0.653 1.00 21.18 124 ASN B O 1
ATOM 3287 N N . THR B 1 128 ? 28.922 54.982 1.789 1.00 18.15 125 THR B N 1
ATOM 3288 C CA . THR B 1 128 ? 28.089 55.386 0.664 1.00 20.29 125 THR B CA 1
ATOM 3289 C C . THR B 1 128 ? 28.591 54.765 -0.651 1.00 20.06 125 THR B C 1
ATOM 3290 O O . THR B 1 128 ? 28.704 53.533 -0.739 1.00 20.19 125 THR B O 1
ATOM 3294 N N . VAL B 1 129 ? 28.869 55.580 -1.664 1.00 21.20 126 VAL B N 1
ATOM 3295 C CA . VAL B 1 129 ? 29.145 55.033 -3.000 1.00 20.87 126 VAL B CA 1
ATOM 3296 C C . VAL B 1 129 ? 30.270 53.963 -3.027 1.00 17.04 126 VAL B C 1
ATOM 3297 O O . VAL B 1 129 ? 30.146 52.979 -3.737 1.00 17.33 126 VAL B O 1
ATOM 3301 N N . THR B 1 130 ? 31.357 54.139 -2.262 1.00 17.56 127 THR B N 1
ATOM 3302 C CA . THR B 1 130 ? 32.429 53.144 -2.319 1.00 21.24 127 THR B CA 1
ATOM 3303 C C . THR B 1 130 ? 32.073 51.903 -1.497 1.00 22.13 127 THR B C 1
ATOM 3304 O O . THR B 1 130 ? 32.615 50.837 -1.718 1.00 18.92 127 THR B O 1
ATOM 3308 N N . GLN B 1 131 ? 31.169 52.044 -0.534 1.00 22.02 128 GLN B N 1
ATOM 3309 C CA . GLN B 1 131 ? 30.655 50.871 0.152 1.00 22.14 128 GLN B CA 1
ATOM 3310 C C . GLN B 1 131 ? 29.741 50.113 -0.809 1.00 19.49 128 GLN B C 1
ATOM 3311 O O . GLN B 1 131 ? 29.814 48.893 -0.889 1.00 18.83 128 GLN B O 1
ATOM 3317 N N . ALA B 1 132 ? 28.906 50.826 -1.565 1.00 18.87 129 ALA B N 1
ATOM 3318 C CA . ALA B 1 132 ? 28.100 50.153 -2.598 1.00 19.96 129 ALA B CA 1
ATOM 3319 C C . ALA B 1 132 ? 28.987 49.468 -3.661 1.00 21.61 129 ALA B C 1
ATOM 3320 O O . ALA B 1 132 ? 28.725 48.328 -4.073 1.00 20.70 129 ALA B O 1
ATOM 3322 N N . LEU B 1 133 ? 30.037 50.164 -4.096 1.00 20.37 130 LEU B N 1
ATOM 3323 C CA . LEU B 1 133 ? 30.974 49.593 -5.089 1.00 19.23 130 LEU B CA 1
ATOM 3324 C C . LEU B 1 133 ? 31.669 48.328 -4.590 1.00 22.72 130 LEU B C 1
ATOM 3325 O O . LEU B 1 133 ? 31.783 47.351 -5.321 1.00 22.60 130 LEU B O 1
ATOM 3330 N N . LEU B 1 134 ? 32.140 48.348 -3.343 1.00 20.46 131 LEU B N 1
ATOM 3331 C CA . LEU B 1 134 ? 32.744 47.161 -2.757 1.00 18.33 131 LEU B CA 1
ATOM 3332 C C . LEU B 1 134 ? 31.770 45.989 -2.661 1.00 22.02 131 LEU B C 1
ATOM 3333 O O . LEU B 1 134 ? 32.088 44.868 -3.051 1.00 20.66 131 LEU B O 1
ATOM 3338 N N . ILE B 1 135 ? 30.589 46.231 -2.106 1.00 20.06 132 ILE B N 1
ATOM 3339 C CA . ILE B 1 135 ? 29.612 45.169 -2.020 1.00 18.46 132 ILE B CA 1
ATOM 3340 C C . ILE B 1 135 ? 29.344 44.601 -3.403 1.00 22.30 132 ILE B C 1
ATOM 3341 O O . ILE B 1 135 ? 29.316 43.389 -3.605 1.00 24.17 132 ILE B O 1
ATOM 3346 N N .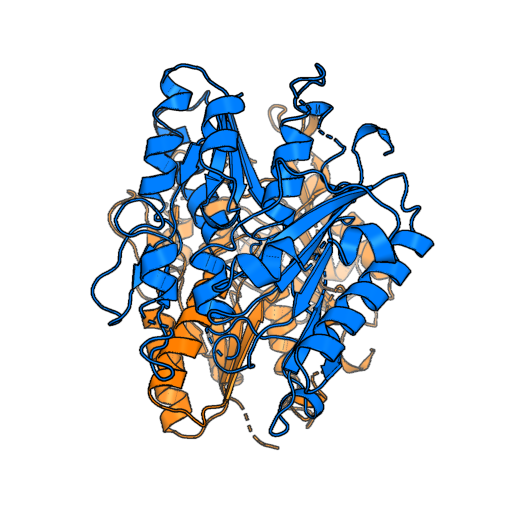 ASP B 1 136 ? 29.160 45.492 -4.363 1.00 22.44 133 ASP B N 1
ATOM 3347 C CA . ASP B 1 136 ? 28.904 45.071 -5.734 1.00 23.49 133 ASP B CA 1
ATOM 3348 C C . ASP B 1 136 ? 30.041 44.210 -6.327 1.00 24.86 133 ASP B C 1
ATOM 3349 O O . ASP B 1 136 ? 29.771 43.250 -7.055 1.00 26.91 133 ASP B O 1
ATOM 3354 N N . GLN B 1 137 ? 31.297 44.520 -6.013 1.00 24.41 134 GLN B N 1
ATOM 3355 C CA . GLN B 1 137 ? 32.388 43.657 -6.486 1.00 24.75 134 GLN B CA 1
ATOM 3356 C C . GLN B 1 137 ? 32.239 42.275 -5.852 1.00 27.34 134 GLN B C 1
ATOM 3357 O O . GLN B 1 137 ? 32.438 41.261 -6.504 1.00 25.22 134 GLN B O 1
ATOM 3363 N N . PHE B 1 138 ? 31.881 42.241 -4.571 1.00 25.69 135 PHE B N 1
ATOM 3364 C CA . PHE B 1 138 ? 31.693 40.970 -3.882 1.00 27.69 135 PHE B CA 1
ATOM 3365 C C . PHE B 1 138 ? 30.537 40.199 -4.519 1.00 28.59 135 PHE B C 1
ATOM 3366 O O . PHE B 1 138 ? 30.644 38.996 -4.782 1.00 25.90 135 PHE B O 1
ATOM 3374 N N . VAL B 1 139 ? 29.433 40.899 -4.775 1.00 25.70 136 VAL B N 1
ATOM 3375 C CA . VAL B 1 139 ? 28.292 40.291 -5.457 1.00 29.63 136 VAL B CA 1
ATOM 3376 C C . VAL B 1 139 ? 28.705 39.714 -6.814 1.00 33.31 136 VAL B C 1
ATOM 3377 O O . VAL B 1 139 ? 28.394 38.560 -7.127 1.00 33.67 136 VAL B O 1
ATOM 3381 N N . ARG B 1 140 ? 29.409 40.512 -7.609 1.00 34.18 137 ARG B N 1
ATOM 3382 C CA . ARG B 1 140 ? 29.911 40.054 -8.915 1.00 35.59 137 ARG B CA 1
ATOM 3383 C C . ARG B 1 140 ? 30.783 38.801 -8.807 1.00 38.03 137 ARG B C 1
ATOM 3384 O O . ARG B 1 140 ? 30.620 37.852 -9.585 1.00 33.23 137 ARG B O 1
ATOM 3400 N N . LEU B 1 142 ? 30.914 36.453 -6.462 1.00 34.24 139 LEU B N 1
ATOM 3401 C CA . LEU B 1 142 ? 30.102 35.292 -6.135 1.00 35.49 139 LEU B CA 1
ATOM 3402 C C . LEU B 1 142 ? 29.245 34.833 -7.311 1.00 37.80 139 LEU B C 1
ATOM 3403 O O . LEU B 1 142 ? 29.139 33.638 -7.574 1.00 42.19 139 LEU B O 1
ATOM 3408 N N . GLU B 1 143 ? 28.636 35.776 -8.020 1.00 36.26 140 GLU B N 1
ATOM 3409 C CA . GLU B 1 143 ? 27.826 35.414 -9.181 1.00 46.32 140 GLU B CA 1
ATOM 3410 C C . GLU B 1 143 ? 28.678 34.810 -10.300 1.00 44.34 140 GLU B C 1
ATOM 3411 O O . GLU B 1 143 ? 28.213 33.946 -11.050 1.00 44.98 140 GLU B O 1
ATOM 3417 N N . ASP B 1 144 ? 29.928 35.252 -10.403 1.00 39.88 141 ASP B N 1
ATOM 3418 C CA . ASP B 1 144 ? 30.826 34.744 -11.439 1.00 43.31 141 ASP B CA 1
ATOM 3419 C C . ASP B 1 144 ? 31.466 33.398 -11.066 1.00 48.93 141 ASP B C 1
ATOM 3420 O O . ASP B 1 144 ? 32.301 32.869 -11.801 1.00 49.78 141 ASP B O 1
ATOM 3425 N N . GLY B 1 145 ? 31.077 32.842 -9.923 1.00 47.39 142 GLY B N 1
ATOM 3426 C CA . GLY B 1 145 ? 31.508 31.501 -9.572 1.00 44.49 142 GLY B CA 1
ATOM 3427 C C . GLY B 1 145 ? 32.694 31.380 -8.636 1.00 44.24 142 GLY B C 1
ATOM 3428 O O . GLY B 1 145 ? 33.082 30.271 -8.275 1.00 47.65 142 GLY B O 1
ATOM 3429 N N . LEU B 1 146 ? 33.270 32.506 -8.228 1.00 38.42 143 LEU B N 1
ATOM 3430 C CA . LEU B 1 146 ? 34.373 32.481 -7.271 1.00 35.65 143 LEU B CA 1
ATOM 3431 C C . LEU B 1 146 ? 33.911 31.934 -5.930 1.00 44.57 143 LEU B C 1
ATOM 3432 O O . LEU B 1 146 ? 32.785 32.193 -5.505 1.00 40.04 143 LEU B O 1
ATOM 3437 N N . SER B 1 147 ? 34.782 31.183 -5.262 1.00 44.59 144 SER B N 1
ATOM 3438 C CA . SER B 1 147 ? 34.505 30.738 -3.896 1.00 41.43 144 SER B CA 1
ATOM 3439 C C . SER B 1 147 ? 34.630 31.903 -2.925 1.00 41.69 144 SER B C 1
ATOM 3440 O O . SER B 1 147 ? 35.211 32.940 -3.260 1.00 34.87 144 SER B O 1
ATOM 3443 N N . PHE B 1 148 ? 34.114 31.724 -1.710 1.00 36.68 145 PHE B N 1
ATOM 3444 C CA . PHE B 1 148 ? 34.270 32.746 -0.682 1.00 41.97 145 PHE B CA 1
ATOM 3445 C C . PHE B 1 148 ? 35.747 33.059 -0.433 1.00 40.29 145 PHE B C 1
ATOM 3446 O O . PHE B 1 148 ? 36.133 34.218 -0.291 1.00 35.13 145 PHE B O 1
ATOM 3454 N N . GLU B 1 149 ? 36.569 32.018 -0.385 1.00 43.81 146 GLU B N 1
ATOM 3455 C CA . GLU B 1 149 ? 38.000 32.185 -0.161 1.00 50.82 146 GLU B CA 1
ATOM 3456 C C . GLU B 1 149 ? 38.661 32.998 -1.268 1.00 42.92 146 GLU B C 1
ATOM 3457 O O . GLU B 1 149 ? 39.497 33.862 -1.003 1.00 38.96 146 GLU B O 1
ATOM 3463 N N . GLN B 1 150 ? 38.285 32.709 -2.509 1.00 36.06 147 GLN B N 1
ATOM 3464 C CA . GLN B 1 150 ? 38.827 33.430 -3.650 1.00 39.96 147 GLN B CA 1
ATOM 3465 C C . GLN B 1 150 ? 38.445 34.902 -3.607 1.00 39.12 147 GLN B C 1
ATOM 3466 O O . GLN B 1 150 ? 39.254 35.762 -3.929 1.00 36.26 147 GLN B O 1
ATOM 3472 N N . ALA B 1 151 ? 37.204 35.185 -3.222 1.00 34.91 148 ALA B N 1
ATOM 3473 C CA . ALA B 1 151 ? 36.737 36.562 -3.166 1.00 33.55 148 ALA B CA 1
ATOM 3474 C C . ALA B 1 151 ? 37.468 37.323 -2.063 1.00 33.86 148 ALA B C 1
ATOM 3475 O O . ALA B 1 151 ? 37.903 38.461 -2.263 1.00 32.86 148 ALA B O 1
ATOM 3485 N N . SER B 1 153 ? 40.341 36.796 -0.996 1.00 33.72 150 SER B N 1
ATOM 3486 C CA . SER B 1 153 ? 41.745 36.996 -1.364 1.00 36.34 150 SER B CA 1
ATOM 3487 C C . SER B 1 153 ? 41.945 38.268 -2.180 1.00 36.91 150 SER B C 1
ATOM 3488 O O . SER B 1 153 ? 43.076 38.721 -2.378 1.00 42.15 150 SER B O 1
ATOM 3491 N N . LYS B 1 154 ? 40.855 38.831 -2.682 1.00 28.22 151 LYS B N 1
ATOM 3492 C CA . LYS B 1 154 ? 40.955 40.053 -3.480 1.00 25.66 151 LYS B CA 1
ATOM 3493 C C . LYS B 1 154 ? 40.457 41.272 -2.710 1.00 30.79 151 LYS B C 1
ATOM 3494 O O . LYS B 1 154 ? 40.598 42.407 -3.166 1.00 26.59 151 LYS B O 1
ATOM 3500 N N . LEU B 1 155 ? 39.883 41.026 -1.536 1.00 31.15 152 LEU B N 1
ATOM 3501 C CA . LEU B 1 155 ? 39.251 42.085 -0.752 1.00 30.71 152 LEU B CA 1
ATOM 3502 C C . LEU B 1 155 ? 40.181 43.243 -0.383 1.00 26.19 152 LEU B C 1
ATOM 3503 O O . LEU B 1 155 ? 39.823 44.408 -0.551 1.00 27.58 152 LEU B O 1
ATOM 3508 N N . ASP B 1 156 ? 41.364 42.934 0.143 1.00 30.95 153 ASP B N 1
ATOM 3509 C CA . ASP B 1 156 ? 42.286 43.992 0.560 1.00 29.66 153 ASP B CA 1
ATOM 3510 C C . ASP B 1 156 ? 42.613 44.945 -0.585 1.00 34.06 153 ASP B C 1
ATOM 3511 O O . ASP B 1 156 ? 42.595 46.170 -0.417 1.00 30.46 153 ASP B O 1
ATOM 3516 N N . ALA B 1 157 ? 42.941 44.380 -1.742 1.00 29.16 154 ALA B N 1
ATOM 3517 C CA . ALA B 1 157 ? 43.287 45.192 -2.897 1.00 27.82 154 ALA B CA 1
ATOM 3518 C C . ALA B 1 157 ? 42.114 46.056 -3.361 1.00 25.93 154 ALA B C 1
ATOM 3519 O O . ALA B 1 157 ? 42.297 47.221 -3.715 1.00 25.39 154 ALA B O 1
ATOM 3521 N N . LEU B 1 158 ? 40.913 45.484 -3.363 1.00 26.42 155 LEU B N 1
ATOM 3522 C CA . LEU B 1 158 ? 39.726 46.240 -3.757 1.00 24.47 155 LEU B CA 1
ATOM 3523 C C . LEU B 1 158 ? 39.548 47.445 -2.850 1.00 19.30 155 LEU B C 1
ATOM 3524 O O . LEU B 1 158 ? 39.334 48.571 -3.308 1.00 21.01 155 LEU B O 1
ATOM 3537 N N . ALA B 1 160 ? 41.683 48.979 -0.903 1.00 24.13 157 ALA B N 1
ATOM 3538 C CA . ALA B 1 160 ? 42.759 49.953 -1.053 1.00 27.16 157 ALA B CA 1
ATOM 3539 C C . ALA B 1 160 ? 42.593 50.817 -2.312 1.00 27.44 157 ALA B C 1
ATOM 3540 O O . ALA B 1 160 ? 43.046 51.966 -2.351 1.00 23.88 157 ALA B O 1
ATOM 3542 N N . SER B 1 161 ? 41.960 50.262 -3.344 1.00 22.60 158 SER B N 1
ATOM 3543 C CA . SER B 1 161 ? 41.829 50.970 -4.620 1.00 23.91 158 SER B CA 1
ATOM 3544 C C . SER B 1 161 ? 40.663 51.953 -4.601 1.00 21.13 158 SER B C 1
ATOM 3545 O O . SER B 1 161 ? 40.601 52.874 -5.427 1.00 19.91 158 SER B O 1
ATOM 3548 N N . ALA B 1 162 ? 39.733 51.764 -3.662 1.00 18.92 159 ALA B N 1
ATOM 3549 C CA . ALA B 1 162 ? 38.524 52.571 -3.643 1.00 19.75 159 ALA B CA 1
ATOM 3550 C C . ALA B 1 162 ? 38.804 54.034 -3.291 1.00 20.15 159 ALA B C 1
ATOM 3551 O O . ALA B 1 162 ? 39.607 54.322 -2.397 1.00 20.09 159 ALA B O 1
ATOM 3553 N N . ARG B 1 163 ? 38.141 54.950 -3.995 1.00 15.36 160 ARG B N 1
ATOM 3554 C CA . ARG B 1 163 ? 38.203 56.381 -3.677 1.00 23.30 160 ARG B CA 1
ATOM 3555 C C . ARG B 1 163 ? 36.832 57.030 -3.803 1.00 24.97 160 ARG B C 1
ATOM 3556 O O . ARG B 1 163 ? 36.070 56.682 -4.698 1.00 22.02 160 ARG B O 1
ATOM 3564 N N . ILE B 1 164 ? 36.545 58.014 -2.953 1.00 14.59 161 ILE B N 1
ATOM 3565 C CA . ILE B 1 164 ? 35.454 58.936 -3.246 1.00 18.43 161 ILE B CA 1
ATOM 3566 C C . ILE B 1 164 ? 36.071 60.301 -3.436 1.00 16.93 161 ILE B C 1
ATOM 3567 O O . ILE B 1 164 ? 36.913 60.720 -2.634 1.00 23.99 161 ILE B O 1
ATOM 3572 N N . PHE B 1 165 ? 35.667 60.987 -4.501 1.00 17.46 162 PHE B N 1
ATOM 3573 C CA . PHE B 1 165 ? 36.047 62.371 -4.715 1.00 20.41 162 PHE B CA 1
ATOM 3574 C C . PHE B 1 165 ? 34.774 63.195 -4.696 1.00 20.71 162 PHE B C 1
ATOM 3575 O O . PHE B 1 165 ? 33.865 62.955 -5.492 1.00 21.88 162 PHE B O 1
ATOM 3583 N N . PHE B 1 166 ? 34.695 64.167 -3.796 1.00 22.17 163 PHE B N 1
ATOM 3584 C CA . PHE B 1 166 ? 33.424 64.862 -3.605 1.00 21.78 163 PHE B CA 1
ATOM 3585 C C . PHE B 1 166 ? 33.571 66.245 -3.024 1.00 22.63 163 PHE B C 1
ATOM 3586 O O . PHE B 1 166 ? 34.653 66.636 -2.579 1.00 23.34 163 PHE B O 1
ATOM 3594 N N . THR B 1 167 ? 32.468 66.986 -3.042 1.00 19.71 164 THR B N 1
ATOM 3595 C CA . THR B 1 167 ? 32.416 68.268 -2.377 1.00 21.50 164 THR B CA 1
ATOM 3596 C C . THR B 1 167 ? 31.103 68.371 -1.597 1.00 26.96 164 THR B C 1
ATOM 3597 O O . THR B 1 167 ? 30.221 67.523 -1.741 1.00 27.93 164 THR B O 1
ATOM 3601 N N . VAL B 1 168 ? 30.998 69.390 -0.747 1.00 26.80 165 VAL B N 1
ATOM 3602 C CA . VAL B 1 168 ? 29.810 69.596 0.075 1.00 28.00 165 VAL B CA 1
ATOM 3603 C C . VAL B 1 168 ? 29.509 71.095 0.121 1.00 32.10 165 VAL B C 1
ATOM 3604 O O . VAL B 1 168 ? 30.316 71.892 -0.344 1.00 26.81 165 VAL B O 1
ATOM 3608 N N . GLY B 1 169 ? 28.360 71.478 0.677 1.00 33.61 166 GLY B N 1
ATOM 3609 C CA . GLY B 1 169 ? 27.947 72.879 0.690 1.00 30.38 166 GLY B CA 1
ATOM 3610 C C . GLY B 1 169 ? 28.582 73.763 1.752 1.00 36.66 166 GLY B C 1
ATOM 3611 O O . GLY B 1 169 ? 28.574 74.988 1.626 1.00 36.06 166 GLY B O 1
ATOM 3612 N N . SER B 1 170 ? 29.135 73.154 2.795 1.00 34.22 167 SER B N 1
ATOM 3613 C CA . SER B 1 170 ? 29.741 73.903 3.898 1.00 32.61 167 SER B CA 1
ATOM 3614 C C . SER B 1 170 ? 30.500 72.919 4.766 1.00 33.17 167 SER B C 1
ATOM 3615 O O . SER B 1 170 ? 30.421 71.713 4.540 1.00 36.36 167 SER B O 1
ATOM 3618 N N . LEU B 1 171 ? 31.226 73.410 5.763 1.00 33.43 168 LEU B N 1
ATOM 3619 C CA . LEU B 1 171 ? 31.876 72.511 6.715 1.00 35.38 168 LEU B CA 1
ATOM 3620 C C . LEU B 1 171 ? 31.059 72.331 7.994 1.00 36.77 168 LEU B C 1
ATOM 3621 O O . LEU B 1 171 ? 31.445 71.562 8.874 1.00 33.96 168 LEU B O 1
ATOM 3626 N N . ASP B 1 172 ? 29.936 73.042 8.093 1.00 33.61 169 ASP B N 1
ATOM 3627 C CA . ASP B 1 172 ? 29.142 73.076 9.326 1.00 37.30 169 ASP B CA 1
ATOM 3628 C C . ASP B 1 172 ? 28.743 71.700 9.869 1.00 28.21 169 ASP B C 1
ATOM 3629 O O . ASP B 1 172 ? 28.907 71.417 11.058 1.00 31.34 169 ASP B O 1
ATOM 3634 N N . TYR B 1 173 ? 28.223 70.843 8.996 1.00 27.08 170 TYR B N 1
ATOM 3635 C CA . TYR B 1 173 ? 27.757 69.521 9.416 1.00 25.37 170 TYR B CA 1
ATOM 3636 C C . TYR B 1 173 ? 28.902 68.559 9.750 1.00 27.53 170 TYR B C 1
ATOM 3637 O O . TYR B 1 173 ? 28.838 67.811 10.730 1.00 24.67 170 TYR B O 1
ATOM 3646 N N . LEU B 1 174 ? 29.949 68.577 8.929 1.00 24.93 171 LEU B N 1
ATOM 3647 C CA . LEU B 1 174 ? 31.137 67.782 9.199 1.00 25.22 171 LEU B CA 1
ATOM 3648 C C . LEU B 1 174 ? 31.712 68.118 10.563 1.00 25.35 171 LEU B C 1
ATOM 3649 O O . LEU B 1 174 ? 32.022 67.227 11.336 1.00 26.73 171 LEU B O 1
ATOM 3654 N N . LYS B 1 175 ? 31.848 69.410 10.863 1.00 25.13 172 LYS B N 1
ATOM 3655 C CA . LYS B 1 175 ? 32.431 69.801 12.138 1.00 28.79 172 LYS B CA 1
ATOM 3656 C C . LYS B 1 175 ? 31.519 69.410 13.294 1.00 26.60 172 LYS B C 1
ATOM 3657 O O . LYS B 1 175 ? 31.956 68.801 14.269 1.00 30.97 172 LYS B O 1
ATOM 3671 N N . GLY B 1 177 ? 29.245 67.162 13.441 1.00 28.76 174 GLY B N 1
ATOM 3672 C CA . GLY B 1 177 ? 29.108 65.719 13.553 1.00 32.31 174 GLY B CA 1
ATOM 3673 C C . GLY B 1 177 ? 30.323 64.971 14.093 1.00 35.92 174 GLY B C 1
ATOM 3674 O O . GLY B 1 177 ? 30.207 63.803 14.469 1.00 33.52 174 GLY B O 1
ATOM 3675 N N . GLY B 1 178 ? 31.488 65.619 14.101 1.00 29.45 175 GLY B N 1
ATOM 3676 C CA . GLY B 1 178 ? 32.686 65.052 14.712 1.00 31.29 175 GLY B CA 1
ATOM 3677 C C . GLY B 1 178 ? 33.640 64.269 13.807 1.00 31.52 175 GLY B C 1
ATOM 3678 O O . GLY B 1 178 ? 34.682 63.779 14.265 1.00 24.04 175 GLY B O 1
ATOM 3679 N N . ARG B 1 179 ? 33.298 64.140 12.530 1.00 26.52 176 ARG B N 1
ATOM 3680 C CA . ARG B 1 179 ? 34.080 63.302 11.625 1.00 29.60 176 ARG B CA 1
ATOM 3681 C C . ARG B 1 179 ? 34.894 64.107 10.611 1.00 27.46 176 ARG B C 1
ATOM 3682 O O . ARG B 1 179 ? 35.392 63.559 9.636 1.00 29.06 176 ARG B O 1
ATOM 3690 N N . ILE B 1 180 ? 35.019 65.405 10.838 1.00 29.15 177 ILE B N 1
ATOM 3691 C CA . ILE B 1 180 ? 35.640 66.268 9.846 1.00 29.17 177 ILE B CA 1
ATOM 3692 C C . ILE B 1 180 ? 37.121 65.923 9.689 1.00 31.19 177 ILE B C 1
ATOM 3693 O O . ILE B 1 180 ? 37.668 65.963 8.590 1.00 25.62 177 ILE B O 1
ATOM 3698 N N . GLY B 1 181 ? 37.756 65.556 10.792 1.00 28.44 178 GLY B N 1
ATOM 3699 C CA . GLY B 1 181 ? 39.157 65.192 10.776 1.00 32.82 178 GLY B CA 1
ATOM 3700 C C . GLY B 1 181 ? 40.057 66.141 10.001 1.00 26.46 178 GLY B C 1
ATOM 3701 O O . GLY B 1 181 ? 40.044 67.367 10.204 1.00 30.94 178 GLY B O 1
ATOM 3702 N N . LYS B 1 182 ? 40.836 65.566 9.092 1.00 29.87 179 LYS B N 1
ATOM 3703 C CA . LYS B 1 182 ? 41.889 66.305 8.392 1.00 34.97 179 LYS B CA 1
ATOM 3704 C C . LYS B 1 182 ? 41.360 67.333 7.395 1.00 38.91 179 LYS B C 1
ATOM 3705 O O . LYS B 1 182 ? 42.124 68.132 6.857 1.00 34.01 179 LYS B O 1
ATOM 3711 N N . VAL B 1 183 ? 40.058 67.305 7.134 1.00 29.28 180 VAL B N 1
ATOM 3712 C CA . VAL B 1 183 ? 39.472 68.282 6.233 1.00 29.42 180 VAL B CA 1
ATOM 3713 C C . VAL B 1 183 ? 39.389 69.656 6.922 1.00 32.79 180 VAL B C 1
ATOM 3714 O O . VAL B 1 183 ? 39.227 70.683 6.260 1.00 35.32 180 VAL B O 1
ATOM 3718 N N . ALA B 1 184 ? 39.501 69.679 8.249 1.00 30.81 181 ALA B N 1
ATOM 3719 C CA . ALA B 1 184 ? 39.517 70.961 8.971 1.00 40.56 181 ALA B CA 1
ATOM 3720 C C . ALA B 1 184 ? 40.929 71.541 9.005 1.00 41.65 181 ALA B C 1
ATOM 3721 O O . ALA B 1 184 ? 41.816 70.992 9.656 1.00 44.36 181 ALA B O 1
ATOM 3723 N N . THR B 1 185 ? 41.134 72.646 8.294 1.00 38.27 182 THR B N 1
ATOM 3724 C CA . THR B 1 185 ? 42.441 73.303 8.259 1.00 45.86 182 THR B CA 1
ATOM 3725 C C . THR B 1 185 ? 42.251 74.815 8.266 1.00 48.78 182 THR B C 1
ATOM 3726 O O . THR B 1 185 ? 41.120 75.301 8.291 1.00 48.05 182 THR B O 1
ATOM 3730 N N . ALA B 1 186 ? 43.355 75.555 8.244 1.00 45.58 183 ALA B N 1
ATOM 3731 C CA . ALA B 1 186 ? 43.277 77.006 8.241 1.00 49.52 183 ALA B CA 1
ATOM 3732 C C . ALA B 1 186 ? 42.543 77.445 6.985 1.00 54.25 183 ALA B C 1
ATOM 3733 O O . ALA B 1 186 ? 41.551 78.172 7.054 1.00 55.63 183 ALA B O 1
ATOM 3735 N N . ALA B 1 187 ? 43.027 76.977 5.838 1.00 52.42 184 ALA B N 1
ATOM 3736 C CA . ALA B 1 187 ? 42.414 77.301 4.555 1.00 49.73 184 ALA B CA 1
ATOM 3737 C C . ALA B 1 187 ? 40.903 77.052 4.5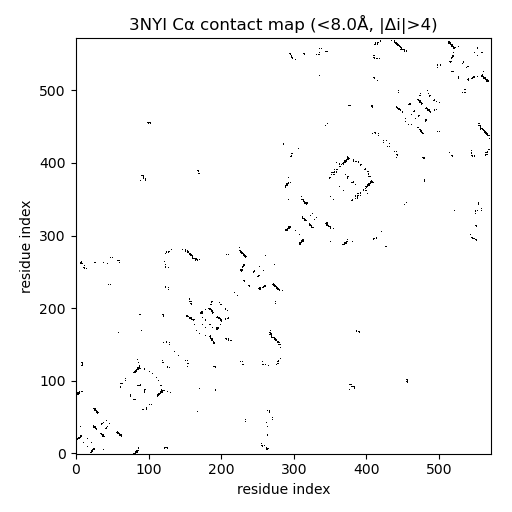48 1.00 42.90 184 ALA B C 1
ATOM 3738 O O . ALA B 1 187 ? 40.130 77.916 4.146 1.00 53.02 184 ALA B O 1
ATOM 3740 N N . THR B 1 188 ? 40.477 75.880 4.997 1.00 37.46 185 THR B N 1
ATOM 3741 C CA . THR B 1 188 ? 39.061 75.526 4.896 1.00 37.84 185 THR B CA 1
ATOM 3742 C C . THR B 1 188 ? 38.196 76.243 5.930 1.00 39.33 185 THR B C 1
ATOM 3743 O O . THR B 1 188 ? 36.979 76.249 5.815 1.00 42.62 185 THR B O 1
ATOM 3747 N N . GLY B 1 189 ? 38.826 76.847 6.933 1.00 44.23 186 GLY B N 1
ATOM 3748 C CA . GLY B 1 189 ? 38.092 77.527 7.985 1.00 45.26 186 GLY B CA 1
ATOM 3749 C C . GLY B 1 189 ? 37.625 78.909 7.562 1.00 51.82 186 GLY B C 1
ATOM 3750 O O . GLY B 1 189 ? 36.771 79.516 8.209 1.00 49.74 186 GLY B O 1
ATOM 3751 N N . LYS B 1 190 ? 38.195 79.403 6.467 1.00 52.34 187 LYS B N 1
ATOM 3752 C CA . LYS B 1 190 ? 37.874 80.727 5.943 1.00 51.34 187 LYS B CA 1
ATOM 3753 C C . LYS B 1 190 ? 36.421 80.859 5.480 1.00 49.92 187 LYS B C 1
ATOM 3754 O O . LYS B 1 190 ? 35.804 79.900 5.015 1.00 45.75 187 LYS B O 1
ATOM 3760 N N . LEU B 1 191 ? 35.886 82.065 5.600 1.00 47.97 188 LEU B N 1
ATOM 3761 C CA . LEU B 1 191 ? 34.513 82.348 5.200 1.00 52.07 188 LEU B CA 1
ATOM 3762 C C . LEU B 1 191 ? 34.282 82.082 3.708 1.00 44.05 188 LEU B C 1
ATOM 3763 O O . LEU B 1 191 ? 34.994 82.611 2.850 1.00 43.66 188 LEU B O 1
ATOM 3768 N N . GLY B 1 192 ? 33.281 81.259 3.409 1.00 44.76 189 GLY B N 1
ATOM 3769 C CA . GLY B 1 192 ? 32.890 80.996 2.034 1.00 43.99 189 GLY B CA 1
ATOM 3770 C C . GLY B 1 192 ? 33.596 79.845 1.333 1.00 47.42 189 GLY B C 1
ATOM 3771 O O . GLY B 1 192 ? 33.236 79.492 0.208 1.00 44.05 189 GLY B O 1
ATOM 3772 N N . VAL B 1 193 ? 34.597 79.257 1.981 1.00 44.34 190 VAL B N 1
ATOM 3773 C CA . VAL B 1 193 ? 35.372 78.189 1.354 1.00 40.94 190 VAL B CA 1
ATOM 3774 C C . VAL B 1 193 ? 34.734 76.825 1.574 1.00 40.18 190 VAL B C 1
ATOM 3775 O O . VAL B 1 193 ? 34.251 76.527 2.666 1.00 38.20 190 VAL B O 1
ATOM 3779 N N . LYS B 1 194 ? 34.724 76.003 0.528 1.00 34.95 191 LYS B N 1
ATOM 3780 C CA . LYS B 1 194 ? 34.286 74.620 0.639 1.00 37.28 191 LYS B CA 1
ATOM 3781 C C . LYS B 1 194 ? 35.427 73.708 0.194 1.00 38.07 191 LYS B C 1
ATOM 3782 O O . LYS B 1 194 ? 36.251 74.090 -0.639 1.00 34.03 191 LYS B O 1
ATOM 3788 N N . PRO B 1 195 ? 35.489 72.506 0.768 1.00 32.23 192 PRO B N 1
ATOM 3789 C CA . PRO B 1 195 ? 36.562 71.566 0.424 1.00 27.73 192 PRO B CA 1
ATOM 3790 C C . PRO B 1 195 ? 36.218 70.670 -0.757 1.00 30.40 192 PRO B C 1
ATOM 3791 O O . PRO B 1 195 ? 35.050 70.388 -1.046 1.00 26.51 192 PRO B O 1
ATOM 3795 N N . VAL B 1 196 ? 37.261 70.243 -1.458 1.00 27.41 193 VAL B N 1
ATOM 3796 C CA . VAL B 1 196 ? 37.178 69.059 -2.282 1.00 21.94 193 VAL B CA 1
ATOM 3797 C C . VAL B 1 196 ? 37.751 67.979 -1.381 1.00 25.26 193 VAL B C 1
ATOM 3798 O O . VAL B 1 196 ? 38.863 68.118 -0.868 1.00 27.39 193 VAL B O 1
ATOM 3802 N N . ILE B 1 197 ? 36.995 66.910 -1.184 1.00 22.79 194 ILE B N 1
ATOM 3803 C CA . ILE B 1 197 ? 37.385 65.880 -0.234 1.00 19.65 194 ILE B CA 1
ATOM 3804 C C . ILE B 1 197 ? 37.651 64.551 -0.933 1.00 22.87 194 ILE B C 1
ATOM 3805 O O . ILE B 1 197 ? 37.011 64.212 -1.931 1.00 21.49 194 ILE B O 1
ATOM 3810 N N . ILE B 1 198 ? 38.610 63.801 -0.400 1.00 22.49 195 ILE B N 1
ATOM 3811 C CA . ILE B 1 198 ? 38.920 62.485 -0.903 1.00 21.52 195 ILE B CA 1
ATOM 3812 C C . ILE B 1 198 ? 38.745 61.496 0.226 1.00 21.90 195 ILE B C 1
ATOM 3813 O O . ILE B 1 198 ? 39.313 61.687 1.305 1.00 24.78 195 ILE B O 1
ATOM 3826 N N . LYS B 1 200 ? 39.779 57.834 1.294 1.00 20.53 197 LYS B N 1
ATOM 3827 C CA . LYS B 1 200 ? 40.649 56.720 0.964 1.00 22.02 197 LYS B CA 1
ATOM 3828 C C . LYS B 1 200 ? 41.218 56.123 2.225 1.00 19.35 197 LYS B C 1
ATOM 3829 O O . LYS B 1 200 ? 41.395 56.817 3.239 1.00 19.42 197 LYS B O 1
ATOM 3835 N N . ASP B 1 201 ? 41.498 54.831 2.159 1.00 21.83 198 ASP B N 1
ATOM 3836 C CA A ASP B 1 201 ? 42.068 54.087 3.274 0.52 24.09 198 ASP B CA 1
ATOM 3837 C CA B ASP B 1 201 ? 42.122 54.178 3.296 0.48 25.55 198 ASP B CA 1
ATOM 3838 C C . ASP B 1 201 ? 41.232 54.270 4.546 1.00 24.36 198 ASP B C 1
ATOM 3839 O O . ASP B 1 201 ? 41.741 54.252 5.664 1.00 30.27 198 ASP B O 1
ATOM 3848 N N . GLY B 1 202 ? 39.921 54.418 4.361 1.00 23.38 199 GLY B N 1
ATOM 3849 C CA . GLY B 1 202 ? 38.996 54.422 5.492 1.00 22.78 199 GLY B CA 1
ATOM 3850 C C . GLY B 1 202 ? 38.636 55.752 6.125 1.00 24.75 199 GLY B C 1
ATOM 3851 O O . GLY B 1 202 ? 37.833 55.799 7.073 1.00 22.11 199 GLY B O 1
ATOM 3852 N N . ASP B 1 203 ? 39.184 56.846 5.601 1.00 18.89 200 ASP B N 1
ATOM 3853 C CA . ASP B 1 203 ? 38.972 58.152 6.224 1.00 20.47 200 ASP B CA 1
ATOM 3854 C C . ASP B 1 203 ? 38.934 59.245 5.162 1.00 22.97 200 ASP B C 1
ATOM 3855 O O . ASP B 1 203 ? 39.170 58.974 3.988 1.00 23.52 200 ASP B O 1
ATOM 3860 N N . ILE B 1 204 ? 38.663 60.482 5.568 1.00 20.97 201 ILE B N 1
ATOM 3861 C CA . ILE B 1 204 ? 38.647 61.597 4.606 1.00 24.09 201 ILE B CA 1
ATOM 3862 C C . ILE B 1 204 ? 39.835 62.540 4.750 1.00 27.57 201 ILE B C 1
ATOM 3863 O O . ILE B 1 204 ? 40.403 62.697 5.833 1.00 25.87 201 ILE B O 1
ATOM 3868 N N . GLY B 1 205 ? 40.208 63.165 3.641 1.00 26.30 202 GLY B N 1
ATOM 3869 C CA . GLY B 1 205 ? 41.298 64.121 3.635 1.00 25.39 202 GLY B CA 1
ATOM 3870 C C . GLY B 1 205 ? 41.027 65.202 2.606 1.00 26.86 202 GLY B C 1
ATOM 3871 O O . GLY B 1 205 ? 40.126 65.062 1.765 1.00 23.24 202 GLY B O 1
ATOM 3872 N N . LEU B 1 206 ? 41.801 66.281 2.670 1.00 24.01 203 LEU B N 1
ATOM 3873 C CA . LEU B 1 206 ? 41.579 67.434 1.805 1.00 25.35 203 LEU B CA 1
ATOM 3874 C C . LEU B 1 206 ? 42.256 67.249 0.442 1.00 34.41 203 LEU B C 1
ATOM 3875 O O . LEU B 1 206 ? 43.447 66.951 0.365 1.00 33.65 203 LEU B O 1
ATOM 3880 N N . GLY B 1 207 ? 41.487 67.400 -0.632 1.00 29.01 204 GLY B N 1
ATOM 3881 C CA . GLY B 1 207 ? 42.033 67.282 -1.973 1.00 28.67 204 GLY B CA 1
ATOM 3882 C C . GLY B 1 207 ? 42.055 68.592 -2.744 1.00 35.27 204 GLY B C 1
ATOM 3883 O O . GLY B 1 207 ? 42.506 68.633 -3.883 1.00 36.78 204 GLY B O 1
ATOM 3884 N N . GLY B 1 208 ? 41.562 69.663 -2.130 1.00 30.75 205 GLY B N 1
ATOM 3885 C CA . GLY B 1 208 ? 41.488 70.958 -2.792 1.00 27.76 205 GLY B CA 1
ATOM 3886 C C . GLY B 1 208 ? 40.487 71.873 -2.101 1.00 31.27 205 GLY B C 1
ATOM 3887 O O . GLY B 1 208 ? 39.865 71.474 -1.119 1.00 27.77 205 GLY B O 1
ATOM 3888 N N . ILE B 1 209 ? 40.347 73.105 -2.595 1.00 33.20 206 ILE B N 1
ATOM 3889 C CA . ILE B 1 209 ? 39.414 74.073 -2.016 1.00 37.83 206 ILE B CA 1
ATOM 3890 C C . ILE B 1 209 ? 38.783 74.935 -3.111 1.00 41.68 206 ILE B C 1
ATOM 3891 O O . ILE B 1 209 ? 39.241 74.934 -4.255 1.00 37.93 206 ILE B O 1
ATOM 3896 N N . GLY B 1 210 ? 37.740 75.677 -2.755 1.00 37.05 207 GLY B N 1
ATOM 3897 C CA . GLY B 1 210 ? 37.098 76.577 -3.701 1.00 39.88 207 GLY B CA 1
ATOM 3898 C C . GLY B 1 210 ? 35.868 77.235 -3.106 1.00 37.15 207 GLY B C 1
ATOM 3899 O O . GLY B 1 210 ? 35.563 77.042 -1.925 1.00 33.83 207 GLY B O 1
ATOM 3900 N N . ARG B 1 211 ? 35.151 78.004 -3.921 1.00 38.21 208 ARG B N 1
ATOM 3901 C CA . ARG B 1 211 ? 34.042 78.816 -3.421 1.00 42.16 208 ARG B CA 1
ATOM 3902 C C . ARG B 1 211 ? 32.783 78.628 -4.248 1.00 43.85 208 ARG B C 1
ATOM 3903 O O . ARG B 1 211 ? 31.670 78.663 -3.731 1.00 47.13 208 ARG B O 1
ATOM 3911 N N . ASN B 1 212 ? 32.968 78.458 -5.547 1.00 42.77 209 ASN B N 1
ATOM 3912 C CA . ASN B 1 212 ? 31.851 78.360 -6.465 1.00 40.60 209 ASN B CA 1
ATOM 3913 C C . ASN B 1 212 ? 31.481 76.894 -6.689 1.00 38.72 209 ASN B C 1
ATOM 3914 O O . ASN B 1 212 ? 32.352 76.069 -6.936 1.00 34.31 209 ASN B O 1
ATOM 3919 N N . ARG B 1 213 ? 30.193 76.578 -6.593 1.00 35.30 210 ARG B N 1
ATOM 3920 C CA . ARG B 1 213 ? 29.712 75.203 -6.733 1.00 36.77 210 ARG B CA 1
ATOM 3921 C C . ARG B 1 213 ? 30.208 74.543 -8.018 1.00 35.77 210 ARG B C 1
ATOM 3922 O O . ARG B 1 213 ? 30.730 73.424 -7.995 1.00 39.46 210 ARG B O 1
ATOM 3930 N N . ASN B 1 214 ? 30.043 75.233 -9.141 1.00 32.02 211 ASN B N 1
ATOM 3931 C CA . ASN B 1 214 ? 30.460 74.679 -10.418 1.00 37.26 211 ASN B CA 1
ATOM 3932 C C . ASN B 1 214 ? 31.969 74.490 -10.520 1.00 36.19 211 ASN B C 1
ATOM 3933 O O . ASN B 1 214 ? 32.438 73.517 -11.110 1.00 35.80 211 ASN B O 1
ATOM 3938 N N . LYS B 1 215 ? 32.734 75.419 -9.958 1.00 38.36 212 LYS B N 1
ATOM 3939 C CA . LYS B 1 215 ? 34.187 75.268 -9.963 1.00 39.97 212 LYS B CA 1
ATOM 3940 C C . LYS B 1 215 ? 34.609 74.107 -9.065 1.00 34.39 212 LYS B C 1
ATOM 3941 O O . LYS B 1 215 ? 35.549 73.378 -9.379 1.00 33.39 212 LYS B O 1
ATOM 3947 N N . LEU B 1 216 ? 33.910 73.929 -7.951 1.00 29.45 213 LEU B N 1
ATOM 3948 C CA . LEU B 1 216 ? 34.230 72.823 -7.054 1.00 25.09 213 LEU B CA 1
ATOM 3949 C C . LEU B 1 216 ? 33.937 71.478 -7.708 1.00 29.40 213 LEU B C 1
ATOM 3950 O O . LEU B 1 216 ? 34.708 70.550 -7.551 1.00 32.57 213 LEU B O 1
ATOM 3955 N N . LYS B 1 217 ? 32.827 71.366 -8.440 1.00 28.71 214 LYS B N 1
ATOM 3956 C CA . LYS B 1 217 ? 32.541 70.107 -9.124 1.00 27.91 214 LYS B CA 1
ATOM 3957 C C . LYS B 1 217 ? 33.585 69.846 -10.210 1.00 30.14 214 LYS B C 1
ATOM 3958 O O . LYS B 1 217 ? 33.970 68.711 -10.443 1.00 31.35 214 LYS B O 1
ATOM 3964 N N . ASN B 1 218 ? 34.049 70.897 -10.867 1.00 28.37 215 ASN B N 1
ATOM 3965 C CA . ASN B 1 218 ? 35.135 70.726 -11.826 1.00 36.06 215 ASN B CA 1
ATOM 3966 C C . ASN B 1 218 ? 36.437 70.250 -11.178 1.00 32.77 215 ASN B C 1
ATOM 3967 O O . ASN B 1 218 ? 37.145 69.429 -11.745 1.00 33.43 215 ASN B O 1
ATOM 3972 N N . SER B 1 219 ? 36.750 70.761 -9.992 1.00 28.56 216 SER B N 1
ATOM 3973 C CA . SER B 1 219 ? 37.958 70.345 -9.277 1.00 29.15 216 SER B CA 1
ATOM 3974 C C . SER B 1 219 ? 37.852 68.908 -8.807 1.00 33.48 216 SER B C 1
ATOM 3975 O O . SER B 1 219 ? 38.838 68.172 -8.828 1.00 29.84 216 SER B O 1
ATOM 3978 N N . VAL B 1 220 ? 36.662 68.519 -8.357 1.00 29.13 217 VAL B N 1
ATOM 3979 C CA . VAL B 1 220 ? 36.419 67.131 -8.009 1.00 28.61 217 VAL B CA 1
ATOM 3980 C C . VAL B 1 220 ? 36.802 66.237 -9.182 1.00 28.05 217 VAL B C 1
ATOM 3981 O O . VAL B 1 220 ? 37.513 65.248 -9.008 1.00 24.58 217 VAL B O 1
ATOM 3985 N N . LEU B 1 221 ? 36.314 66.587 -10.372 1.00 28.02 218 LEU B N 1
ATOM 3986 C CA . LEU B 1 221 ? 36.576 65.804 -11.576 1.00 28.72 218 LEU B CA 1
ATOM 3987 C C . LEU B 1 221 ? 38.065 65.762 -11.902 1.00 30.37 218 LEU B C 1
ATOM 3988 O O . LEU B 1 221 ? 38.582 64.737 -12.339 1.00 30.60 218 LEU B O 1
ATOM 3993 N N . GLN B 1 222 ? 38.761 66.871 -11.682 1.00 29.05 219 GLN B N 1
ATOM 3994 C CA . GLN B 1 222 ? 40.187 66.893 -11.995 1.00 34.50 219 GLN B CA 1
ATOM 3995 C C . GLN B 1 222 ? 41.006 66.015 -11.050 1.00 36.73 219 GLN B C 1
ATOM 3996 O O . GLN B 1 222 ? 41.941 65.345 -11.487 1.00 26.50 219 GLN B O 1
ATOM 4002 N N . VAL B 1 223 ? 40.652 66.006 -9.764 1.00 28.95 220 VAL B N 1
ATOM 4003 C CA . VAL B 1 223 ? 41.324 65.130 -8.817 1.00 24.39 220 VAL B CA 1
ATOM 4004 C C . VAL B 1 223 ? 41.056 63.649 -9.137 1.00 27.82 220 VAL B C 1
ATOM 4005 O O . VAL B 1 223 ? 41.950 62.807 -9.048 1.00 26.75 220 VAL B O 1
ATOM 4009 N N . ALA B 1 224 ? 39.827 63.322 -9.516 1.00 27.34 221 ALA B N 1
ATOM 4010 C CA . ALA B 1 224 ? 39.515 61.936 -9.859 1.00 28.25 221 ALA B CA 1
ATOM 4011 C C . ALA B 1 224 ? 40.283 61.529 -11.119 1.00 27.88 221 ALA B C 1
ATOM 4012 O O . ALA B 1 224 ? 40.798 60.421 -11.204 1.00 28.05 221 ALA B O 1
ATOM 4014 N N . LYS B 1 225 ? 40.328 62.432 -12.093 1.00 27.67 222 LYS B N 1
ATOM 4015 C CA . LYS B 1 225 ? 40.919 62.116 -13.393 1.00 30.78 222 LYS B CA 1
ATOM 4016 C C . LYS B 1 225 ? 42.395 61.774 -13.219 1.00 34.76 222 LYS B C 1
ATOM 4017 O O . LYS B 1 225 ? 42.897 60.835 -13.829 1.00 38.30 222 LYS B O 1
ATOM 4023 N N . LYS B 1 226 ? 43.066 62.532 -12.358 1.00 32.55 223 LYS B N 1
ATOM 4024 C CA . LYS B 1 226 ? 44.466 62.298 -12.037 1.00 36.27 223 LYS B CA 1
ATOM 4025 C C . LYS B 1 226 ? 44.692 60.922 -11.404 1.00 27.71 223 LYS B C 1
ATOM 4026 O O . LYS B 1 226 ? 45.657 60.235 -11.718 1.00 25.67 223 LYS B O 1
ATOM 4032 N N . TYR B 1 227 ? 43.805 60.522 -10.500 1.00 22.78 224 TYR B N 1
ATOM 4033 C CA . TYR B 1 227 ? 43.896 59.215 -9.885 1.00 24.15 224 TYR B CA 1
ATOM 4034 C C . TYR B 1 227 ? 43.644 58.120 -10.922 1.00 30.93 224 TYR B C 1
ATOM 4035 O O . TYR B 1 227 ? 44.389 57.138 -11.014 1.00 29.13 224 TYR B O 1
ATOM 4044 N N . LEU B 1 228 ? 42.587 58.284 -11.707 1.00 30.42 225 LEU B N 1
ATOM 4045 C CA . LEU B 1 228 ? 42.244 57.244 -12.670 1.00 30.52 225 LEU B CA 1
ATOM 4046 C C . LEU B 1 228 ? 43.346 57.073 -13.707 1.00 36.64 225 LEU B C 1
ATOM 4047 O O . LEU B 1 228 ? 43.744 55.949 -14.010 1.00 38.43 225 LEU B O 1
ATOM 4052 N N . ASP B 1 229 ? 43.828 58.187 -14.247 1.00 28.83 226 ASP B N 1
ATOM 4053 C CA . ASP B 1 229 ? 44.894 58.147 -15.246 1.00 39.82 226 ASP B CA 1
ATOM 4054 C C . ASP B 1 229 ? 46.143 57.473 -14.699 1.00 43.42 226 ASP B C 1
ATOM 4055 O O . ASP B 1 229 ? 46.779 56.659 -15.373 1.00 45.77 226 ASP B O 1
ATOM 4060 N N . GLU B 1 230 ? 46.488 57.815 -13.465 1.00 36.43 227 GLU B N 1
ATOM 4061 C CA . GLU B 1 230 ? 47.609 57.195 -12.783 1.00 38.89 227 GLU B CA 1
ATOM 4062 C C . GLU B 1 230 ? 47.459 55.675 -12.709 1.00 41.33 227 GLU B C 1
ATOM 4063 O O . GLU B 1 230 ? 48.434 54.942 -12.887 1.00 39.05 227 GLU B O 1
ATOM 4069 N N . ASN B 1 231 ? 46.235 55.201 -12.479 1.00 28.95 228 ASN B N 1
ATOM 4070 C CA . ASN B 1 231 ? 46.017 53.793 -12.171 1.00 27.79 228 ASN B CA 1
ATOM 4071 C C . ASN B 1 231 ? 45.350 52.953 -13.283 1.00 26.83 228 ASN B C 1
ATOM 4072 O O . ASN B 1 231 ? 45.075 51.766 -13.092 1.00 38.14 228 ASN B O 1
ATOM 4077 N N . ASN B 1 232 ? 45.090 53.596 -14.414 1.00 30.23 229 ASN B N 1
ATOM 4078 C CA . ASN B 1 232 ? 44.535 52.948 -15.593 1.00 36.53 229 ASN B CA 1
ATOM 4079 C C . ASN B 1 232 ? 43.017 52.961 -15.509 1.00 33.89 229 ASN B C 1
ATOM 4080 O O . ASN B 1 232 ? 42.435 52.064 -14.912 1.00 31.12 229 ASN B O 1
ATOM 4085 N N . LYS B 1 233 ? 42.382 53.971 -16.100 1.00 25.23 230 LYS B N 1
ATOM 4086 C CA . LYS B 1 233 ? 40.935 54.139 -15.922 1.00 36.88 230 LYS B CA 1
ATOM 4087 C C . LYS B 1 233 ? 40.100 52.962 -16.438 1.00 30.13 230 LYS B C 1
ATOM 4088 O O . LYS B 1 233 ? 38.989 52.736 -15.948 1.00 28.99 230 LYS B O 1
ATOM 4094 N N . ASP B 1 234 ? 40.634 52.222 -17.412 1.00 27.92 231 ASP B N 1
ATOM 4095 C CA . ASP B 1 234 ? 39.916 51.087 -17.997 1.00 28.83 231 ASP B CA 1
ATOM 4096 C C . ASP B 1 234 ? 39.710 49.991 -16.970 1.00 28.07 231 ASP B C 1
ATOM 4097 O O . ASP B 1 234 ? 38.890 49.100 -17.160 1.00 26.40 231 ASP B O 1
ATOM 4102 N N . ASN B 1 235 ? 40.484 50.028 -15.895 1.00 28.86 232 ASN B N 1
ATOM 4103 C CA . ASN B 1 235 ? 40.435 48.941 -14.938 1.00 29.52 232 ASN B CA 1
ATOM 4104 C C . ASN B 1 235 ? 39.591 49.261 -13.714 1.00 25.95 232 ASN B C 1
ATOM 4105 O O . ASN B 1 235 ? 39.606 48.513 -12.744 1.00 26.70 232 ASN B O 1
ATOM 4110 N N . PHE B 1 236 ? 38.845 50.357 -13.788 1.00 19.41 233 PHE B N 1
ATOM 4111 C CA . PHE B 1 236 ? 37.990 50.797 -12.679 1.00 23.82 233 PHE B CA 1
ATOM 4112 C C . PHE B 1 236 ? 36.510 50.829 -13.037 1.00 22.70 233 PHE B C 1
ATOM 4113 O O . PHE B 1 236 ? 36.141 51.043 -14.195 1.00 24.74 233 PHE B O 1
ATOM 4121 N N . ILE B 1 237 ? 35.681 50.598 -12.023 1.00 21.15 234 ILE B N 1
ATOM 4122 C CA . ILE B 1 237 ? 34.252 50.887 -12.052 1.00 22.86 234 ILE B CA 1
ATOM 4123 C C . ILE B 1 237 ? 34.058 52.293 -11.492 1.00 26.72 234 ILE B C 1
ATOM 4124 O O . ILE B 1 237 ? 34.677 52.651 -10.496 1.00 27.14 234 ILE B O 1
ATOM 4129 N N . VAL B 1 238 ? 33.214 53.105 -12.115 1.00 21.90 235 VAL B N 1
ATOM 4130 C CA . VAL B 1 238 ? 32.934 54.418 -11.544 1.00 26.09 235 VAL B CA 1
ATOM 4131 C C . VAL B 1 238 ? 31.429 54.740 -11.458 1.00 29.10 235 VAL B C 1
ATOM 4132 O O . VAL B 1 238 ? 30.649 54.429 -12.365 1.00 24.86 235 VAL B O 1
ATOM 4136 N N . SER B 1 239 ? 31.026 55.296 -10.323 1.00 24.21 236 SER B N 1
ATOM 4137 C CA . SER B 1 239 ? 29.620 55.642 -10.087 1.00 21.74 236 SER B CA 1
ATOM 4138 C C . SER B 1 239 ? 29.520 56.996 -9.399 1.00 25.75 236 SER B C 1
ATOM 4139 O O . SER B 1 239 ? 30.504 57.503 -8.854 1.00 25.67 236 SER B O 1
ATOM 4142 N N . VAL B 1 240 ? 28.322 57.575 -9.420 1.00 24.61 237 VAL B N 1
ATOM 4143 C CA . VAL B 1 240 ? 28.106 58.920 -8.889 1.00 22.97 237 VAL B CA 1
ATOM 4144 C C . VAL B 1 240 ? 27.148 58.892 -7.697 1.00 28.49 237 VAL B C 1
ATOM 4145 O O . VAL B 1 240 ? 26.218 58.082 -7.665 1.00 23.10 237 VAL B O 1
ATOM 4149 N N . GLY B 1 241 ? 27.396 59.758 -6.711 1.00 25.87 238 GLY B N 1
ATOM 4150 C CA . GLY B 1 241 ? 26.450 59.978 -5.621 1.00 26.04 238 GLY B CA 1
ATOM 4151 C C . GLY B 1 241 ? 25.988 61.427 -5.610 1.00 23.90 238 GLY B C 1
ATOM 4152 O O . GLY B 1 241 ? 26.777 62.331 -5.885 1.00 23.23 238 GLY B O 1
ATOM 4153 N N . TYR B 1 242 ? 24.714 61.653 -5.307 1.00 25.56 239 TYR B N 1
ATOM 4154 C CA . TYR B 1 242 ? 24.170 63.009 -5.293 1.00 25.01 239 TYR B CA 1
ATOM 4155 C C . TYR B 1 242 ? 23.284 63.251 -4.080 1.00 21.66 239 TYR B C 1
ATOM 4156 O O . TYR B 1 242 ? 22.769 62.312 -3.471 1.00 26.11 239 TYR B O 1
ATOM 4165 N N . GLY B 1 243 ? 23.108 64.524 -3.753 1.00 24.37 240 GLY B N 1
ATOM 4166 C CA . GLY B 1 243 ? 22.431 64.918 -2.538 1.00 24.41 240 GLY B CA 1
ATOM 4167 C C . GLY B 1 243 ? 21.010 65.335 -2.819 1.00 31.39 240 GLY B C 1
ATOM 4168 O O . GLY B 1 243 ? 20.245 64.588 -3.427 1.00 34.02 240 GLY B O 1
ATOM 4169 N N . TYR B 1 244 ? 20.671 66.542 -2.389 1.00 27.01 241 TYR B N 1
ATOM 4170 C CA . TYR B 1 244 ? 19.292 67.006 -2.411 1.00 29.89 241 TYR B CA 1
ATOM 4171 C C . TYR B 1 244 ? 18.784 67.216 -3.833 1.00 33.15 241 TYR B C 1
ATOM 4172 O O . TYR B 1 244 ? 17.649 66.871 -4.161 1.00 34.83 241 TYR B O 1
ATOM 4181 N N . ASP B 1 245 ? 19.637 67.782 -4.675 1.00 35.70 242 ASP B N 1
ATOM 4182 C CA . ASP B 1 245 ? 19.249 68.149 -6.034 1.00 38.92 242 ASP B CA 1
ATOM 4183 C C . ASP B 1 245 ? 19.529 67.007 -7.006 1.00 41.37 242 ASP B C 1
ATOM 4184 O O . ASP B 1 245 ? 20.647 66.872 -7.511 1.00 38.72 242 ASP B O 1
ATOM 4189 N N . LYS B 1 246 ? 18.512 66.190 -7.271 1.00 35.97 243 LYS B N 1
ATOM 4190 C CA . LYS B 1 246 ? 18.669 65.055 -8.180 1.00 39.21 243 LYS B CA 1
ATOM 4191 C C . LYS B 1 246 ? 19.053 65.506 -9.588 1.00 40.10 243 LYS B C 1
ATOM 4192 O O . LYS B 1 246 ? 19.837 64.850 -10.273 1.00 40.09 243 LYS B O 1
ATOM 4198 N N . GLU B 1 247 ? 18.499 66.634 -10.015 1.00 40.40 244 GLU B N 1
ATOM 4199 C CA . GLU B 1 247 ? 18.733 67.128 -11.363 1.00 39.99 244 GLU B CA 1
ATOM 4200 C C . GLU B 1 247 ? 20.203 67.488 -11.564 1.00 43.30 244 GLU B C 1
ATOM 4201 O O . GLU B 1 247 ? 20.789 67.191 -12.612 1.00 41.77 244 GLU B O 1
ATOM 4207 N N . GLU B 1 248 ? 20.794 68.121 -10.555 1.00 39.68 245 GLU B N 1
ATOM 4208 C CA . GLU B 1 248 ? 22.226 68.418 -10.567 1.00 33.49 245 GLU B CA 1
ATOM 4209 C C . GLU B 1 248 ? 22.998 67.117 -10.660 1.00 37.06 245 GLU B C 1
ATOM 4210 O O . GLU B 1 248 ? 24.000 67.022 -11.367 1.00 45.39 245 GLU B O 1
ATOM 4216 N N . GLY B 1 249 ? 22.527 66.113 -9.932 1.00 35.45 246 GLY B N 1
ATOM 4217 C CA . GLY B 1 249 ? 23.152 64.805 -9.968 1.00 31.76 246 GLY B CA 1
ATOM 4218 C C . GLY B 1 249 ? 23.196 64.208 -11.362 1.00 33.15 246 GLY B C 1
ATOM 4219 O O . GLY B 1 249 ? 24.239 63.720 -11.799 1.00 31.79 246 GLY B O 1
ATOM 4220 N N . PHE B 1 250 ? 22.066 64.236 -12.065 1.00 29.30 247 PHE B N 1
ATOM 4221 C CA . PHE B 1 250 ? 22.013 63.703 -13.429 1.00 37.05 247 PHE B CA 1
ATOM 4222 C C . PHE B 1 250 ? 22.934 64.492 -14.353 1.00 36.92 247 PHE B C 1
ATOM 4223 O O . PHE B 1 250 ? 23.593 63.930 -15.225 1.00 39.07 247 PHE B O 1
ATOM 4231 N N . GLU B 1 251 ? 22.966 65.801 -14.148 1.00 38.35 248 GLU B N 1
ATOM 4232 C CA . GLU B 1 251 ? 23.818 66.687 -14.925 1.00 41.85 248 GLU B CA 1
ATOM 4233 C C . GLU B 1 251 ? 25.280 66.390 -14.623 1.00 34.31 248 GLU B C 1
ATOM 4234 O O . GLU B 1 251 ? 26.123 66.365 -15.522 1.00 34.01 248 GLU B O 1
ATOM 4240 N N . PHE B 1 252 ? 25.580 66.163 -13.349 1.00 30.76 249 PHE B N 1
ATOM 4241 C CA . PHE B 1 252 ? 26.945 65.827 -12.960 1.00 29.12 249 PHE B CA 1
ATOM 4242 C C . PHE B 1 252 ? 27.394 64.519 -13.612 1.00 32.12 249 PHE B C 1
ATOM 4243 O O . PHE B 1 252 ? 28.529 64.410 -14.088 1.00 34.77 249 PHE B O 1
ATOM 4259 N N . LYS B 1 254 ? 26.643 63.397 -16.413 1.00 34.19 251 LYS B N 1
ATOM 4260 C CA . LYS B 1 254 ? 27.035 63.695 -17.785 1.00 41.95 251 LYS B CA 1
ATOM 4261 C C . LYS B 1 254 ? 28.434 64.306 -17.835 1.00 38.30 251 LYS B C 1
ATOM 4262 O O . LYS B 1 254 ? 29.244 63.959 -18.696 1.00 36.39 251 LYS B O 1
ATOM 4268 N N . GLU B 1 255 ? 28.715 65.211 -16.902 1.00 35.49 252 GLU B N 1
ATOM 4269 C CA . GLU B 1 255 ? 30.030 65.839 -16.807 1.00 41.01 252 GLU B CA 1
ATOM 4270 C C . GLU B 1 255 ? 31.125 64.829 -16.470 1.00 37.85 252 GLU B C 1
ATOM 4271 O O . GLU B 1 255 ? 32.252 64.947 -16.951 1.00 38.70 252 GLU B O 1
ATOM 4277 N N . VAL B 1 256 ? 30.800 63.840 -15.642 1.00 36.68 253 VAL B N 1
ATOM 4278 C CA . VAL B 1 256 ? 31.766 62.795 -15.310 1.00 32.17 253 VAL B CA 1
ATOM 4279 C C . VAL B 1 256 ? 32.099 61.952 -16.543 1.00 31.23 253 VAL B C 1
ATOM 4280 O O . VAL B 1 256 ? 33.272 61.732 -16.867 1.00 33.82 253 VAL B O 1
ATOM 4284 N N . GLU B 1 257 ? 31.067 61.487 -17.236 1.00 30.82 254 GLU B N 1
ATOM 4285 C CA . GLU B 1 257 ? 31.283 60.656 -18.410 1.00 32.92 254 GLU B CA 1
ATOM 4286 C C . GLU B 1 257 ? 32.116 61.404 -19.448 1.00 35.34 254 GLU B C 1
ATOM 4287 O O . GLU B 1 257 ? 33.063 60.853 -20.003 1.00 36.70 254 GLU B O 1
ATOM 4293 N N . SER B 1 258 ? 31.765 62.665 -19.682 1.00 34.61 255 SER B N 1
ATOM 4294 C CA . SER B 1 258 ? 32.459 63.514 -20.643 1.00 40.03 255 SER B CA 1
ATOM 4295 C C . SER B 1 258 ? 33.914 63.781 -20.242 1.00 39.48 255 SER B C 1
ATOM 4296 O O . SER B 1 258 ? 34.835 63.591 -21.036 1.00 36.61 255 SER B O 1
ATOM 4299 N N . THR B 1 259 ? 34.122 64.206 -19.002 1.00 33.78 256 THR B N 1
ATOM 4300 C CA . THR B 1 259 ? 35.456 64.597 -18.566 1.00 33.80 256 THR B CA 1
ATOM 4301 C C . THR B 1 259 ? 36.417 63.421 -18.460 1.00 34.87 256 THR B C 1
ATOM 4302 O O . THR B 1 259 ? 37.590 63.526 -18.826 1.00 42.02 256 THR B O 1
ATOM 4306 N N . LEU B 1 260 ? 35.919 62.292 -17.973 1.00 32.65 257 LEU B N 1
ATOM 4307 C CA . LEU B 1 260 ? 36.767 61.133 -17.750 1.00 33.75 257 LEU B CA 1
ATOM 4308 C C . LEU B 1 260 ? 36.772 60.174 -18.934 1.00 38.38 257 LEU B C 1
ATOM 4309 O O . LEU B 1 260 ? 37.597 59.264 -18.988 1.00 40.35 257 LEU B O 1
ATOM 4314 N N . ASP B 1 261 ? 35.860 60.381 -19.881 1.00 37.90 258 ASP B N 1
ATOM 4315 C CA . ASP B 1 261 ? 35.697 59.452 -20.998 1.00 36.27 258 ASP B CA 1
ATOM 4316 C C . ASP B 1 261 ? 35.417 58.041 -20.470 1.00 40.00 258 ASP B C 1
ATOM 4317 O O . ASP B 1 261 ? 36.104 57.077 -20.809 1.00 39.65 258 ASP B O 1
ATOM 4322 N N . VAL B 1 262 ? 34.417 57.931 -19.607 1.00 36.46 259 VAL B N 1
ATOM 4323 C CA . VAL B 1 262 ? 33.972 56.629 -19.152 1.00 38.07 259 VAL B CA 1
ATOM 4324 C C . VAL B 1 262 ? 32.459 56.568 -19.237 1.00 34.89 259 VAL B C 1
ATOM 4325 O O . VAL B 1 262 ? 31.801 57.579 -19.449 1.00 32.76 259 VAL B O 1
ATOM 4329 N N . LYS B 1 263 ? 31.918 55.368 -19.105 1.00 35.78 260 LYS B N 1
ATOM 4330 C CA . LYS B 1 263 ? 30.485 55.203 -18.918 1.00 35.44 260 LYS B CA 1
ATOM 4331 C C . LYS B 1 263 ? 30.280 54.769 -17.479 1.00 34.10 260 LYS B C 1
ATOM 4332 O O . LYS B 1 263 ? 30.930 53.834 -17.021 1.00 33.11 260 LYS B O 1
ATOM 4338 N N . LEU B 1 264 ? 29.381 55.441 -16.769 1.00 33.03 261 LEU B N 1
ATOM 4339 C CA . LEU B 1 264 ? 29.115 55.095 -15.380 1.00 34.46 261 LEU B CA 1
ATOM 4340 C C . LEU B 1 264 ? 28.536 53.701 -15.242 1.00 31.11 261 LEU B C 1
ATOM 4341 O O . LEU B 1 264 ? 27.809 53.210 -16.103 1.00 33.72 261 LEU B O 1
ATOM 4346 N N . ASP B 1 265 ? 28.835 53.065 -14.124 1.00 29.18 262 ASP B N 1
ATOM 4347 C CA . ASP B 1 265 ? 28.186 51.819 -13.803 1.00 34.05 262 ASP B CA 1
ATOM 4348 C C . ASP B 1 265 ? 26.958 52.164 -12.968 1.00 35.12 262 ASP B C 1
ATOM 4349 O O . ASP B 1 265 ? 27.053 52.403 -11.769 1.00 36.62 262 ASP B O 1
ATOM 4354 N N . SER B 1 266 ? 25.803 52.226 -13.629 1.00 31.81 263 SER B N 1
ATOM 4355 C CA . SER B 1 266 ? 24.628 52.881 -13.047 1.00 35.64 263 SER B CA 1
ATOM 4356 C C . SER B 1 266 ? 23.994 52.109 -11.901 1.00 31.23 263 SER B C 1
ATOM 4357 O O . SER B 1 266 ? 23.264 52.680 -11.089 1.00 32.11 263 SER B O 1
ATOM 4360 N N . GLU B 1 267 ? 24.255 50.808 -11.842 1.00 28.69 264 GLU B N 1
ATOM 4361 C CA . GLU B 1 267 ? 23.673 49.983 -10.790 1.00 32.33 264 GLU B CA 1
ATOM 4362 C C . GLU B 1 267 ? 24.112 50.495 -9.422 1.00 27.24 264 GLU B C 1
ATOM 4363 O O . GLU B 1 267 ? 23.377 50.384 -8.428 1.00 25.39 264 GLU B O 1
ATOM 4369 N N . THR B 1 268 ? 25.316 51.054 -9.379 1.00 25.48 265 THR B N 1
ATOM 4370 C CA . THR B 1 268 ? 25.891 51.496 -8.111 1.00 27.44 265 THR B CA 1
ATOM 4371 C C . THR B 1 268 ? 25.972 53.009 -7.954 1.00 23.22 265 THR B C 1
ATOM 4372 O O . THR B 1 268 ? 26.634 53.498 -7.047 1.00 26.15 265 THR B O 1
ATOM 4376 N N . ASN B 1 269 ? 25.303 53.749 -8.833 1.00 22.66 266 ASN B N 1
ATOM 4377 C CA . ASN B 1 269 ? 25.036 55.163 -8.577 1.00 25.93 266 ASN B CA 1
ATOM 4378 C C . ASN B 1 269 ? 24.159 55.207 -7.325 1.00 25.83 266 ASN B C 1
ATOM 4379 O O . ASN B 1 269 ? 23.337 54.322 -7.136 1.00 24.83 266 ASN B O 1
ATOM 4384 N N . VAL B 1 270 ? 24.337 56.204 -6.466 1.00 28.26 267 VAL B N 1
ATOM 4385 C CA . VAL B 1 270 ? 23.528 56.260 -5.244 1.00 27.31 267 VAL B CA 1
ATOM 4386 C C . VAL B 1 270 ? 22.895 57.620 -5.003 1.00 27.62 267 VAL B C 1
ATOM 4387 O O . VAL B 1 270 ? 23.487 58.660 -5.289 1.00 25.50 267 VAL B O 1
ATOM 4391 N N . ALA B 1 271 ? 21.678 57.614 -4.466 1.00 24.02 268 ALA B N 1
ATOM 4392 C CA . ALA B 1 271 ? 21.161 58.811 -3.852 1.00 21.56 268 ALA B CA 1
ATOM 4393 C C . ALA B 1 271 ? 21.799 58.810 -2.465 1.00 23.92 268 ALA B C 1
ATOM 4394 O O . ALA B 1 271 ? 21.515 57.935 -1.645 1.00 29.99 268 ALA B O 1
ATOM 4396 N N . ILE B 1 272 ? 22.698 59.751 -2.209 1.00 25.14 269 ILE B N 1
ATOM 4397 C CA . ILE B 1 272 ? 23.462 59.687 -0.963 1.00 20.62 269 ILE B CA 1
ATOM 4398 C C . ILE B 1 272 ? 22.480 59.665 0.200 1.00 22.48 269 ILE B C 1
ATOM 4399 O O . ILE B 1 272 ? 21.538 60.461 0.240 1.00 26.33 269 ILE B O 1
ATOM 4404 N N . GLY B 1 273 ? 22.678 58.731 1.123 1.00 21.37 270 GLY B N 1
ATOM 4405 C CA . GLY B 1 273 ? 21.682 58.490 2.150 1.00 24.89 270 GLY B CA 1
ATOM 4406 C C . GLY B 1 273 ? 21.817 59.324 3.403 1.00 27.40 270 GLY B C 1
ATOM 4407 O O . GLY B 1 273 ? 22.746 60.111 3.559 1.00 24.84 270 GLY B O 1
ATOM 4408 N N . ILE B 1 274 ? 20.859 59.130 4.304 1.00 25.16 271 ILE B N 1
ATOM 4409 C CA . ILE B 1 274 ? 20.806 59.819 5.579 1.00 23.23 271 ILE B CA 1
ATOM 4410 C C . ILE B 1 274 ? 22.081 59.736 6.408 1.00 23.87 271 ILE B C 1
ATOM 4411 O O . ILE B 1 274 ? 22.492 60.726 7.003 1.00 22.57 271 ILE B O 1
ATOM 4416 N N . VAL B 1 275 ? 22.688 58.553 6.487 1.00 20.60 272 VAL B N 1
ATOM 4417 C CA . VAL B 1 275 ? 23.923 58.395 7.280 1.00 22.75 272 VAL B CA 1
ATOM 4418 C C . VAL B 1 275 ? 24.995 59.437 6.891 1.00 25.99 272 VAL B C 1
ATOM 4419 O O . VAL B 1 275 ? 25.584 60.093 7.748 1.00 23.42 272 VAL B O 1
ATOM 4423 N N . SER B 1 276 ? 25.245 59.596 5.601 1.00 20.64 273 SER B N 1
ATOM 4424 C CA . SER B 1 276 ? 26.239 60.572 5.175 1.00 25.45 273 SER B CA 1
ATOM 4425 C C . SER B 1 276 ? 25.700 61.991 5.225 1.00 26.60 273 SER B C 1
ATOM 4426 O O . SER B 1 276 ? 26.411 62.918 5.612 1.00 23.91 273 SER B O 1
ATOM 4429 N N . ALA B 1 277 ? 24.439 62.168 4.838 1.00 25.03 274 ALA B N 1
ATOM 4430 C CA . ALA B 1 277 ? 23.908 63.516 4.697 1.00 24.19 274 ALA B CA 1
ATOM 4431 C C . ALA B 1 277 ? 23.813 64.250 6.041 1.00 28.36 274 ALA B C 1
ATOM 4432 O O . ALA B 1 277 ? 23.949 65.465 6.091 1.00 26.65 274 ALA B O 1
ATOM 4434 N N . VAL B 1 278 ? 23.601 63.518 7.132 1.00 22.16 275 VAL B N 1
ATOM 4435 C CA . VAL B 1 278 ? 23.566 64.173 8.444 1.00 23.13 275 VAL B CA 1
ATOM 4436 C C . VAL B 1 278 ? 24.910 64.841 8.716 1.00 25.76 275 VAL B C 1
ATOM 4437 O O . VAL B 1 278 ? 25.000 65.867 9.392 1.00 24.50 275 VAL B O 1
ATOM 4441 N N . HIS B 1 279 ? 25.953 64.252 8.152 1.00 22.67 276 HIS B N 1
ATOM 4442 C CA . HIS B 1 279 ? 27.321 64.688 8.388 1.00 20.29 276 HIS B CA 1
ATOM 4443 C C . HIS B 1 279 ? 27.896 65.582 7.291 1.00 24.42 276 HIS B C 1
ATOM 4444 O O . HIS B 1 279 ? 28.810 66.365 7.550 1.00 25.75 276 HIS B O 1
ATOM 4451 N N . THR B 1 280 ? 27.366 65.489 6.078 1.00 21.69 277 THR B N 1
ATOM 4452 C CA . THR B 1 280 ? 27.860 66.362 5.012 1.00 25.40 277 THR B CA 1
ATOM 4453 C C . THR B 1 280 ? 27.014 67.607 4.838 1.00 27.15 277 THR B C 1
ATOM 4454 O O . THR B 1 280 ? 27.482 68.608 4.293 1.00 27.79 277 THR B O 1
ATOM 4458 N N . GLY B 1 281 ? 25.763 67.537 5.294 1.00 27.20 278 GLY B N 1
ATOM 4459 C CA . GLY B 1 281 ? 24.767 68.516 4.917 1.00 24.74 278 GLY B CA 1
ATOM 4460 C C . GLY B 1 281 ? 24.035 68.012 3.690 1.00 29.59 278 GLY B C 1
ATOM 4461 O O . GLY B 1 281 ? 24.401 66.975 3.131 1.00 28.25 278 GLY B O 1
ATOM 4462 N N . PRO B 1 282 ? 22.999 68.742 3.257 1.00 32.27 279 PRO B N 1
ATOM 4463 C CA . PRO B 1 282 ? 22.122 68.265 2.183 1.00 30.44 279 PRO B CA 1
ATOM 4464 C C . PRO B 1 282 ? 22.693 68.387 0.774 1.00 28.78 279 PRO B C 1
ATOM 4465 O O . PRO B 1 282 ? 22.018 67.948 -0.159 1.00 30.51 279 PRO B O 1
ATOM 4469 N N . TYR B 1 283 ? 23.894 68.940 0.602 1.00 28.68 280 TYR B N 1
ATOM 4470 C CA . TYR B 1 283 ? 24.401 69.149 -0.759 1.00 23.28 280 TYR B CA 1
ATOM 4471 C C . TYR B 1 283 ? 25.715 68.450 -1.131 1.00 27.81 280 TYR B C 1
ATOM 4472 O O . TYR B 1 283 ? 26.554 69.047 -1.796 1.00 26.90 280 TYR B O 1
ATOM 4481 N N . PRO B 1 284 ? 25.887 67.175 -0.734 1.00 29.71 281 PRO B N 1
ATOM 4482 C CA . PRO B 1 284 ? 27.099 66.479 -1.190 1.00 26.96 281 PRO B CA 1
ATOM 4483 C C . PRO B 1 284 ? 26.949 66.067 -2.647 1.00 28.44 281 PRO B C 1
ATOM 4484 O O . PRO B 1 284 ? 25.829 65.800 -3.075 1.00 27.84 281 PRO B O 1
ATOM 4488 N N . ILE B 1 285 ? 28.051 66.021 -3.393 1.00 22.13 282 ILE B N 1
ATOM 4489 C CA . ILE B 1 285 ? 28.008 65.512 -4.752 1.00 20.50 282 ILE B CA 1
ATOM 4490 C C . ILE B 1 285 ? 29.397 65.024 -5.126 1.00 25.73 282 ILE B C 1
ATOM 4491 O O . ILE B 1 285 ? 30.387 65.637 -4.754 1.00 24.97 282 ILE B O 1
ATOM 4496 N N . GLY B 1 286 ? 29.486 63.905 -5.828 1.00 22.83 283 GLY B N 1
ATOM 4497 C CA . GLY B 1 286 ? 30.800 63.379 -6.142 1.00 23.90 283 GLY B CA 1
ATOM 4498 C C . GLY B 1 286 ? 30.736 62.043 -6.836 1.00 29.04 283 GLY B C 1
ATOM 4499 O O . GLY B 1 286 ? 29.677 61.617 -7.284 1.00 21.66 283 GLY B O 1
ATOM 4500 N N . LEU B 1 287 ? 31.884 61.389 -6.934 1.00 26.52 284 LEU B N 1
ATOM 4501 C CA . LEU B 1 287 ? 31.951 60.089 -7.572 1.00 26.63 284 LEU B CA 1
ATOM 4502 C C . LEU B 1 287 ? 32.837 59.149 -6.766 1.00 21.85 284 LEU B C 1
ATOM 4503 O O . LEU B 1 287 ? 33.696 59.582 -5.985 1.00 23.65 284 LEU B O 1
ATOM 4508 N N . GLY B 1 288 ? 32.591 57.858 -6.935 1.00 22.02 285 GLY B N 1
ATOM 4509 C CA . GLY B 1 288 ? 33.372 56.824 -6.292 1.00 20.29 285 GLY B CA 1
ATOM 4510 C C . GLY B 1 288 ? 33.916 55.921 -7.383 1.00 21.69 285 GLY B C 1
ATOM 4511 O O . GLY B 1 288 ? 33.306 55.767 -8.458 1.00 22.06 285 GLY B O 1
ATOM 4512 N N . VAL B 1 289 ? 35.086 55.354 -7.141 1.00 20.02 286 VAL B N 1
ATOM 4513 C CA . VAL B 1 289 ? 35.666 54.423 -8.105 1.00 21.38 286 VAL B CA 1
ATOM 4514 C C . VAL B 1 289 ? 36.188 53.223 -7.347 1.00 20.05 286 VAL B C 1
ATOM 4515 O O . VAL B 1 289 ? 36.511 53.321 -6.158 1.00 19.82 286 VAL B O 1
ATOM 4519 N N . ILE B 1 290 ? 36.284 52.090 -8.023 1.00 17.37 287 ILE B N 1
ATOM 4520 C CA . ILE B 1 290 ? 36.922 50.919 -7.426 1.00 19.41 287 ILE B CA 1
ATOM 4521 C C . ILE B 1 290 ? 37.484 50.065 -8.544 1.00 18.94 287 ILE B C 1
ATOM 4522 O O . ILE B 1 290 ? 36.983 50.118 -9.669 1.00 20.63 287 ILE B O 1
ATOM 4527 N N . ARG B 1 291 ? 38.539 49.311 -8.252 1.00 19.56 288 ARG B N 1
ATOM 4528 C CA . ARG B 1 291 ? 39.132 48.433 -9.250 1.00 28.95 288 ARG B CA 1
ATOM 4529 C C . ARG B 1 291 ? 38.153 47.312 -9.583 1.00 27.83 288 ARG B C 1
ATOM 4530 O O . ARG B 1 291 ? 37.434 46.841 -8.707 1.00 23.91 288 ARG B O 1
ATOM 4538 N N . LYS B 1 292 ? 38.122 46.893 -10.847 1.00 24.04 289 LYS B N 1
ATOM 4539 C CA . LYS B 1 292 ? 37.399 45.679 -11.223 1.00 25.97 289 LYS B CA 1
ATOM 4540 C C . LYS B 1 292 ? 38.170 44.468 -10.719 1.00 30.53 289 LYS B C 1
ATOM 4541 O O . LYS B 1 292 ? 39.350 44.299 -11.051 1.00 30.67 289 LYS B O 1
ATOM 4547 N N . TYR B 1 293 ? 37.515 43.603 -9.949 1.00 23.64 290 TYR B N 1
ATOM 4548 C CA . TYR B 1 293 ? 38.219 42.447 -9.380 1.00 26.53 290 TYR B CA 1
ATOM 4549 C C . TYR B 1 293 ? 38.944 41.588 -10.435 1.00 32.63 290 TYR B C 1
ATOM 4550 O O . TYR B 1 293 ? 40.000 41.042 -10.143 1.00 30.52 290 TYR B O 1
ATOM 4559 N N . GLU B 1 294 ? 38.379 41.488 -11.642 1.00 24.31 291 GLU B N 1
ATOM 4560 C CA . GLU B 1 294 ? 38.924 40.633 -12.724 1.00 33.91 291 GLU B CA 1
ATOM 4561 C C . GLU B 1 294 ? 40.313 41.071 -13.126 1.00 36.16 291 GLU B C 1
ATOM 4562 O O . GLU B 1 294 ? 41.027 40.386 -13.851 1.00 36.90 291 GLU B O 1
ATOM 4568 N N . THR B 1 295 ? 40.672 42.243 -12.645 1.00 31.75 292 THR B N 1
ATOM 4569 C CA . THR B 1 295 ? 41.795 42.992 -13.141 1.00 32.12 292 THR B CA 1
ATOM 4570 C C . THR B 1 295 ? 42.966 42.855 -12.171 1.00 35.00 292 THR B C 1
ATOM 4571 O O . THR B 1 295 ? 44.115 43.146 -12.505 1.00 35.47 292 THR B O 1
ATOM 4575 N N . LEU B 1 296 ? 42.665 42.378 -10.967 1.00 34.43 293 LEU B N 1
ATOM 4576 C CA . LEU B 1 296 ? 43.661 42.279 -9.908 1.00 41.86 293 LEU B CA 1
ATOM 4577 C C . LEU B 1 296 ? 44.615 41.112 -10.115 1.00 59.34 293 LEU B C 1
ATOM 4578 O O . LEU B 1 296 ? 45.786 41.188 -9.736 1.00 65.84 293 LEU B O 1
#

CATH classification: 3.40.50.10170 (+1 more: 3.30.1180.10)

Solvent-accessible surface area: 24534 Å² total

B-factor: mean 36.69, std 14.64, range [14.39, 114.34]

Radius of gyration: 24.1 Å; Cα contacts (8 Å, |Δi|>4): 1191; chains: 2; bounding box: 59×62×62 Å

Organism: NCBI:txid411463